Protein AF-A0A562VKX1-F1 (afdb_monomer)

Organism: NCBI:txid345631

Solvent-accessible surface area (backbone atoms only — not comparable to full-atom values): 33981 Å² total; per-residue (Å²): 133,89,80,87,87,88,87,87,79,90,78,91,88,80,86,84,90,79,92,88,84,89,83,85,86,86,83,90,80,84,85,73,83,75,80,76,76,78,79,82,72,74,90,48,69,63,74,66,18,37,68,36,42,37,59,31,98,51,62,37,88,87,65,32,18,31,68,39,55,35,69,82,71,37,48,74,50,51,68,44,44,32,39,46,24,56,67,46,62,67,73,54,78,76,64,77,71,56,49,45,57,35,28,83,35,24,68,67,20,81,33,92,86,29,2,37,60,43,94,63,58,45,54,46,75,64,60,82,79,68,88,68,47,28,43,30,29,25,53,60,55,62,41,37,74,52,72,48,58,51,54,87,77,84,47,88,77,76,44,52,60,80,83,37,44,82,67,64,55,33,71,50,93,85,29,68,57,63,57,56,62,48,57,55,58,49,40,77,78,46,66,60,70,83,41,51,49,37,35,32,81,76,46,84,85,43,98,56,54,66,57,69,47,73,50,86,58,54,77,64,60,55,33,33,44,99,90,61,50,84,34,45,47,53,72,46,66,49,63,35,89,37,54,81,32,42,95,64,56,55,72,25,37,37,34,56,21,68,90,56,21,34,67,82,58,82,55,81,86,41,60,52,76,61,46,49,57,68,65,88,82,54,65,66,64,44,34,56,57,51,71,44,52,74,63,39,59,55,64,46,21,61,43,32,6,85,91,42,55,46,48,53,56,15,52,43,22,22,72,27,12,69,80,44,75,55,78,68,25,65,82,54,66,75,65,74,71,87,67,56,39,58,25,77,91,49,39,47,99,74,41,49,61,79,91,54,36,46,30,21,29,26,82,48,29,66,49,59,50,61,76,23,87,39,73,47,47,71,86,61,87,82,55,72,64,71,38,37,60,65,82,68,36,73,66,72,46,38,63,73,56,44,59,78,74,53,45,66,22,55,47,20,46,62,27,33,36,79,85,72,83,51,69,66,24,44,80,56,46,83,64,56,49,56,55,36,15,41,46,68,98,77,43,67,70,76,40,22,52,71,76,40,31,59,91,42,76,43,67,40,54,55,89,60,80,70,52,37,38,36,41,36,46,98,40,19,39,58,46,68,56,82,95,64,46,50,60,45,74,46,52,55,53,59,80,88,68,39,45,28,71,46,28,14,67,88,36,94,45,19,49,70,78,60,81,57,44,96,97,51,76,55,65,50,89,81,71,50,92,48,27,56,44,46,25,53,40,19,50,61,48,14,86,59,22,48,32,65,70,83,61,85,58,87,78,22,71,51,44,76,70,68,57,56,92,67,75,40,68,57,81,85,131

Structure (mmCIF, N/CA/C/O backbone):
data_AF-A0A562VKX1-F1
#
_entry.id   AF-A0A562VKX1-F1
#
loop_
_atom_site.group_PDB
_atom_site.id
_atom_site.type_symbol
_atom_site.label_atom_id
_atom_site.label_alt_id
_atom_site.label_comp_id
_atom_site.label_asym_id
_atom_site.label_entity_id
_atom_site.label_seq_id
_atom_site.pdbx_PDB_ins_code
_atom_site.Cartn_x
_atom_site.Cartn_y
_atom_site.Cartn_z
_atom_site.occupancy
_atom_site.B_iso_or_equiv
_atom_site.auth_seq_id
_atom_site.auth_comp_id
_atom_site.auth_asym_id
_atom_site.auth_atom_id
_atom_site.pdbx_PDB_model_num
ATOM 1 N N . MET A 1 1 ? 9.452 -48.677 72.226 1.00 37.31 1 MET A N 1
ATOM 2 C CA . MET A 1 1 ? 10.399 -47.536 72.302 1.00 37.31 1 MET A CA 1
ATOM 3 C C . MET A 1 1 ? 9.671 -46.421 73.055 1.00 37.31 1 MET A C 1
ATOM 5 O O . MET A 1 1 ? 8.529 -46.169 72.720 1.00 37.31 1 MET A O 1
ATOM 9 N N . ASN A 1 2 ? 10.106 -46.058 74.270 1.00 34.31 2 ASN A N 1
ATOM 10 C CA . ASN A 1 2 ? 10.894 -44.843 74.579 1.00 34.31 2 ASN A CA 1
ATOM 11 C C . ASN A 1 2 ? 10.193 -43.525 74.163 1.00 34.31 2 ASN A C 1
ATOM 13 O O . ASN A 1 2 ? 9.951 -43.360 72.978 1.00 34.31 2 ASN A O 1
ATOM 17 N N . ARG A 1 3 ? 9.911 -42.544 75.045 1.00 35.44 3 ARG A N 1
ATOM 18 C CA . ARG A 1 3 ? 10.202 -42.362 76.496 1.00 35.44 3 ARG A CA 1
ATOM 19 C C . ARG A 1 3 ? 9.217 -41.344 77.136 1.00 35.44 3 ARG A C 1
ATOM 21 O O . ARG A 1 3 ? 8.835 -40.421 76.442 1.00 35.44 3 ARG A O 1
ATOM 28 N N . ARG A 1 4 ? 8.948 -41.498 78.454 1.00 37.38 4 ARG A N 1
ATOM 29 C CA . ARG A 1 4 ? 8.853 -40.489 79.566 1.00 37.38 4 ARG A CA 1
ATOM 30 C C . ARG A 1 4 ? 8.203 -39.107 79.287 1.00 37.38 4 ARG A C 1
ATOM 32 O O . ARG A 1 4 ? 8.579 -38.459 78.329 1.00 37.38 4 ARG A O 1
ATOM 39 N N . ALA A 1 5 ? 7.382 -38.498 80.153 1.00 37.16 5 ALA A N 1
ATOM 40 C CA . ALA A 1 5 ? 6.848 -38.793 81.506 1.00 37.16 5 ALA A CA 1
ATOM 41 C C . ALA A 1 5 ? 5.524 -37.966 81.685 1.00 37.16 5 ALA A C 1
ATOM 43 O O . ALA A 1 5 ? 4.990 -37.534 80.671 1.00 37.16 5 ALA A O 1
ATOM 44 N N . SER A 1 6 ? 4.897 -37.682 82.841 1.00 33.69 6 SER A N 1
ATOM 45 C CA . SER A 1 6 ? 5.221 -37.831 84.278 1.00 33.69 6 SER A CA 1
ATOM 46 C C . SER A 1 6 ? 3.928 -37.900 85.134 1.00 33.69 6 SER A C 1
ATOM 48 O O . SER A 1 6 ? 2.867 -38.206 84.599 1.00 33.69 6 SER A O 1
ATOM 50 N N . LEU A 1 7 ? 4.002 -37.632 86.448 1.00 32.97 7 LEU A N 1
ATOM 51 C CA . LEU A 1 7 ? 2.865 -37.584 87.389 1.00 32.97 7 LEU A CA 1
ATOM 52 C C . LEU A 1 7 ? 2.855 -36.307 88.266 1.00 32.97 7 LEU A C 1
ATOM 54 O O . LEU A 1 7 ? 3.814 -35.537 88.271 1.00 32.97 7 LEU A O 1
ATOM 58 N N . SER A 1 8 ? 1.804 -36.209 89.096 1.00 32.84 8 SER A N 1
ATOM 59 C CA . SER A 1 8 ? 1.532 -35.274 90.210 1.00 32.84 8 SER A CA 1
ATOM 60 C C . SER A 1 8 ? 0.780 -33.979 89.830 1.00 32.84 8 SER A C 1
ATOM 62 O O . SER A 1 8 ? 0.925 -33.495 88.716 1.00 32.84 8 SER A O 1
ATOM 64 N N . ALA A 1 9 ? -0.088 -33.414 90.684 1.00 32.66 9 ALA A N 1
ATOM 65 C CA . ALA A 1 9 ? -0.398 -33.756 92.082 1.00 32.66 9 ALA A CA 1
ATOM 66 C C . ALA A 1 9 ? -1.896 -33.582 92.451 1.00 32.66 9 ALA A C 1
ATOM 68 O O . ALA A 1 9 ? -2.651 -32.969 91.712 1.00 32.66 9 ALA A O 1
ATOM 69 N N . LEU A 1 10 ? -2.251 -34.163 93.608 1.00 33.12 10 LEU A N 1
ATOM 70 C CA . LEU A 1 10 ? -3.326 -33.898 94.594 1.00 33.12 10 LEU A CA 1
ATOM 71 C C . LEU A 1 10 ? -4.443 -32.844 94.322 1.00 33.12 10 LEU A C 1
ATOM 73 O O . LEU A 1 10 ? -4.199 -31.821 93.708 1.00 33.12 10 LEU A O 1
ATOM 77 N N . SER A 1 11 ? -5.633 -32.873 94.955 1.00 29.69 11 SER A N 1
ATOM 78 C CA . SER A 1 11 ? -6.439 -33.895 95.676 1.00 29.69 11 SER A CA 1
ATOM 79 C C . SER A 1 11 ? -7.528 -33.180 96.513 1.00 29.69 11 SER A C 1
ATOM 81 O O . SER A 1 11 ? -7.171 -32.588 97.531 1.00 29.69 11 SER A O 1
ATOM 83 N N . ARG A 1 12 ? -8.829 -33.391 96.221 1.00 37.44 12 ARG A N 1
ATOM 84 C CA . ARG A 1 12 ? -9.992 -33.016 97.087 1.00 37.44 12 ARG A CA 1
ATOM 85 C C . ARG A 1 12 ? -10.126 -31.476 97.303 1.00 37.44 12 ARG A C 1
ATOM 87 O O . ARG A 1 12 ? -9.270 -30.743 96.835 1.00 37.44 12 ARG A O 1
ATOM 94 N N . THR A 1 13 ? -11.151 -30.850 97.903 1.00 35.31 13 THR A N 1
ATOM 95 C CA . THR A 1 13 ? -12.408 -31.195 98.641 1.00 35.31 13 THR A CA 1
ATOM 96 C C . THR A 1 13 ? -13.353 -29.946 98.522 1.00 35.31 13 THR A C 1
ATOM 98 O O . THR A 1 13 ? -12.858 -28.928 98.055 1.00 35.31 13 THR A O 1
ATOM 101 N N . LEU A 1 14 ? -14.646 -29.820 98.894 1.00 34.00 14 LEU A N 1
ATOM 102 C CA . LEU A 1 14 ? -15.721 -30.623 99.531 1.00 34.00 14 LEU A CA 1
ATOM 103 C C . LEU A 1 14 ? -17.112 -29.955 99.210 1.00 34.00 14 LEU A C 1
ATOM 105 O O . LEU A 1 14 ? -17.112 -28.811 98.783 1.00 34.00 14 LEU A O 1
ATOM 109 N N . ILE A 1 15 ? -18.244 -30.662 99.416 1.00 33.66 15 ILE A N 1
ATOM 110 C CA . ILE A 1 15 ? -19.663 -30.256 99.750 1.00 33.66 15 ILE A CA 1
ATOM 111 C C . ILE A 1 15 ? -20.216 -28.855 99.333 1.00 33.66 15 ILE A C 1
ATOM 113 O O . ILE A 1 15 ? -19.588 -27.846 99.606 1.00 33.66 15 ILE A O 1
ATOM 117 N N . LEU A 1 16 ? -21.367 -28.700 98.639 1.00 33.16 16 LEU A N 1
ATOM 118 C CA . LEU A 1 16 ? -22.810 -28.970 98.955 1.00 33.16 16 LEU A CA 1
ATOM 119 C C . LEU A 1 16 ? -23.510 -27.941 99.895 1.00 33.16 16 LEU A C 1
ATOM 121 O O . LEU A 1 16 ? -22.840 -27.183 100.582 1.00 33.16 16 LEU A O 1
ATOM 125 N N . SER A 1 17 ? -24.858 -28.011 99.978 1.00 33.56 17 SER A N 1
ATOM 126 C CA . SER A 1 17 ? -25.797 -27.279 100.885 1.00 33.56 17 SER A CA 1
ATOM 127 C C . SER A 1 17 ? -26.058 -25.782 100.577 1.00 33.56 17 SER A C 1
ATOM 129 O O . SER A 1 17 ? -25.170 -25.114 100.067 1.00 33.56 17 SER A O 1
ATOM 131 N N . THR A 1 18 ? -27.237 -25.165 100.806 1.00 39.09 18 THR A N 1
ATOM 132 C CA . THR A 1 18 ? -28.638 -25.615 101.089 1.00 39.09 18 THR A CA 1
ATOM 133 C C . THR A 1 18 ? -29.606 -24.469 100.696 1.00 39.09 18 THR A C 1
ATOM 135 O O . THR A 1 18 ? -29.237 -23.308 100.813 1.00 39.09 18 THR A O 1
ATOM 138 N N . ILE A 1 19 ? -30.765 -24.711 100.065 1.00 43.09 19 ILE A N 1
ATOM 139 C CA . ILE A 1 19 ? -32.117 -24.833 100.679 1.00 43.09 19 ILE A CA 1
ATOM 140 C C . ILE A 1 19 ? -32.456 -23.760 101.740 1.00 43.09 19 ILE A C 1
ATOM 142 O O . ILE A 1 19 ? -31.860 -23.790 102.808 1.00 43.09 19 ILE A O 1
ATOM 146 N N . PHE A 1 20 ? -33.496 -22.936 101.502 1.00 32.81 20 PHE A N 1
ATOM 147 C CA . PHE A 1 20 ? -34.679 -22.793 102.387 1.00 32.81 20 PHE A CA 1
ATOM 148 C C . PHE A 1 20 ? -35.883 -22.138 101.657 1.00 32.81 20 PHE A C 1
ATOM 150 O O . PHE A 1 20 ? -35.837 -21.986 100.437 1.00 32.81 20 PHE A O 1
ATOM 157 N N . LEU A 1 21 ? -37.006 -21.902 102.356 1.00 38.62 21 LEU A N 1
ATOM 158 C CA . LEU A 1 21 ? -38.380 -22.022 101.825 1.00 38.62 21 LEU A CA 1
ATOM 159 C C . LEU A 1 21 ? -39.374 -20.971 102.396 1.00 38.62 21 LEU A C 1
ATOM 161 O O . LEU A 1 21 ? -39.150 -20.461 103.489 1.00 38.62 21 LEU A O 1
ATOM 165 N N . ALA A 1 22 ? -40.524 -20.803 101.714 1.00 37.94 22 ALA A N 1
ATOM 166 C CA . ALA A 1 22 ? -41.771 -20.106 102.117 1.00 37.94 22 ALA A CA 1
ATOM 167 C C . ALA A 1 22 ? -41.774 -18.553 102.047 1.00 37.94 22 ALA A C 1
ATOM 169 O O . ALA A 1 22 ? -40.731 -17.924 102.160 1.00 37.94 22 ALA A O 1
ATOM 170 N N . GLY A 1 23 ? -42.917 -17.873 101.833 1.00 34.34 23 GLY A N 1
ATOM 171 C CA . GLY A 1 23 ? -44.298 -18.361 101.624 1.00 34.34 23 GLY A CA 1
ATOM 172 C C . GLY A 1 23 ? -45.327 -17.229 101.369 1.00 34.34 23 GLY A C 1
ATOM 173 O O . GLY A 1 23 ? -44.950 -16.158 100.917 1.00 34.34 23 GLY A O 1
ATOM 174 N N . PHE A 1 24 ? -46.604 -17.475 101.715 1.00 33.66 24 PHE A N 1
ATOM 175 C CA . PHE A 1 24 ? -47.769 -16.549 101.737 1.00 33.66 24 PHE A CA 1
ATOM 176 C C . PHE A 1 24 ? -48.484 -16.116 100.425 1.00 33.66 24 PHE A C 1
ATOM 178 O O . PHE A 1 24 ? -48.174 -15.118 99.793 1.00 33.66 24 PHE A O 1
ATOM 185 N N . PHE A 1 25 ? -49.555 -16.857 100.107 1.00 36.31 25 PHE A N 1
ATOM 186 C CA . PHE A 1 25 ? -50.968 -16.410 100.078 1.00 36.31 25 PHE A CA 1
ATOM 187 C C . PHE A 1 25 ? -51.405 -15.024 99.503 1.00 36.31 25 PHE A C 1
ATOM 189 O O . PHE A 1 25 ? -51.256 -13.994 100.149 1.00 36.31 25 PHE A O 1
ATOM 196 N N . VAL A 1 26 ? -52.260 -15.119 98.464 1.00 36.97 26 VAL A N 1
ATOM 197 C CA . VAL A 1 26 ? -53.639 -14.549 98.360 1.00 36.97 26 VAL A CA 1
ATOM 198 C C . VAL A 1 26 ? -53.958 -13.291 97.500 1.00 36.97 26 VAL A C 1
ATOM 200 O O . VAL A 1 26 ? -53.313 -12.258 97.575 1.00 36.97 26 VAL A O 1
ATOM 203 N N . LEU A 1 27 ? -55.071 -13.429 96.750 1.00 36.88 27 LEU A N 1
ATOM 204 C CA . LEU A 1 27 ? -55.969 -12.448 96.089 1.00 36.88 27 LEU A CA 1
ATOM 205 C C . LEU A 1 27 ? -55.457 -11.442 95.023 1.00 36.88 27 LEU A C 1
ATOM 207 O O . LEU A 1 27 ? -54.922 -10.386 95.324 1.00 36.88 27 LEU A O 1
ATOM 211 N N . GLY A 1 28 ? -55.923 -11.664 93.783 1.00 41.28 28 GLY A N 1
ATOM 212 C CA . GLY A 1 28 ? -56.908 -10.758 93.158 1.00 41.28 28 GLY A CA 1
ATOM 213 C C . GLY A 1 28 ? -56.416 -9.505 92.419 1.00 41.28 28 GLY A C 1
ATOM 214 O O . GLY A 1 28 ? -56.444 -8.410 92.970 1.00 41.28 28 GLY A O 1
ATOM 215 N N . VAL A 1 29 ? -56.149 -9.630 91.111 1.00 38.06 29 VAL A N 1
ATOM 216 C CA . VAL A 1 29 ? -56.015 -8.493 90.173 1.00 38.06 29 VAL A CA 1
ATOM 217 C C . VAL A 1 29 ? -56.849 -8.779 88.909 1.00 38.06 29 VAL A C 1
ATOM 219 O O . VAL A 1 29 ? -56.746 -9.885 88.373 1.00 38.06 29 VAL A O 1
ATOM 222 N N . PRO A 1 30 ? -57.684 -7.844 88.411 1.00 42.94 30 PRO A N 1
ATOM 223 C CA . PRO A 1 30 ? -58.492 -8.073 87.214 1.00 42.94 30 PRO A CA 1
ATOM 224 C C . PRO A 1 30 ? -57.634 -8.040 85.941 1.00 42.94 30 PRO A C 1
ATOM 226 O O . PRO A 1 30 ? -56.934 -7.063 85.674 1.00 42.94 30 PRO A O 1
ATOM 229 N N . VAL A 1 31 ? -57.727 -9.086 85.111 1.00 42.09 31 VAL A N 1
ATOM 230 C CA . VAL A 1 31 ? -56.989 -9.175 83.839 1.00 42.09 31 VAL A CA 1
ATOM 231 C C . VAL A 1 31 ? -57.682 -8.340 82.758 1.00 42.09 31 VAL A C 1
ATOM 233 O O . VAL A 1 31 ? -58.371 -8.855 81.873 1.00 42.09 31 VAL A O 1
ATOM 236 N N . GLY A 1 32 ? -57.487 -7.023 82.824 1.00 39.88 32 GLY A N 1
ATOM 237 C CA . GLY A 1 32 ? -57.772 -6.130 81.706 1.00 39.88 32 GLY A CA 1
ATOM 238 C C . GLY A 1 32 ? -56.905 -6.525 80.512 1.00 39.88 32 GLY A C 1
ATOM 239 O O . GLY A 1 32 ? -55.693 -6.323 80.536 1.00 39.88 32 GLY A O 1
ATOM 240 N N . HIS A 1 33 ? -57.515 -7.110 79.479 1.00 38.34 33 HIS A N 1
ATOM 241 C CA . HIS A 1 33 ? -56.817 -7.585 78.282 1.00 38.34 33 HIS A CA 1
ATOM 242 C C . HIS A 1 33 ? -56.390 -6.406 77.396 1.00 38.34 33 HIS A C 1
ATOM 244 O O . HIS A 1 33 ? -56.978 -6.130 76.349 1.00 38.34 33 HIS A O 1
ATOM 250 N N . ALA A 1 34 ? -55.345 -5.698 77.822 1.00 38.72 34 ALA A N 1
ATOM 251 C CA . ALA A 1 34 ? -54.640 -4.747 76.983 1.00 38.72 34 ALA A CA 1
ATOM 252 C C . ALA A 1 34 ? -54.012 -5.507 75.807 1.00 38.72 34 ALA A C 1
ATOM 254 O O . ALA A 1 34 ? -53.057 -6.265 75.982 1.00 38.72 34 ALA A O 1
ATOM 255 N N . ILE A 1 35 ? -54.549 -5.305 74.601 1.00 42.50 35 ILE A N 1
ATOM 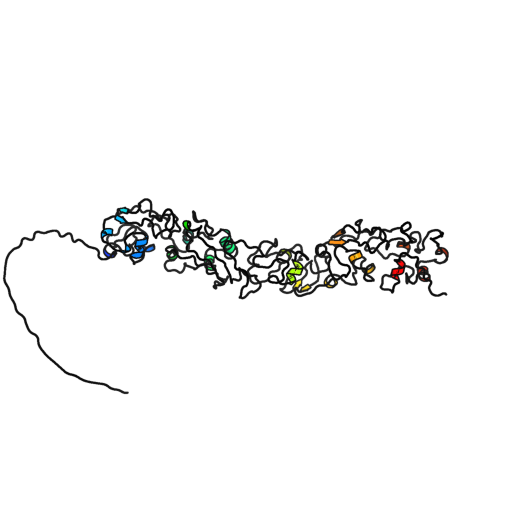256 C CA . ILE A 1 35 ? -53.968 -5.850 73.372 1.00 42.50 35 ILE A CA 1
ATOM 257 C C . ILE A 1 35 ? -52.628 -5.147 73.147 1.00 42.50 35 ILE A C 1
ATOM 259 O O . ILE A 1 35 ? -52.568 -4.071 72.546 1.00 42.50 35 ILE A O 1
ATOM 263 N N . GLN A 1 36 ? -51.538 -5.755 73.622 1.00 37.16 36 GLN A N 1
ATOM 264 C CA . GLN A 1 36 ? -50.205 -5.360 73.196 1.00 37.16 36 GLN A CA 1
ATOM 265 C C . GLN A 1 36 ? -50.096 -5.612 71.693 1.00 37.16 36 GLN A C 1
ATOM 267 O O . GLN A 1 36 ? -49.931 -6.743 71.234 1.00 37.16 36 GLN A O 1
ATOM 272 N N . LYS A 1 37 ? -50.146 -4.529 70.912 1.00 37.50 37 LYS A N 1
ATOM 273 C CA . LYS A 1 37 ? -49.534 -4.521 69.588 1.00 37.50 37 LYS A CA 1
ATOM 274 C C . LYS A 1 37 ? -48.047 -4.783 69.799 1.00 37.50 37 LYS A C 1
ATOM 276 O O . LYS A 1 37 ? -47.314 -3.863 70.152 1.00 37.50 37 LYS A O 1
ATOM 281 N N . TYR A 1 38 ? -47.616 -6.024 69.588 1.00 43.66 38 TYR A N 1
ATOM 282 C CA . TYR A 1 38 ? -46.201 -6.345 69.458 1.00 43.66 38 TYR A CA 1
ATOM 283 C C . TYR A 1 38 ? -45.626 -5.468 68.344 1.00 43.66 38 TYR A C 1
ATOM 285 O O . TYR A 1 38 ? -45.886 -5.697 67.161 1.00 43.66 38 TYR A O 1
ATOM 293 N N . GLN A 1 39 ? -44.868 -4.436 68.721 1.00 47.53 39 GLN A N 1
ATOM 294 C CA . GLN A 1 39 ? -44.059 -3.679 67.778 1.00 47.53 39 GLN A CA 1
ATOM 295 C C . GLN A 1 39 ? -42.894 -4.571 67.367 1.00 47.53 39 GLN A C 1
ATOM 297 O O . GLN A 1 39 ? -41.827 -4.550 67.978 1.00 47.53 39 GLN A O 1
ATOM 302 N N . TYR A 1 40 ? -43.134 -5.395 66.348 1.00 54.69 40 TYR A N 1
ATOM 303 C CA . TYR A 1 40 ? -42.088 -6.145 65.678 1.00 54.69 40 TYR A CA 1
ATOM 304 C C . TYR A 1 40 ? -41.101 -5.142 65.078 1.00 54.69 40 TYR A C 1
ATOM 306 O O . TYR A 1 40 ? -41.399 -4.478 64.087 1.00 54.69 40 TYR A O 1
ATOM 314 N N . SER A 1 41 ? -39.963 -4.981 65.749 1.00 56.44 41 SER A N 1
ATOM 315 C CA . SER A 1 41 ? -38.857 -4.141 65.310 1.00 56.44 41 SER A CA 1
ATOM 316 C C . SER A 1 41 ? -37.875 -5.052 64.570 1.00 56.44 41 SER A C 1
ATOM 318 O O . SER A 1 41 ? -37.114 -5.752 65.246 1.00 56.44 41 SER A O 1
ATOM 320 N N . PRO A 1 42 ? -37.928 -5.140 63.225 1.00 61.72 42 PRO A N 1
ATOM 321 C CA . PRO A 1 42 ? -37.048 -6.028 62.470 1.00 61.72 42 PRO A CA 1
ATOM 322 C C . PRO A 1 42 ? -35.589 -5.673 62.763 1.00 61.72 42 PRO A C 1
ATOM 324 O O . PRO A 1 42 ? -35.200 -4.505 62.708 1.00 61.72 42 PRO A O 1
ATOM 327 N N . GLN A 1 43 ? -34.797 -6.677 63.127 1.00 65.31 43 GLN A N 1
ATOM 328 C CA . GLN A 1 43 ? -33.382 -6.512 63.474 1.00 65.31 43 GLN A CA 1
ATOM 329 C C . GLN A 1 43 ? -32.486 -6.691 62.247 1.00 65.31 43 GLN A C 1
ATOM 331 O O . GLN A 1 43 ? -31.371 -6.171 62.210 1.00 65.31 43 GLN A O 1
ATOM 336 N N . LEU A 1 44 ? -32.980 -7.405 61.236 1.00 72.25 44 LEU A N 1
ATOM 337 C CA . LEU A 1 44 ? -32.310 -7.654 59.968 1.00 72.25 44 LEU A CA 1
ATOM 338 C C . LEU A 1 44 ? -33.282 -7.394 58.813 1.00 72.25 44 LEU A C 1
ATOM 340 O O . LEU A 1 44 ? -34.489 -7.581 58.937 1.00 72.25 44 LEU A O 1
ATOM 344 N N . CYS A 1 45 ? -32.766 -7.029 57.639 1.00 73.06 45 CYS A N 1
ATOM 345 C CA . CYS A 1 45 ? -33.607 -6.844 56.452 1.00 73.06 45 CYS A CA 1
ATOM 346 C C . CYS A 1 45 ? -34.388 -8.129 56.085 1.00 73.06 45 CYS A C 1
ATOM 348 O O . CYS A 1 45 ? -35.538 -8.051 55.649 1.00 73.06 45 CYS A O 1
ATOM 350 N N . SER A 1 46 ? -33.765 -9.298 56.326 1.00 76.62 46 SER A N 1
ATOM 351 C CA . SER A 1 46 ? -34.320 -10.654 56.147 1.00 76.62 46 SER A CA 1
ATOM 352 C C . SER A 1 46 ? -35.672 -10.872 56.819 1.00 76.62 46 SER A C 1
ATOM 354 O O . SER A 1 46 ? -36.452 -11.705 56.367 1.00 76.62 46 SER A O 1
ATOM 356 N N . ASP A 1 47 ? -35.947 -10.114 57.877 1.00 76.88 47 ASP A N 1
ATOM 357 C CA . ASP A 1 47 ? -37.143 -10.219 58.710 1.00 76.88 47 ASP A CA 1
ATOM 358 C C . ASP A 1 47 ? -38.399 -9.696 57.983 1.00 76.88 47 ASP A C 1
ATOM 360 O O . ASP A 1 47 ? -39.526 -9.941 58.409 1.00 76.88 47 ASP A O 1
ATOM 364 N N . CYS A 1 48 ? -38.212 -8.949 56.888 1.00 75.94 48 CYS A N 1
ATOM 365 C CA . CYS A 1 48 ? -39.275 -8.342 56.080 1.00 75.94 48 CYS A CA 1
ATOM 366 C C . CYS A 1 48 ? -39.204 -8.723 54.591 1.00 75.94 48 CYS A C 1
ATOM 368 O O . CYS A 1 48 ? -40.242 -8.793 53.927 1.00 75.94 48 CYS A O 1
ATOM 370 N N . HIS A 1 49 ? -38.001 -8.948 54.054 1.00 79.56 49 HIS A N 1
ATOM 371 C CA . HIS A 1 49 ? -37.753 -9.404 52.684 1.00 79.56 49 HIS A CA 1
ATOM 372 C C . HIS A 1 49 ? -36.385 -10.093 52.592 1.00 79.56 49 HIS A C 1
ATOM 374 O O . HIS A 1 49 ? -35.484 -9.777 53.360 1.00 79.56 49 HIS A O 1
ATOM 380 N N . GLY A 1 50 ? -36.171 -10.983 51.618 1.00 80.06 50 GLY A N 1
ATOM 381 C CA . GLY A 1 50 ? -34.835 -11.559 51.392 1.00 80.06 50 GLY A CA 1
ATOM 382 C C . GLY A 1 50 ? -33.737 -10.506 51.154 1.00 80.06 50 GLY A C 1
ATOM 383 O O . GLY A 1 50 ? -34.023 -9.333 50.898 1.00 80.06 50 GLY A O 1
ATOM 384 N N . MET A 1 51 ? -32.470 -10.923 51.236 1.00 80.50 51 MET A N 1
ATOM 385 C CA . MET A 1 51 ? -31.310 -10.059 50.978 1.00 80.50 51 MET A CA 1
ATOM 386 C C . MET A 1 51 ? -30.411 -10.620 49.865 1.00 80.50 51 MET A C 1
ATOM 388 O O . MET A 1 51 ? -29.718 -11.608 50.110 1.00 80.50 51 MET A O 1
ATOM 392 N N . PRO A 1 52 ? -30.370 -9.991 48.672 1.00 84.75 52 PRO A N 1
ATOM 393 C CA . PRO A 1 52 ? -31.266 -8.916 48.221 1.00 84.75 52 PRO A CA 1
ATOM 394 C C . PRO A 1 52 ? -32.730 -9.404 48.095 1.00 84.75 52 PRO A C 1
ATOM 396 O O . PRO A 1 52 ? -32.967 -10.615 48.154 1.00 84.75 52 PRO A O 1
ATOM 399 N N . PRO A 1 53 ? -33.721 -8.499 47.953 1.00 86.69 53 PRO A N 1
ATOM 400 C CA . PRO A 1 53 ? -35.131 -8.876 47.856 1.00 86.69 53 PRO A CA 1
ATOM 401 C C . PRO A 1 53 ? -35.397 -9.963 46.811 1.00 86.69 53 PRO A C 1
ATOM 403 O O . PRO A 1 53 ? -34.879 -9.907 45.698 1.00 86.69 53 PRO A O 1
ATOM 406 N N . ILE A 1 54 ? -36.215 -10.955 47.171 1.00 88.19 54 ILE A N 1
ATOM 407 C CA . ILE A 1 54 ? -36.534 -12.078 46.282 1.00 88.19 54 ILE A CA 1
ATOM 408 C C . ILE A 1 54 ? -37.518 -11.592 45.219 1.00 88.19 54 ILE A C 1
ATOM 410 O O . ILE A 1 54 ? -38.646 -11.215 45.542 1.00 88.19 54 ILE A O 1
ATOM 414 N N . ASP A 1 55 ? -37.107 -11.625 43.955 1.00 89.38 55 ASP A N 1
ATOM 415 C CA . ASP A 1 55 ? -37.968 -11.211 42.852 1.00 89.38 55 ASP A CA 1
ATOM 416 C C . ASP A 1 55 ? -39.045 -12.270 42.565 1.00 89.38 55 ASP A C 1
ATOM 418 O O . ASP A 1 55 ? -38.749 -13.421 42.242 1.00 89.38 55 ASP A O 1
ATOM 422 N N . THR A 1 56 ? -40.316 -11.879 42.670 1.00 87.88 56 THR A N 1
ATOM 423 C CA . THR A 1 56 ? -41.484 -12.736 42.403 1.00 87.88 56 THR A CA 1
ATOM 424 C C . THR A 1 56 ? -42.557 -11.975 41.626 1.00 87.88 56 THR A C 1
ATOM 426 O O . THR A 1 56 ? -42.718 -10.771 41.792 1.00 87.88 56 THR A O 1
ATOM 429 N N . ALA A 1 57 ? -43.348 -12.656 40.789 1.00 85.62 57 ALA A N 1
ATOM 430 C CA . ALA A 1 57 ? -44.339 -12.001 39.914 1.00 85.62 57 ALA A CA 1
ATOM 431 C C . ALA A 1 57 ? -45.420 -11.176 40.658 1.00 85.62 57 ALA A C 1
ATOM 433 O O . ALA A 1 57 ? -46.021 -10.270 40.079 1.00 85.62 57 ALA A O 1
ATOM 434 N N . TYR A 1 58 ? -45.646 -11.481 41.937 1.00 83.44 58 TYR A N 1
ATOM 435 C CA . TYR A 1 58 ? -46.568 -10.833 42.873 1.00 83.44 58 TYR A CA 1
ATOM 436 C C . TYR A 1 58 ? -45.893 -10.699 44.250 1.00 83.44 58 TYR A C 1
ATOM 438 O O . TYR A 1 58 ? -44.840 -11.299 44.476 1.00 83.44 58 TYR A O 1
ATOM 446 N N . ARG A 1 59 ? -46.480 -9.942 45.190 1.00 84.12 59 ARG A N 1
ATOM 447 C CA . ARG A 1 59 ? -45.955 -9.855 46.565 1.00 84.12 59 ARG A CA 1
ATOM 448 C C . ARG A 1 59 ? -46.274 -11.126 47.362 1.00 84.12 59 ARG A C 1
ATOM 450 O O . ARG A 1 59 ? -47.433 -11.379 47.682 1.00 84.12 59 ARG A O 1
ATOM 457 N N . ASN A 1 60 ? -45.249 -11.902 47.698 1.00 85.81 60 ASN A N 1
ATOM 458 C CA . ASN A 1 60 ? -45.349 -13.131 48.478 1.00 85.81 60 ASN A CA 1
ATOM 459 C C . ASN A 1 60 ? -45.091 -12.831 49.965 1.00 85.81 60 ASN A C 1
ATOM 461 O O . ASN A 1 60 ? -43.982 -12.473 50.356 1.00 85.81 60 ASN A O 1
ATOM 465 N N . VAL A 1 61 ? -46.122 -12.983 50.800 1.00 80.00 61 VAL A N 1
ATOM 466 C CA . VAL A 1 61 ? -46.053 -12.691 52.246 1.00 80.00 61 VAL A CA 1
ATOM 467 C C . VAL A 1 61 ? -45.270 -13.728 53.059 1.00 80.00 61 VAL A C 1
ATOM 469 O O . VAL A 1 61 ? -44.886 -13.434 54.184 1.00 80.00 61 VAL A O 1
ATOM 472 N N . THR A 1 62 ? -45.016 -14.918 52.509 1.00 83.19 62 THR A N 1
ATOM 473 C CA . THR A 1 62 ? -44.301 -16.013 53.187 1.00 83.19 62 THR A CA 1
ATOM 474 C C . THR A 1 62 ? -42.793 -15.960 52.937 1.00 83.19 62 THR A C 1
ATOM 476 O O . THR A 1 62 ? -42.020 -16.332 53.812 1.00 83.19 62 THR A O 1
ATOM 479 N N . THR A 1 63 ? -42.361 -15.486 51.764 1.00 83.62 63 THR A N 1
ATOM 480 C CA . THR A 1 63 ? -40.931 -15.319 51.424 1.00 83.62 63 THR A CA 1
ATOM 481 C C . THR A 1 63 ? -40.446 -13.870 51.514 1.00 83.62 63 THR A C 1
ATOM 483 O O . THR A 1 63 ? -39.267 -13.598 51.297 1.00 83.62 63 THR A O 1
ATOM 486 N N . GLY A 1 64 ? -41.356 -12.919 51.753 1.00 81.56 64 GLY A N 1
ATOM 487 C CA . GLY A 1 64 ? -41.083 -11.483 51.649 1.00 81.56 64 GLY A CA 1
ATOM 488 C C . GLY A 1 64 ? -40.738 -11.018 50.225 1.00 81.56 64 GLY A C 1
ATOM 489 O O . GLY A 1 64 ? -40.245 -9.905 50.049 1.00 81.56 64 GLY A O 1
ATOM 490 N N . GLY A 1 65 ? -40.964 -11.860 49.208 1.00 86.31 65 GLY A N 1
ATOM 491 C CA . GLY A 1 65 ? -40.670 -11.552 47.809 1.00 86.31 65 GLY A CA 1
ATOM 492 C C . GLY A 1 65 ? -41.664 -10.574 47.181 1.00 86.31 65 GLY A C 1
ATOM 493 O O . GLY A 1 65 ? -42.820 -10.474 47.606 1.00 86.31 65 GLY A O 1
ATOM 494 N N . PHE A 1 66 ? -41.228 -9.836 46.162 1.00 87.00 66 PHE A N 1
ATOM 495 C CA . PHE A 1 66 ? -42.077 -8.915 45.399 1.00 87.00 66 PHE A CA 1
ATOM 496 C C . PHE A 1 66 ? -41.537 -8.660 43.988 1.00 87.00 66 PHE A C 1
ATOM 498 O O . PHE A 1 66 ? -40.457 -9.106 43.619 1.00 87.00 66 PHE A O 1
ATOM 505 N N . LYS A 1 67 ? -42.316 -7.952 43.165 1.00 88.31 67 LYS A N 1
ATOM 506 C CA . LYS A 1 67 ? -42.013 -7.755 41.745 1.00 88.31 67 LYS A CA 1
ATOM 507 C C . LYS A 1 67 ? -40.843 -6.787 41.544 1.00 88.31 67 LYS A C 1
ATOM 509 O O . LYS A 1 67 ? -40.945 -5.617 41.912 1.00 88.31 67 LYS A O 1
ATOM 514 N N . GLY A 1 68 ? -39.759 -7.264 40.930 1.00 89.25 68 GLY A N 1
ATOM 515 C CA . GLY A 1 68 ? -38.560 -6.469 40.671 1.00 89.25 68 GLY A CA 1
ATOM 516 C C . GLY A 1 68 ? -37.466 -7.198 39.886 1.00 89.25 68 GLY A C 1
ATOM 517 O O . GLY A 1 68 ? -37.748 -8.128 39.131 1.00 89.25 68 GLY A O 1
ATOM 518 N N . SER A 1 69 ? -36.228 -6.724 40.041 1.00 90.31 69 SER A N 1
ATOM 519 C CA . SER A 1 69 ? -35.000 -7.311 39.476 1.00 90.31 69 SER A CA 1
ATOM 520 C C . SER A 1 69 ? -33.808 -7.170 40.442 1.00 90.31 69 SER A C 1
ATOM 522 O O . SER A 1 69 ? -32.671 -6.944 40.027 1.00 90.31 69 SER A O 1
ATOM 524 N N . HIS A 1 70 ? -34.058 -7.228 41.749 1.00 89.19 70 HIS A N 1
ATOM 525 C CA . HIS A 1 70 ? -33.050 -6.994 42.786 1.00 89.19 70 HIS A CA 1
ATOM 526 C C . HIS A 1 70 ? -31.991 -8.107 42.841 1.00 89.19 70 HIS A C 1
ATOM 528 O O . HIS A 1 70 ? -30.819 -7.801 43.069 1.00 89.19 70 HIS A O 1
ATOM 534 N N . LE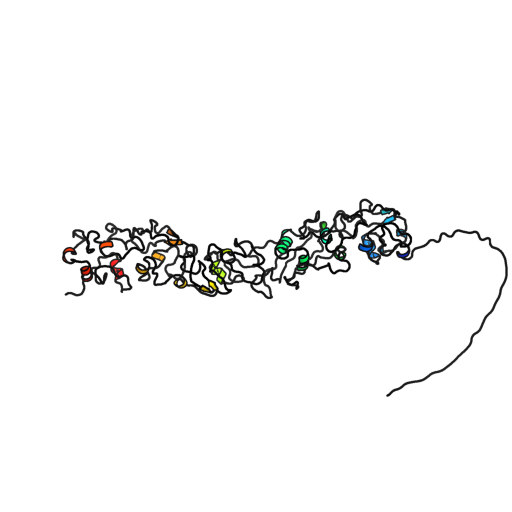U A 1 71 ? -32.368 -9.362 42.562 1.00 86.38 71 LEU A N 1
ATOM 535 C CA . LEU A 1 71 ? -31.467 -10.526 42.538 1.00 86.38 71 LEU A CA 1
ATOM 536 C C . LEU A 1 71 ? -30.337 -10.391 41.499 1.00 86.38 71 LEU A C 1
ATOM 538 O O . LEU A 1 71 ? -29.299 -11.033 41.642 1.00 86.38 71 LEU A O 1
ATOM 542 N N . THR A 1 72 ? -30.515 -9.557 40.467 1.00 83.38 72 THR A N 1
ATOM 543 C CA . THR A 1 72 ? -29.504 -9.300 39.424 1.00 83.38 72 THR A CA 1
ATOM 544 C C . THR A 1 72 ? -28.746 -7.979 39.590 1.00 83.38 72 THR A C 1
ATOM 546 O O . THR A 1 72 ? -27.744 -7.776 38.906 1.00 83.38 72 THR A O 1
ATOM 549 N N . HIS A 1 73 ? -29.175 -7.093 40.499 1.00 86.88 73 HIS A N 1
ATOM 550 C CA . HIS A 1 73 ? -28.624 -5.734 40.650 1.00 86.88 73 HIS A CA 1
ATOM 551 C C . HIS A 1 73 ? -27.997 -5.442 42.023 1.00 86.88 73 HIS A C 1
ATOM 553 O O . HIS A 1 73 ? -27.158 -4.543 42.131 1.00 86.88 73 HIS A O 1
ATOM 559 N N . ALA A 1 74 ? -28.379 -6.182 43.065 1.00 85.88 74 ALA A N 1
ATOM 560 C CA . ALA A 1 74 ? -27.875 -6.034 44.427 1.00 85.88 74 ALA A CA 1
ATOM 561 C C . ALA A 1 74 ? -27.180 -7.320 44.910 1.00 85.88 74 ALA A C 1
ATOM 563 O O . ALA A 1 74 ? -27.288 -8.381 44.300 1.00 85.88 74 ALA A O 1
ATOM 564 N N . THR A 1 75 ? -26.441 -7.222 46.014 1.00 84.25 75 THR A N 1
ATOM 565 C CA . THR A 1 75 ? -25.823 -8.366 46.700 1.00 84.25 75 THR A CA 1
ATOM 566 C C . THR A 1 75 ? -26.358 -8.460 48.130 1.00 84.25 75 THR A C 1
ATOM 568 O O . THR A 1 75 ? -27.184 -7.656 48.556 1.00 84.25 75 THR A O 1
ATOM 571 N N . THR A 1 76 ? -25.885 -9.434 48.906 1.00 81.69 76 THR A N 1
ATOM 572 C CA . THR A 1 76 ? -26.234 -9.576 50.331 1.00 81.69 76 THR A CA 1
ATOM 573 C C . THR A 1 76 ? -25.777 -8.393 51.201 1.00 81.69 76 THR A C 1
ATOM 575 O O . THR A 1 76 ? -26.258 -8.241 52.322 1.00 81.69 76 THR A O 1
ATOM 578 N N . GLY A 1 77 ? -24.860 -7.545 50.716 1.00 81.44 77 GLY A N 1
ATOM 579 C CA . GLY A 1 77 ? -24.330 -6.396 51.455 1.00 81.44 77 GLY A CA 1
ATOM 580 C C . GLY A 1 77 ? -25.192 -5.136 51.323 1.00 81.44 77 GLY A C 1
ATOM 581 O O . GLY A 1 77 ? -25.503 -4.708 50.211 1.00 81.44 77 GLY A O 1
ATOM 582 N N . GLN A 1 78 ? -25.498 -4.488 52.452 1.00 77.62 78 GLN A N 1
ATOM 583 C CA . GLN A 1 78 ? -26.318 -3.263 52.542 1.00 77.62 78 GLN A CA 1
ATOM 584 C C . GLN A 1 78 ? -25.817 -2.115 51.642 1.00 77.62 78 GLN A C 1
ATOM 586 O O . GLN A 1 78 ? -26.613 -1.397 51.043 1.00 77.62 78 GLN A O 1
ATOM 591 N N . SER A 1 79 ? -24.499 -1.975 51.468 1.00 81.81 79 SER A N 1
ATOM 592 C CA . SER A 1 79 ? -23.890 -0.967 50.586 1.00 81.81 79 SER A CA 1
ATOM 593 C C . SER A 1 79 ? -24.162 -1.185 49.090 1.00 81.81 79 SER A C 1
ATOM 595 O O . SER A 1 79 ? -23.964 -0.265 48.298 1.00 81.81 79 SER A O 1
ATOM 597 N N . SER A 1 80 ? -24.643 -2.365 48.678 1.00 85.88 80 SER A N 1
ATOM 598 C CA . SER A 1 80 ? -25.114 -2.583 47.304 1.00 85.88 80 SER A CA 1
ATOM 599 C C . SER A 1 80 ? -26.463 -1.903 47.044 1.00 85.88 80 SER A C 1
ATOM 601 O O . SER A 1 80 ? -26.670 -1.370 45.954 1.00 85.88 80 SER A O 1
ATOM 603 N N . CYS A 1 81 ? -27.331 -1.838 48.061 1.00 85.75 81 CYS A N 1
ATOM 604 C CA . CYS A 1 81 ? -28.631 -1.174 47.999 1.00 85.75 81 CYS A CA 1
ATOM 605 C C . CYS A 1 81 ? -28.485 0.346 47.855 1.00 85.75 81 CYS A C 1
ATOM 607 O O . CYS A 1 81 ? -29.224 0.947 47.079 1.00 85.75 81 CYS A O 1
ATOM 609 N N . GLU A 1 82 ? -27.499 0.951 48.530 1.00 87.50 82 GLU A N 1
ATOM 610 C CA . GLU A 1 82 ? -27.242 2.405 48.566 1.00 87.50 82 GLU A CA 1
ATOM 611 C C . GLU A 1 82 ? -27.098 3.036 47.170 1.00 87.50 82 GLU A C 1
ATOM 613 O O . GLU A 1 82 ? -27.494 4.180 46.955 1.00 87.50 82 GLU A O 1
ATOM 618 N N . LYS A 1 83 ? -26.618 2.264 46.183 1.00 88.69 83 LYS A N 1
ATOM 619 C CA . LYS A 1 83 ? -26.540 2.682 44.772 1.00 88.69 83 LYS A CA 1
ATOM 620 C C . LYS A 1 83 ? -27.881 3.186 44.226 1.00 88.69 83 LYS A C 1
ATOM 622 O O . LYS A 1 83 ? -27.891 4.100 43.402 1.00 88.69 83 LYS A O 1
ATOM 627 N N . CYS A 1 84 ? -28.986 2.587 44.670 1.00 89.56 84 CYS A N 1
ATOM 628 C CA . CYS A 1 84 ? -30.345 2.918 44.248 1.00 89.56 84 CYS A CA 1
ATOM 629 C C . CYS A 1 84 ? -31.167 3.527 45.393 1.00 89.56 84 CYS A C 1
ATOM 631 O O . CYS A 1 84 ? -31.891 4.488 45.163 1.00 89.56 84 CYS A O 1
ATOM 633 N N . HIS A 1 85 ? -31.045 3.009 46.618 1.00 87.88 85 HIS A N 1
ATOM 634 C CA . HIS A 1 85 ? -31.816 3.396 47.801 1.00 87.88 85 HIS A CA 1
ATOM 635 C C . HIS A 1 85 ? -30.981 4.241 48.772 1.00 87.88 85 HIS A C 1
ATOM 637 O O . HIS A 1 85 ? -30.278 3.702 49.630 1.00 87.88 85 HIS A O 1
ATOM 643 N N . ASN A 1 86 ? -31.088 5.564 48.658 1.00 82.81 86 ASN A N 1
ATOM 644 C CA . ASN A 1 86 ? -30.364 6.518 49.500 1.00 82.81 86 ASN A CA 1
ATOM 645 C C . ASN A 1 86 ? -30.625 6.289 51.007 1.00 82.81 86 ASN A C 1
ATOM 647 O O . ASN A 1 86 ? -31.777 6.305 51.442 1.00 82.81 86 ASN A O 1
ATOM 651 N N . GLY A 1 87 ? -29.562 6.127 51.796 1.00 77.06 87 GLY A N 1
ATOM 652 C CA . GLY A 1 87 ? -29.574 5.913 53.250 1.00 77.06 87 GLY A CA 1
ATOM 653 C C . GLY A 1 87 ? -29.605 4.445 53.703 1.00 77.06 87 GLY A C 1
ATOM 654 O O . GLY A 1 87 ? -29.351 4.167 54.882 1.00 77.06 87 GLY A O 1
ATOM 655 N N . SER A 1 88 ? -29.870 3.498 52.794 1.00 78.19 88 SER A N 1
ATOM 656 C CA . SER A 1 88 ? -30.009 2.064 53.111 1.00 78.19 88 SER A CA 1
ATOM 657 C C . SER A 1 88 ? -28.738 1.411 53.673 1.00 78.19 88 SER A C 1
ATOM 659 O O . SER A 1 88 ? -28.836 0.445 54.431 1.00 78.19 88 SER A O 1
ATOM 661 N N . SER A 1 89 ? -27.561 1.985 53.408 1.00 76.06 89 SER A N 1
ATOM 662 C CA . SER A 1 89 ? -26.279 1.613 54.028 1.00 76.06 89 SER A CA 1
ATOM 663 C C . SER A 1 89 ? -26.247 1.740 55.556 1.00 76.06 89 SER A C 1
ATOM 665 O O . SER A 1 89 ? -25.360 1.167 56.184 1.00 76.06 89 SER A O 1
ATOM 667 N N . THR A 1 90 ? -27.197 2.464 56.162 1.00 74.00 90 THR A N 1
ATOM 668 C CA . THR A 1 90 ? -27.260 2.687 57.619 1.00 74.00 90 THR A CA 1
ATOM 669 C C . THR A 1 90 ? -28.359 1.901 58.342 1.00 74.00 90 THR A C 1
ATOM 671 O O . THR A 1 90 ? -28.476 2.047 59.555 1.00 74.00 90 THR A O 1
ATOM 674 N N . PHE A 1 91 ? -29.149 1.087 57.621 1.00 66.19 91 PHE A N 1
ATOM 675 C CA . PHE A 1 91 ? -30.261 0.258 58.133 1.00 66.19 91 PHE A CA 1
ATOM 676 C C . PHE A 1 91 ? -31.071 0.905 59.274 1.00 66.19 91 PHE A C 1
ATOM 678 O O . PHE A 1 91 ? -31.238 0.362 60.365 1.00 66.19 91 PHE A O 1
ATOM 685 N N . LYS A 1 92 ? -31.575 2.112 59.021 1.00 65.38 92 LYS A N 1
ATOM 686 C CA . LYS A 1 92 ? -32.473 2.798 59.947 1.00 65.38 92 LYS A CA 1
ATOM 687 C C . LYS A 1 92 ? -33.901 2.284 59.775 1.00 65.38 92 LYS A C 1
ATOM 689 O O . LYS A 1 92 ? -34.347 1.968 58.673 1.00 65.38 92 LYS A O 1
ATOM 694 N N . THR A 1 93 ? -34.656 2.289 60.870 1.00 63.16 93 THR A N 1
ATOM 695 C CA . THR A 1 93 ? -36.097 1.981 60.879 1.00 63.16 93 THR A CA 1
ATOM 696 C C . THR A 1 93 ? -36.949 3.049 60.180 1.00 63.16 93 THR A C 1
ATOM 698 O O . THR A 1 93 ? -38.145 2.852 59.981 1.00 63.16 93 THR A O 1
ATOM 701 N N . ASP A 1 94 ? -36.348 4.152 59.722 1.00 61.25 94 ASP A N 1
ATOM 702 C CA . ASP A 1 94 ? -36.994 5.097 58.808 1.00 61.25 94 ASP A CA 1
ATOM 703 C C . ASP A 1 94 ? -37.333 4.474 57.437 1.00 61.25 94 ASP A C 1
ATOM 705 O O . ASP A 1 94 ? -38.231 4.977 56.763 1.00 61.25 94 ASP A O 1
ATOM 709 N N . HIS A 1 95 ? -36.736 3.339 57.047 1.00 69.44 95 HIS A N 1
ATOM 710 C CA . HIS A 1 95 ? -37.093 2.644 55.803 1.00 69.44 95 HIS A CA 1
ATOM 711 C C . HIS A 1 95 ? -38.460 1.925 55.865 1.00 69.44 95 HIS A C 1
ATOM 713 O O . HIS A 1 95 ? -39.069 1.665 54.822 1.00 69.44 95 HIS A O 1
ATOM 719 N N . SER A 1 96 ? -38.980 1.616 57.061 1.00 74.12 96 SER A N 1
ATOM 720 C CA . SER A 1 96 ? -40.271 0.932 57.249 1.00 74.12 96 SER A CA 1
ATOM 721 C C . SER A 1 96 ? -41.455 1.906 57.378 1.00 74.12 96 SER A C 1
ATOM 723 O O . SER A 1 96 ? -42.423 1.633 58.085 1.00 74.12 96 SER A O 1
ATOM 725 N N . ASN A 1 97 ? -41.389 3.053 56.695 1.00 76.94 97 ASN A N 1
ATOM 726 C CA . ASN A 1 97 ? -42.408 4.114 56.712 1.00 76.94 97 ASN A CA 1
ATOM 727 C C . ASN A 1 97 ? -43.464 4.009 55.590 1.00 76.94 97 ASN A C 1
ATOM 729 O O . ASN A 1 97 ? -44.282 4.912 55.433 1.00 76.94 97 ASN A O 1
ATOM 733 N N . GLY A 1 98 ? -43.451 2.929 54.802 1.00 80.62 98 GLY A N 1
ATOM 734 C CA . GLY A 1 98 ? -44.373 2.727 53.678 1.00 80.62 98 GLY A CA 1
ATOM 735 C C . GLY A 1 98 ? -43.978 3.449 52.384 1.00 80.62 98 GLY A C 1
ATOM 736 O O . GLY A 1 98 ? -44.711 3.361 51.398 1.00 80.62 98 GLY A O 1
ATOM 737 N N . PHE A 1 99 ? -42.816 4.106 52.339 1.00 82.94 99 PHE A N 1
ATOM 738 C CA . PHE A 1 99 ? -42.270 4.729 51.132 1.00 82.94 99 PHE A CA 1
ATOM 739 C C . PHE A 1 99 ? -41.040 3.973 50.616 1.00 82.94 99 PHE A C 1
ATOM 741 O O . PHE A 1 99 ? -40.362 3.252 51.347 1.00 82.94 99 PHE A O 1
ATOM 748 N N . ILE A 1 100 ? -40.760 4.115 49.325 1.00 84.62 100 ILE A N 1
ATOM 749 C CA . ILE A 1 100 ? -39.528 3.670 48.678 1.00 84.62 100 ILE A CA 1
ATOM 750 C C . ILE A 1 100 ? -38.702 4.920 48.420 1.00 84.62 100 ILE A C 1
ATOM 752 O O . ILE A 1 100 ? -39.118 5.791 47.660 1.00 84.62 100 ILE A O 1
ATOM 756 N N . HIS A 1 101 ? -37.538 4.990 49.060 1.00 86.44 101 HIS A N 1
ATOM 757 C CA . HIS A 1 101 ? -36.567 6.062 48.870 1.00 86.44 101 HIS A CA 1
ATOM 758 C C . HIS A 1 101 ? -35.616 5.668 47.739 1.00 86.44 101 HIS A C 1
ATOM 760 O O . HIS A 1 101 ? -35.083 4.554 47.733 1.00 86.44 101 HIS A O 1
ATOM 766 N N . MET A 1 102 ? -35.436 6.570 46.777 1.00 89.38 102 MET A N 1
ATOM 767 C CA . MET A 1 102 ? -34.530 6.453 45.634 1.00 89.38 102 MET A CA 1
ATOM 768 C C . MET A 1 102 ? -33.470 7.554 45.691 1.00 89.38 102 MET A C 1
ATOM 770 O O . MET A 1 102 ? -33.744 8.684 46.091 1.00 89.38 102 MET A O 1
ATOM 774 N N . SER A 1 103 ? -32.259 7.237 45.244 1.00 90.25 103 SER A N 1
ATOM 775 C CA . SER A 1 103 ? -31.204 8.224 45.031 1.00 90.25 103 SER A CA 1
ATOM 776 C C . SER A 1 103 ? -31.611 9.232 43.954 1.00 90.25 103 SER A C 1
ATOM 778 O O . SER A 1 103 ? -32.118 8.862 42.895 1.00 90.25 103 SER A O 1
ATOM 780 N N . SER A 1 104 ? -31.324 10.512 44.201 1.00 90.44 104 SER A N 1
ATOM 781 C CA . SER A 1 104 ? -31.445 11.595 43.215 1.00 90.44 104 SER A CA 1
ATOM 782 C C . SER A 1 104 ? -30.421 11.495 42.077 1.00 90.44 104 SER A C 1
ATOM 784 O O . SER A 1 104 ? -30.548 12.193 41.072 1.00 90.44 104 SER A O 1
ATOM 786 N N . ASN A 1 105 ? -29.407 10.635 42.222 1.00 92.12 105 ASN A N 1
ATOM 787 C CA . ASN A 1 105 ? -28.480 10.269 41.160 1.0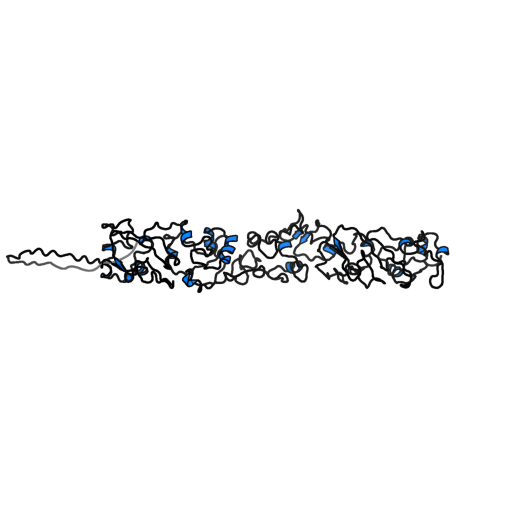0 92.12 105 ASN A CA 1
ATOM 788 C C . ASN A 1 105 ? -27.988 8.827 41.369 1.00 92.12 105 ASN A C 1
ATOM 790 O O . ASN A 1 105 ? -26.973 8.589 42.033 1.00 92.12 105 ASN A O 1
ATOM 794 N N . ILE A 1 106 ? -28.723 7.861 40.815 1.00 90.94 106 ILE A N 1
ATOM 795 C CA . ILE A 1 106 ? -28.457 6.421 40.939 1.00 90.94 106 ILE A CA 1
ATOM 796 C C . ILE A 1 106 ? -27.006 6.109 40.548 1.00 90.94 106 ILE A C 1
ATOM 798 O O . ILE A 1 106 ? -26.516 6.529 39.495 1.00 90.94 106 ILE A O 1
ATOM 802 N N . ASN A 1 107 ? -26.321 5.385 41.440 1.00 88.69 107 ASN A N 1
ATOM 803 C CA . ASN A 1 107 ? -24.909 5.000 41.361 1.00 88.69 107 ASN A CA 1
ATOM 804 C C . ASN A 1 107 ? -23.959 6.173 41.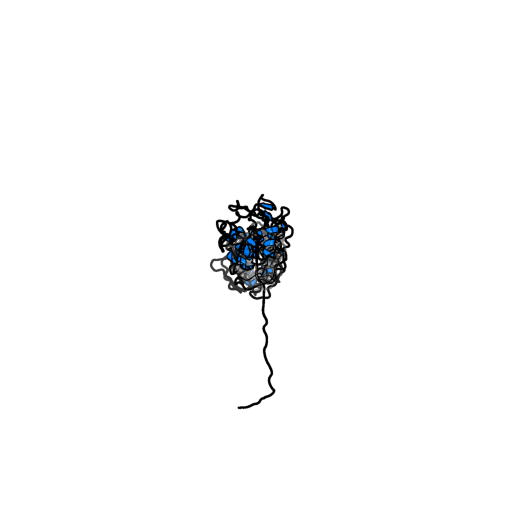014 1.00 88.69 107 ASN A C 1
ATOM 806 O O . ASN A 1 107 ? -22.949 5.984 40.335 1.00 88.69 107 ASN A O 1
ATOM 810 N N . ALA A 1 108 ? -24.303 7.391 41.457 1.00 90.06 108 ALA A N 1
ATOM 811 C CA . ALA A 1 108 ? -23.570 8.632 41.200 1.00 90.06 108 ALA A CA 1
ATOM 812 C C . ALA A 1 108 ? -23.257 8.873 39.706 1.00 90.06 108 ALA A C 1
ATOM 814 O O . ALA A 1 108 ? -22.139 9.248 39.345 1.00 90.06 108 ALA A O 1
ATOM 815 N N . SER A 1 109 ? -24.243 8.653 38.825 1.00 88.69 109 SER A N 1
ATOM 816 C CA . SER A 1 109 ? -24.072 8.804 37.373 1.00 88.69 109 SER A CA 1
ATOM 817 C C . SER A 1 109 ? -23.449 10.158 36.972 1.00 88.69 109 SER A C 1
ATOM 819 O O . SER A 1 109 ? -23.877 11.206 37.476 1.00 88.69 109 SER A O 1
ATOM 821 N N . PRO A 1 110 ? -22.445 10.176 36.069 1.00 87.19 110 PRO A N 1
ATOM 822 C CA . PRO A 1 110 ? -21.797 11.409 35.639 1.00 87.19 110 PRO A CA 1
ATOM 823 C C . PRO A 1 110 ? -22.640 12.227 34.656 1.00 87.19 110 PRO A C 1
ATOM 825 O O . PRO A 1 110 ? -22.355 13.415 34.497 1.00 87.19 110 PRO A O 1
ATOM 828 N N . SER A 1 111 ? -23.679 11.636 34.047 1.00 87.88 111 SER A N 1
ATOM 829 C CA . SER A 1 111 ? -24.616 12.337 33.167 1.00 87.88 111 SER A CA 1
ATOM 830 C C . SER A 1 111 ? -25.076 13.678 33.772 1.00 87.88 111 SER A C 1
ATOM 832 O O . SER A 1 111 ? -25.467 13.733 34.951 1.00 87.88 111 SER A O 1
ATOM 834 N N . PRO A 1 112 ? -25.073 14.780 32.993 1.00 89.38 112 PRO A N 1
ATOM 835 C CA . PRO A 1 112 ? -25.633 16.057 33.428 1.00 89.38 112 PRO A CA 1
ATOM 836 C C . PRO A 1 112 ? -27.077 15.922 33.925 1.00 89.38 112 PRO A C 1
ATOM 838 O O . PRO A 1 112 ? -27.422 16.524 34.938 1.00 89.38 112 PRO A O 1
ATOM 841 N N . ALA A 1 113 ? -27.869 15.060 33.277 1.00 91.12 113 ALA A N 1
ATOM 842 C CA . ALA A 1 113 ? -29.284 14.836 33.567 1.00 91.12 113 ALA A CA 1
ATOM 843 C C . ALA A 1 113 ? -29.566 13.915 34.777 1.00 91.12 113 ALA A C 1
ATOM 845 O O . ALA A 1 113 ? -30.720 13.819 35.184 1.00 91.12 113 ALA A O 1
ATOM 846 N N . LYS A 1 114 ? -28.524 13.301 35.367 1.00 91.50 114 LYS A N 1
ATOM 847 C CA . LYS A 1 114 ? -28.555 12.365 36.517 1.00 91.50 114 LYS A CA 1
ATOM 848 C C . LYS A 1 114 ? -29.292 11.047 36.265 1.00 91.50 114 LYS A C 1
ATOM 850 O O . LYS A 1 114 ? -30.293 10.992 35.561 1.00 91.50 114 LYS A O 1
ATOM 855 N N . GLY A 1 115 ? -28.770 9.969 36.851 1.00 91.94 115 GLY A N 1
ATOM 856 C CA . GLY A 1 115 ? -29.367 8.636 36.770 1.00 91.94 115 GLY A CA 1
ATOM 857 C C . GLY A 1 115 ? -30.616 8.547 37.640 1.00 91.94 115 GLY A C 1
ATOM 858 O O . GLY A 1 115 ? -30.525 8.772 38.845 1.00 91.94 115 GLY A O 1
ATOM 859 N N . VAL A 1 116 ? -31.766 8.217 37.053 1.00 92.56 116 VAL A N 1
ATOM 860 C CA . VAL A 1 116 ? -33.071 8.244 37.739 1.00 92.56 116 VAL A CA 1
ATOM 861 C C . VAL A 1 116 ? -33.927 7.021 37.410 1.00 92.56 116 VAL A C 1
ATOM 863 O O . VAL A 1 116 ? -33.824 6.453 36.322 1.00 92.56 116 VAL A O 1
ATOM 866 N N . TYR A 1 117 ? -34.798 6.637 38.349 1.00 92.88 117 TYR A N 1
ATOM 867 C CA . TYR A 1 117 ? -35.796 5.579 38.173 1.00 92.88 117 TYR A CA 1
ATOM 868 C C . TYR A 1 117 ? -37.167 6.185 37.842 1.00 92.88 117 TYR A C 1
ATOM 870 O O . TYR A 1 117 ? -37.984 6.467 38.723 1.00 92.88 117 TYR A O 1
ATOM 878 N N . SER A 1 118 ? -37.440 6.330 36.544 1.00 85.69 118 SER A N 1
ATOM 879 C CA . SER A 1 118 ? -38.686 6.842 35.959 1.00 85.69 118 SER A CA 1
ATOM 880 C C . SER A 1 118 ? -39.098 8.249 36.432 1.00 85.69 118 SER A C 1
ATOM 882 O O . SER A 1 118 ? -38.385 8.929 37.167 1.00 85.69 118 SER A O 1
ATOM 884 N N . THR A 1 119 ? -40.288 8.697 36.030 1.00 73.19 119 THR A N 1
ATOM 885 C CA . THR A 1 119 ? -40.898 9.956 36.494 1.00 73.19 119 THR A CA 1
ATOM 886 C C . THR A 1 119 ? -41.455 9.889 37.924 1.00 73.19 119 THR A C 1
ATOM 888 O O . THR A 1 119 ? -41.999 10.877 38.406 1.00 73.19 119 THR A O 1
ATOM 891 N N . LYS A 1 120 ? -41.305 8.757 38.632 1.00 80.75 120 LYS A N 1
ATOM 892 C CA . LYS A 1 120 ? -41.712 8.598 40.043 1.00 80.75 120 LYS A CA 1
ATOM 893 C C . LYS A 1 120 ? -40.908 9.465 41.020 1.00 80.75 120 LYS A C 1
ATOM 895 O O . LYS A 1 120 ? -41.388 9.725 42.116 1.00 80.75 120 LYS A O 1
ATOM 900 N N . GLY A 1 121 ? -39.708 9.904 40.638 1.00 80.00 121 GLY A N 1
ATOM 901 C CA . GLY A 1 121 ? -38.844 10.726 41.486 1.00 80.00 121 GLY A CA 1
ATOM 902 C C . GLY A 1 121 ? -38.194 9.958 42.644 1.00 80.00 121 GLY A C 1
ATOM 903 O O . GLY A 1 121 ? -38.089 8.732 42.629 1.00 80.00 121 GLY A O 1
ATOM 904 N N . VAL A 1 122 ? -37.718 10.707 43.643 1.00 86.19 122 VAL A N 1
ATOM 905 C CA . VAL A 1 122 ? -36.893 10.191 44.756 1.00 86.19 122 VAL A CA 1
ATOM 906 C C . VAL A 1 122 ? -37.684 9.526 45.888 1.00 86.19 122 VAL A C 1
ATOM 908 O O . VAL A 1 122 ? -37.086 8.876 46.741 1.00 86.19 122 VAL A O 1
ATOM 911 N N . PHE A 1 123 ? -39.012 9.659 45.908 1.00 86.25 123 PHE A N 1
ATOM 912 C CA . PHE A 1 123 ? -39.878 8.984 46.875 1.00 86.25 123 PHE A CA 1
ATOM 913 C C . PHE A 1 123 ? -41.185 8.544 46.205 1.00 86.25 123 PHE A C 1
ATOM 915 O O . PHE A 1 123 ? -41.737 9.275 45.385 1.00 86.25 123 PHE A O 1
ATOM 922 N N . PHE A 1 124 ? -41.688 7.355 46.541 1.00 87.19 124 PHE A N 1
ATOM 923 C CA . PHE A 1 124 ? -43.016 6.891 46.122 1.00 87.19 124 PHE A CA 1
ATOM 924 C C . PHE A 1 124 ? -43.555 5.802 47.055 1.00 87.19 124 PHE A C 1
ATOM 926 O O . PHE A 1 124 ? -42.798 5.134 47.754 1.00 87.19 124 PHE A O 1
ATOM 933 N N . ASN A 1 125 ? -44.874 5.608 47.076 1.00 85.25 125 ASN A N 1
ATOM 934 C CA . ASN A 1 125 ? -45.531 4.680 48.000 1.00 85.25 125 ASN A CA 1
ATOM 935 C C . ASN A 1 125 ? -45.192 3.211 47.687 1.00 85.25 125 ASN A C 1
ATOM 937 O O . ASN A 1 125 ? -45.259 2.772 46.533 1.00 85.25 125 ASN A O 1
ATOM 941 N N . GLN A 1 126 ? -44.934 2.422 48.732 1.00 80.62 126 GLN A N 1
ATOM 942 C CA . GLN A 1 126 ? -44.965 0.961 48.663 1.00 80.62 126 GLN A CA 1
ATOM 943 C C . GLN A 1 126 ? -46.410 0.509 48.398 1.00 80.62 126 GLN A C 1
ATOM 945 O O . GLN A 1 126 ? -47.346 0.958 49.057 1.00 80.62 126 GLN A O 1
ATOM 950 N N . THR A 1 127 ? -46.611 -0.378 47.422 1.00 79.62 127 THR A N 1
ATOM 951 C CA . THR A 1 127 ? -47.938 -0.891 47.040 1.00 79.62 127 THR A CA 1
ATOM 952 C C . THR A 1 127 ? -47.859 -2.380 46.707 1.00 79.62 127 THR A C 1
ATOM 954 O O . THR A 1 127 ? -46.845 -2.856 46.203 1.00 79.62 127 THR A O 1
ATOM 957 N N . SER A 1 128 ? -48.929 -3.134 46.981 1.00 76.81 128 SER A N 1
ATOM 958 C CA . SER A 1 128 ? -48.960 -4.593 46.759 1.00 76.81 128 SER A CA 1
ATOM 959 C C . SER A 1 128 ? -49.000 -5.003 45.280 1.00 76.81 128 SER A C 1
ATOM 961 O O . SER A 1 128 ? -48.690 -6.149 44.963 1.00 76.81 128 SER A O 1
ATOM 963 N N . ASN A 1 129 ? -49.362 -4.080 44.383 1.00 78.75 129 ASN A N 1
ATOM 964 C CA . ASN A 1 129 ? -49.324 -4.252 42.930 1.00 78.75 129 ASN A CA 1
ATOM 965 C C . ASN A 1 129 ? -48.662 -3.015 42.285 1.00 78.75 129 ASN A C 1
ATOM 967 O O . ASN A 1 129 ? -49.365 -2.107 41.834 1.00 78.75 129 ASN A O 1
ATOM 971 N N . PRO A 1 130 ? -47.321 -2.914 42.312 1.00 81.81 130 PRO A N 1
ATOM 972 C CA . PRO A 1 130 ? -46.626 -1.718 41.863 1.00 81.81 130 PRO A CA 1
ATOM 973 C C . PRO A 1 130 ? -46.585 -1.634 40.332 1.00 81.81 130 PRO A C 1
ATOM 975 O O . PRO A 1 130 ? -46.092 -2.537 39.655 1.00 81.81 130 PRO A O 1
ATOM 978 N N . ILE A 1 131 ? -47.012 -0.494 39.781 1.00 85.81 131 ILE A N 1
ATOM 979 C CA . ILE A 1 131 ? -46.637 -0.102 38.415 1.00 85.81 131 ILE A CA 1
ATOM 980 C C . ILE A 1 131 ? -45.141 0.220 38.442 1.00 85.81 131 ILE A C 1
ATOM 982 O O . ILE A 1 131 ? -44.734 1.201 39.070 1.00 85.81 131 ILE A O 1
ATOM 986 N N . LEU A 1 132 ? -44.330 -0.612 37.795 1.00 88.69 132 LEU A N 1
ATOM 987 C CA . LEU A 1 132 ? -42.877 -0.463 37.729 1.00 88.69 132 LEU A CA 1
ATOM 988 C C . LEU A 1 132 ? -42.456 0.462 36.576 1.00 88.69 132 LEU A C 1
ATOM 990 O O . LEU A 1 132 ? -43.241 0.735 35.671 1.00 88.69 132 LEU A O 1
ATOM 994 N N . GLY A 1 133 ? -41.239 1.000 36.659 1.00 90.75 133 GLY A N 1
ATOM 995 C CA . GLY A 1 133 ? -40.702 1.995 35.728 1.00 90.75 133 GLY A CA 1
ATOM 996 C C . GLY A 1 133 ? -39.382 1.570 35.086 1.00 90.75 133 GLY A C 1
ATOM 997 O O . GLY A 1 133 ? -38.887 0.470 35.324 1.00 90.75 133 GLY A O 1
ATOM 998 N N . THR A 1 134 ? -38.816 2.456 34.272 1.00 93.31 134 THR A N 1
ATOM 999 C CA . THR A 1 134 ? -37.499 2.312 33.636 1.00 93.31 134 THR A CA 1
ATOM 1000 C C . THR A 1 134 ? -36.436 3.106 34.397 1.00 93.31 134 THR A C 1
ATOM 1002 O O . THR A 1 134 ? -36.737 4.130 35.012 1.00 93.31 134 THR A O 1
ATOM 1005 N N . CYS A 1 135 ? -35.179 2.682 34.324 1.00 91.19 135 CYS A N 1
ATOM 1006 C CA . CYS A 1 135 ? -34.031 3.532 34.630 1.00 91.19 135 CYS A CA 1
ATOM 1007 C C . CYS A 1 135 ? -33.632 4.325 33.375 1.00 91.19 135 CYS A C 1
ATOM 1009 O O . CYS A 1 135 ? -33.695 3.795 32.268 1.00 91.19 135 CYS A O 1
ATOM 1011 N N . THR A 1 136 ? -33.177 5.567 33.538 1.00 91.81 136 THR A N 1
ATOM 1012 C CA . THR A 1 136 ? -32.634 6.405 32.447 1.00 91.81 136 THR A CA 1
ATOM 1013 C C . THR A 1 136 ? -31.412 7.174 32.953 1.00 91.81 136 THR A C 1
ATOM 1015 O O . THR A 1 136 ? -31.340 7.484 34.145 1.00 91.81 136 THR A O 1
ATOM 1018 N N . ASN A 1 137 ? -30.439 7.477 32.080 1.00 89.69 137 ASN A N 1
ATOM 1019 C CA . ASN A 1 137 ? -29.186 8.181 32.413 1.00 89.69 137 ASN A CA 1
ATOM 1020 C C . ASN A 1 137 ? -28.302 7.474 33.466 1.00 89.69 137 ASN A C 1
ATOM 1022 O O . ASN A 1 137 ? -27.375 8.083 34.002 1.00 89.69 137 ASN A O 1
ATOM 1026 N N . VAL A 1 138 ? -28.565 6.206 33.799 1.00 89.25 138 VAL A N 1
ATOM 1027 C CA . VAL A 1 138 ? -27.796 5.452 34.804 1.00 89.25 138 VAL A CA 1
ATOM 1028 C C . VAL A 1 138 ? -26.513 4.902 34.177 1.00 89.25 138 VAL A C 1
ATOM 1030 O O . VAL A 1 138 ? -26.550 4.249 33.135 1.00 89.25 138 VAL A O 1
ATOM 1033 N N . ASN A 1 139 ? -25.371 5.129 34.830 1.00 85.00 139 ASN A N 1
ATOM 1034 C CA . ASN A 1 139 ? -24.055 4.707 34.336 1.00 85.00 139 ASN A CA 1
ATOM 1035 C C . ASN A 1 139 ? -23.930 3.184 34.118 1.00 85.00 139 ASN A C 1
ATOM 1037 O O . ASN A 1 139 ? -23.364 2.774 33.109 1.00 85.00 139 ASN A O 1
ATOM 1041 N N . CYS A 1 140 ? -24.532 2.353 34.978 1.00 83.94 140 CYS A N 1
ATOM 1042 C CA . CYS A 1 140 ? -24.586 0.889 34.819 1.00 83.94 140 CYS A CA 1
ATOM 1043 C C . CYS A 1 140 ? -25.289 0.412 33.533 1.00 83.94 140 CYS A C 1
ATOM 1045 O O . CYS A 1 140 ? -25.126 -0.738 33.138 1.00 83.94 140 CYS A O 1
ATOM 1047 N N . HIS A 1 141 ? -26.081 1.279 32.894 1.00 83.62 141 HIS A N 1
ATOM 1048 C CA . HIS A 1 141 ? -26.815 1.000 31.657 1.00 83.62 141 HIS A CA 1
ATOM 1049 C C . HIS A 1 141 ? -26.390 1.954 30.527 1.00 83.62 141 HIS A C 1
ATOM 1051 O O . HIS A 1 141 ? -27.198 2.330 29.678 1.00 83.62 141 HIS A O 1
ATOM 1057 N N . PHE A 1 142 ? -25.119 2.378 30.535 1.00 81.44 142 PHE A N 1
ATOM 1058 C CA . PHE A 1 142 ? -24.509 3.225 29.498 1.00 81.44 142 PHE A CA 1
ATOM 1059 C C . PHE A 1 142 ? -25.267 4.543 29.251 1.00 81.44 142 PHE A C 1
ATOM 1061 O O . PHE A 1 142 ? -25.250 5.089 28.153 1.00 81.44 142 PHE A O 1
ATOM 1068 N N . GLU A 1 143 ? -25.935 5.052 30.292 1.00 85.00 143 GLU A N 1
ATOM 1069 C CA . GLU A 1 143 ? -26.782 6.253 30.280 1.00 85.00 143 GLU A CA 1
ATOM 1070 C C . GLU A 1 143 ? -28.046 6.155 29.395 1.00 85.00 143 GLU A C 1
ATOM 1072 O O . GLU A 1 143 ? -28.803 7.119 29.291 1.00 85.00 143 GLU A O 1
ATOM 1077 N N . THR A 1 144 ? -28.344 4.975 28.846 1.00 83.62 144 THR A N 1
ATOM 1078 C CA . THR A 1 144 ? -29.558 4.700 28.058 1.00 83.62 144 THR A CA 1
ATOM 1079 C C . THR A 1 144 ? -30.820 4.596 28.932 1.00 83.62 144 THR A C 1
ATOM 1081 O O . THR A 1 144 ? -30.748 4.562 30.164 1.00 83.62 144 THR A O 1
ATOM 1084 N N . THR A 1 145 ? -31.996 4.547 28.294 1.00 89.44 145 THR A N 1
ATOM 1085 C CA . THR A 1 145 ? -33.251 4.137 28.946 1.00 89.44 145 THR A CA 1
ATOM 1086 C C . THR A 1 145 ? -33.373 2.617 28.907 1.00 89.44 145 THR A C 1
ATOM 1088 O O . THR A 1 145 ? -33.384 2.024 27.830 1.00 89.44 145 THR A O 1
ATOM 1091 N N . THR A 1 146 ? -33.494 1.993 30.075 1.00 89.00 146 THR A N 1
ATOM 1092 C CA . THR A 1 146 ? -33.632 0.540 30.221 1.00 89.00 146 THR A CA 1
ATOM 1093 C C . THR A 1 146 ? -35.037 0.046 29.859 1.00 89.00 146 THR A C 1
ATOM 1095 O O . THR A 1 146 ? -35.993 0.828 29.861 1.00 89.00 146 THR A O 1
ATOM 1098 N N . PRO A 1 147 ? -35.216 -1.277 29.684 1.00 90.75 147 PRO A N 1
ATOM 1099 C CA . PRO A 1 147 ? -36.509 -1.931 29.872 1.00 90.75 147 PRO A CA 1
ATOM 1100 C C . PRO A 1 147 ? -37.149 -1.611 31.237 1.00 90.75 147 PRO A C 1
ATOM 1102 O O . PRO A 1 147 ? -36.499 -1.107 32.160 1.00 90.75 147 PRO A O 1
ATOM 1105 N N . VAL A 1 148 ? -38.442 -1.919 31.370 1.00 92.00 148 VAL A N 1
ATOM 1106 C CA . VAL A 1 148 ? -39.184 -1.770 32.633 1.00 92.00 148 VAL A CA 1
ATOM 1107 C C . VAL A 1 148 ? -38.656 -2.773 33.662 1.00 92.00 148 VAL A C 1
ATOM 1109 O O . VAL A 1 148 ? -38.509 -3.952 33.354 1.00 92.00 148 VAL A O 1
ATOM 1112 N N . TRP A 1 149 ? -38.414 -2.326 34.895 1.00 90.25 149 TRP A N 1
ATOM 1113 C CA . TRP A 1 149 ? -37.997 -3.175 36.020 1.00 90.25 149 TRP A CA 1
ATOM 1114 C C . TRP A 1 149 ? -38.931 -4.390 36.174 1.00 90.25 149 TRP A C 1
ATOM 1116 O O . TRP A 1 149 ? -40.151 -4.253 36.044 1.00 90.25 149 TRP A O 1
ATOM 1126 N N . SER A 1 150 ? -38.376 -5.576 36.453 1.00 90.06 150 SER A N 1
ATOM 1127 C CA . SER A 1 150 ? -39.010 -6.909 36.313 1.00 90.06 150 SER A CA 1
ATOM 1128 C C . SER A 1 150 ? -39.278 -7.422 34.885 1.00 90.06 150 SER A C 1
ATOM 1130 O O . SER A 1 150 ? -40.005 -8.403 34.719 1.00 90.06 150 SER A O 1
ATOM 1132 N N . SER A 1 151 ? -38.686 -6.820 33.849 1.00 89.62 151 SER A N 1
ATOM 1133 C CA . SER A 1 151 ? -38.586 -7.463 32.531 1.00 89.62 151 SER A CA 1
ATOM 1134 C C . SER A 1 151 ? -37.748 -8.745 32.587 1.00 89.62 151 SER A C 1
ATOM 1136 O O . SER A 1 151 ? -36.989 -8.973 33.530 1.00 89.62 151 SER A O 1
ATOM 1138 N N . THR A 1 152 ? -37.822 -9.550 31.525 1.00 89.06 152 THR A N 1
ATOM 1139 C CA . THR A 1 152 ? -36.894 -10.662 31.281 1.00 89.06 152 THR A CA 1
ATOM 1140 C C . THR A 1 152 ? -35.440 -10.205 31.438 1.00 89.06 152 THR A C 1
ATOM 1142 O O . THR A 1 152 ? -35.063 -9.131 30.965 1.00 89.06 152 THR A O 1
ATOM 1145 N N . THR A 1 153 ? -34.626 -11.021 32.105 1.00 86.56 153 THR A N 1
ATOM 1146 C CA . THR A 1 153 ? -33.184 -10.805 32.260 1.00 86.56 153 THR A CA 1
ATOM 1147 C C . THR A 1 153 ? -32.449 -11.069 30.949 1.00 86.56 153 THR A C 1
ATOM 1149 O O . THR A 1 153 ? -32.721 -12.074 30.295 1.00 86.56 153 THR A O 1
ATOM 1152 N N . PHE A 1 154 ? -31.483 -10.216 30.603 1.00 85.69 154 PHE A N 1
ATOM 1153 C CA . PHE A 1 154 ? -30.584 -10.426 29.465 1.00 85.69 154 PHE A CA 1
ATOM 1154 C C . PHE A 1 154 ? -29.804 -11.744 29.584 1.00 85.69 154 PHE A C 1
ATOM 1156 O O . PHE A 1 154 ? -29.330 -12.093 30.669 1.00 85.69 154 PHE A O 1
ATOM 1163 N N . ALA A 1 155 ? -29.650 -12.454 28.466 1.00 86.00 155 ALA A N 1
ATOM 1164 C CA . ALA A 1 155 ? -28.922 -13.715 28.387 1.00 86.00 155 ALA A CA 1
ATOM 1165 C C . ALA A 1 155 ? -27.591 -13.562 27.631 1.00 86.00 155 ALA A C 1
ATOM 1167 O O . ALA A 1 155 ? -27.488 -12.858 26.626 1.00 86.00 155 ALA A O 1
ATOM 1168 N N . SER A 1 156 ? -26.557 -14.261 28.099 1.00 79.81 156 SER A N 1
ATOM 1169 C CA . SER A 1 156 ? -25.306 -14.428 27.353 1.00 79.81 156 SER A CA 1
ATOM 1170 C C . SER A 1 156 ? -25.435 -15.618 26.388 1.00 79.81 156 SER A C 1
ATOM 1172 O O . SER A 1 156 ? -25.966 -16.650 26.803 1.00 79.81 156 SER A O 1
ATOM 1174 N N . PRO A 1 157 ? -24.962 -15.533 25.128 1.00 77.56 157 PRO A N 1
ATOM 1175 C CA . PRO A 1 157 ? -24.309 -14.386 24.487 1.00 77.56 157 PRO A CA 1
ATOM 1176 C C . PRO A 1 157 ? -25.275 -13.452 23.725 1.00 77.56 157 PRO A C 1
ATOM 1178 O O . PRO A 1 157 ? -24.825 -12.480 23.120 1.00 77.56 157 PRO A O 1
ATOM 1181 N N . THR A 1 158 ? -26.579 -13.751 23.694 1.00 79.88 158 THR A N 1
ATOM 1182 C CA . THR A 1 158 ? -27.560 -13.113 22.793 1.00 79.88 158 THR A CA 1
ATOM 1183 C C . THR A 1 158 ? -27.751 -11.618 23.037 1.00 79.88 158 THR A C 1
ATOM 1185 O O . THR A 1 158 ? -27.816 -10.847 22.082 1.00 79.88 158 THR A O 1
ATOM 1188 N N . ASP A 1 159 ? -27.798 -11.194 24.298 1.00 81.38 159 ASP A N 1
ATOM 1189 C CA . ASP A 1 159 ? -28.130 -9.819 24.689 1.00 81.38 159 ASP A CA 1
ATOM 1190 C C . ASP A 1 159 ? -26.905 -8.936 24.958 1.00 81.38 159 ASP A C 1
ATOM 1192 O O . ASP A 1 159 ? -27.038 -7.782 25.365 1.00 81.38 159 ASP A O 1
ATOM 1196 N N . CYS A 1 160 ? -25.694 -9.409 24.647 1.00 76.12 160 CYS A N 1
ATOM 1197 C CA . CYS A 1 160 ? -24.505 -8.550 24.623 1.00 76.12 160 CYS A CA 1
ATOM 1198 C C . CYS A 1 160 ? -24.702 -7.335 23.687 1.00 76.12 160 CYS A C 1
ATOM 1200 O O . CYS A 1 160 ? -24.179 -6.253 23.959 1.00 76.12 160 CYS A O 1
ATOM 1202 N N . GLY A 1 161 ? -25.528 -7.498 22.642 1.00 74.56 161 GLY A N 1
ATOM 1203 C CA . GLY A 1 161 ? -25.951 -6.446 21.712 1.00 74.56 161 GLY A CA 1
ATOM 1204 C C . GLY A 1 161 ? -26.708 -5.267 22.343 1.00 74.56 161 GLY A C 1
ATOM 1205 O O . GLY A 1 161 ? -26.725 -4.183 21.767 1.00 74.56 161 GLY A O 1
ATOM 1206 N N . GLN A 1 162 ? -27.308 -5.448 23.527 1.00 76.88 162 GLN A N 1
ATOM 1207 C CA . GLN A 1 162 ? -28.068 -4.396 24.220 1.00 76.88 162 GLN A CA 1
ATOM 1208 C C . GLN A 1 162 ? -27.147 -3.337 24.862 1.00 76.88 162 GLN A C 1
ATOM 1210 O O . GLN A 1 162 ? -27.567 -2.205 25.092 1.00 76.88 162 GLN A O 1
ATOM 1215 N N . CYS A 1 163 ? -25.886 -3.700 25.138 1.00 74.44 163 CYS A N 1
ATOM 1216 C CA . CYS A 1 163 ? -24.864 -2.819 25.719 1.00 74.44 163 CYS A CA 1
ATOM 1217 C C . CYS A 1 163 ? -23.728 -2.499 24.731 1.00 74.44 163 CYS A C 1
ATOM 1219 O O . CYS A 1 163 ? -23.170 -1.402 24.758 1.00 74.44 163 CYS A O 1
ATOM 1221 N N . HIS A 1 164 ? -23.378 -3.444 23.854 1.00 70.81 164 HIS A N 1
ATOM 1222 C CA . HIS A 1 164 ? -22.310 -3.299 22.868 1.00 70.81 164 HIS A CA 1
ATOM 1223 C C . HIS A 1 164 ? -22.868 -3.388 21.448 1.00 70.81 164 HIS A C 1
ATOM 1225 O O . HIS A 1 164 ? -23.458 -4.396 21.073 1.00 70.81 164 HIS A O 1
ATOM 1231 N N . GLY A 1 165 ? -22.582 -2.393 20.604 1.00 60.25 165 GLY A N 1
ATOM 1232 C CA . GLY A 1 165 ? -22.676 -2.603 19.157 1.00 60.25 165 GLY A CA 1
ATOM 1233 C C . GLY A 1 165 ? -21.746 -3.745 18.719 1.00 60.25 165 GLY A C 1
ATOM 1234 O O . GLY A 1 165 ? -20.676 -3.929 19.306 1.00 60.25 165 GLY A O 1
ATOM 1235 N N . ALA A 1 166 ? -22.127 -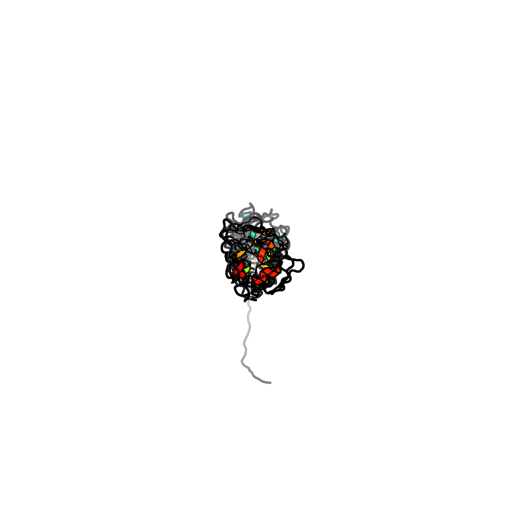4.492 17.681 1.00 51.91 166 ALA A N 1
ATOM 1236 C CA . ALA A 1 166 ? -21.314 -5.558 17.095 1.00 51.91 166 ALA A CA 1
ATOM 1237 C C . ALA A 1 166 ? -21.091 -5.314 15.582 1.00 51.91 166 ALA A C 1
ATOM 1239 O O . ALA A 1 166 ? -22.007 -5.568 14.798 1.00 51.91 166 ALA A O 1
ATOM 1240 N N . PRO A 1 167 ? -19.900 -4.848 15.142 1.00 53.91 167 PRO A N 1
ATOM 1241 C CA . PRO A 1 167 ? -18.774 -4.368 15.959 1.00 53.91 167 PRO A CA 1
ATOM 1242 C C . PRO A 1 167 ? -19.139 -3.132 16.799 1.00 53.91 167 PRO A C 1
ATOM 1244 O O . PRO A 1 167 ? -20.168 -2.517 16.522 1.00 53.91 167 PRO A O 1
ATOM 1247 N N . PRO A 1 168 ? -18.315 -2.712 17.784 1.00 56.78 168 PRO A N 1
ATOM 1248 C CA . PRO A 1 168 ? -18.572 -1.504 18.571 1.00 56.78 168 PRO A CA 1
ATOM 1249 C C . PRO A 1 168 ? -18.377 -0.239 17.715 1.00 56.78 168 PRO A C 1
ATOM 1251 O O . PRO A 1 168 ? -17.335 0.419 17.731 1.00 56.78 168 PRO A O 1
ATOM 1254 N N . SER A 1 169 ? -19.409 0.054 16.929 1.00 45.44 169 SER A N 1
ATOM 1255 C CA . SER A 1 169 ? -19.501 1.013 15.823 1.00 45.44 169 SER A CA 1
ATOM 1256 C C . SER A 1 169 ? -19.837 2.443 16.244 1.00 45.44 169 SER A C 1
ATOM 1258 O O . SER A 1 169 ? -19.917 3.318 15.388 1.00 45.44 169 SER A O 1
ATOM 1260 N N . GLY A 1 170 ? -20.087 2.684 17.535 1.00 41.91 170 GLY A N 1
ATOM 1261 C CA . GLY A 1 170 ? -20.654 3.953 17.996 1.00 41.91 170 GLY A CA 1
ATOM 1262 C C . GLY A 1 170 ? -22.109 4.142 17.542 1.00 41.91 170 GLY A C 1
ATOM 1263 O O . GLY A 1 170 ? -22.470 5.207 17.049 1.00 41.91 170 GLY A O 1
ATOM 1264 N N . THR A 1 171 ? -22.935 3.088 17.639 1.00 37.44 171 THR A N 1
ATOM 1265 C CA . THR A 1 171 ? -24.349 3.112 17.205 1.00 37.44 171 THR A CA 1
ATOM 1266 C C . THR A 1 171 ? -25.343 2.574 18.241 1.00 37.44 171 THR A C 1
ATOM 1268 O O . THR A 1 171 ? -26.475 2.246 17.894 1.00 37.44 171 THR A O 1
ATOM 1271 N N . GLY A 1 172 ? -24.959 2.516 19.521 1.00 41.59 172 GLY A N 1
ATOM 1272 C CA . GLY A 1 172 ? -25.957 2.572 20.596 1.00 41.59 172 GLY A CA 1
ATOM 1273 C C . GLY A 1 172 ? -26.592 3.974 20.597 1.00 41.59 172 GLY A C 1
ATOM 1274 O O . GLY A 1 172 ? -25.854 4.936 20.357 1.00 41.59 172 GLY A O 1
ATOM 1275 N N . PRO A 1 173 ? -27.910 4.146 20.821 1.00 40.81 173 PRO A N 1
ATOM 1276 C CA . PRO A 1 173 ? -28.563 5.452 20.698 1.00 40.81 173 PRO A CA 1
ATOM 1277 C C . PRO A 1 173 ? -27.890 6.543 21.550 1.00 40.81 173 PRO A C 1
ATOM 1279 O O . PRO A 1 173 ? -27.969 6.529 22.774 1.00 40.81 173 PRO A O 1
ATOM 1282 N N . GLY A 1 174 ? -27.216 7.491 20.888 1.00 44.09 174 GLY A N 1
ATOM 1283 C CA . GLY A 1 174 ? -26.498 8.607 21.520 1.00 44.09 174 GLY A CA 1
ATOM 1284 C C . GLY A 1 174 ? -25.001 8.394 21.803 1.00 44.09 174 GLY A C 1
ATOM 1285 O O . GLY A 1 174 ? -24.332 9.358 22.168 1.00 44.09 174 GLY A O 1
ATOM 1286 N N . TYR A 1 175 ? -24.439 7.197 21.605 1.00 43.09 175 TYR A N 1
ATOM 1287 C CA . TYR A 1 175 ? -23.012 6.927 21.840 1.00 43.09 175 TYR A CA 1
ATOM 1288 C C . TYR A 1 175 ? -22.203 6.952 20.536 1.00 43.09 175 TYR A C 1
ATOM 1290 O O . TYR A 1 175 ? -22.147 5.946 19.840 1.00 43.09 175 TYR A O 1
ATOM 1298 N N . THR A 1 176 ? -21.512 8.059 20.231 1.00 44.44 176 THR A N 1
ATOM 1299 C CA . THR A 1 176 ? -20.573 8.148 19.084 1.00 44.44 176 THR A CA 1
ATOM 1300 C C . THR A 1 176 ? -19.106 7.919 19.492 1.00 44.44 176 THR A C 1
ATOM 1302 O O . THR A 1 176 ? -18.179 8.284 18.767 1.00 44.44 176 THR A O 1
ATOM 1305 N N . GLY A 1 177 ? -18.876 7.347 20.680 1.00 38.12 177 GLY A N 1
ATOM 1306 C CA . GLY A 1 177 ? -17.551 7.203 21.282 1.00 38.12 177 GLY A CA 1
ATOM 1307 C C . GLY A 1 177 ? -16.706 6.088 20.663 1.00 38.12 177 GLY A C 1
ATOM 1308 O O . GLY A 1 177 ? -17.200 5.014 20.324 1.00 38.12 177 GLY A O 1
ATOM 1309 N N . GLY A 1 178 ? -15.398 6.338 20.559 1.00 46.72 178 GLY A N 1
ATOM 1310 C CA . GLY A 1 178 ? -14.482 5.508 19.775 1.00 46.72 178 GLY A CA 1
ATOM 1311 C C . GLY A 1 178 ? -14.628 5.777 18.275 1.00 46.72 178 GLY A C 1
ATOM 1312 O O . GLY A 1 178 ? -15.453 5.160 17.611 1.00 46.72 178 GLY A O 1
ATOM 1313 N N . ASN A 1 179 ? -13.799 6.686 17.743 1.00 47.38 179 ASN A N 1
ATOM 1314 C CA . ASN A 1 179 ? -13.832 7.123 16.341 1.00 47.38 179 ASN A CA 1
ATOM 1315 C C . ASN A 1 179 ? -13.969 5.927 15.373 1.00 47.38 179 ASN A C 1
ATOM 1317 O O . ASN A 1 179 ? -13.103 5.044 15.352 1.00 47.38 179 ASN A O 1
ATOM 1321 N N . ALA A 1 180 ? -15.050 5.911 14.581 1.00 50.53 180 ALA A N 1
ATOM 1322 C CA . ALA A 1 180 ? -15.607 4.709 13.949 1.00 50.53 180 ALA A CA 1
ATOM 1323 C C . ALA A 1 180 ? -14.642 3.948 13.015 1.00 50.53 180 ALA A C 1
ATOM 1325 O O . ALA A 1 180 ? -14.860 2.775 12.715 1.00 50.53 180 ALA A O 1
ATOM 1326 N N . GLY A 1 181 ? -13.538 4.570 12.590 1.00 60.59 181 GLY A N 1
ATOM 1327 C CA . GLY A 1 181 ? -12.483 3.905 11.828 1.00 60.59 181 GLY A CA 1
ATOM 1328 C C . GLY A 1 181 ? -11.701 2.829 12.599 1.00 60.59 181 GLY A C 1
ATOM 1329 O O . GLY A 1 181 ? -11.295 1.844 11.988 1.00 60.59 181 GLY A O 1
ATOM 1330 N N . SER A 1 182 ? -11.465 2.964 13.912 1.00 75.06 182 SER A N 1
ATOM 1331 C CA . SER A 1 182 ? -10.487 2.095 14.602 1.00 75.06 182 SER A CA 1
ATOM 1332 C C . SER A 1 182 ? -10.973 0.669 14.875 1.00 75.06 182 SER A C 1
ATOM 1334 O O . SER A 1 182 ? -10.213 -0.262 14.611 1.00 75.06 182 SER A O 1
ATOM 1336 N N . HIS A 1 183 ? -12.209 0.457 15.341 1.00 77.38 183 HIS A N 1
ATOM 1337 C CA . HIS A 1 183 ? -12.760 -0.907 15.415 1.00 77.38 183 HIS A CA 1
ATOM 1338 C C . HIS A 1 183 ? -12.986 -1.475 14.015 1.00 77.38 183 HIS A C 1
ATOM 1340 O O . HIS A 1 183 ? -12.518 -2.571 13.729 1.00 77.38 183 HIS A O 1
ATOM 1346 N N . THR A 1 184 ? -13.582 -0.691 13.109 1.00 74.94 184 THR A N 1
ATOM 1347 C CA . THR A 1 184 ? -13.834 -1.096 11.717 1.00 74.94 184 THR A CA 1
ATOM 1348 C C . THR A 1 184 ? -12.577 -1.627 11.026 1.00 74.94 184 THR A C 1
ATOM 1350 O O . THR A 1 184 ? -12.636 -2.695 10.429 1.00 74.94 184 THR A O 1
ATOM 1353 N N . ARG A 1 185 ? -11.420 -0.960 11.169 1.00 77.62 185 ARG A N 1
ATOM 1354 C CA . ARG A 1 185 ? -10.132 -1.435 10.622 1.00 77.62 185 ARG A CA 1
ATOM 1355 C C . ARG A 1 185 ? -9.679 -2.768 11.224 1.00 77.62 185 ARG A C 1
ATOM 1357 O O . ARG A 1 185 ? -9.260 -3.642 10.475 1.00 77.62 185 ARG A O 1
ATOM 1364 N N . HIS A 1 186 ? -9.780 -2.952 12.543 1.00 80.94 186 HIS A N 1
ATOM 1365 C CA . HIS A 1 186 ? -9.444 -4.237 13.170 1.00 80.94 186 HIS A CA 1
ATOM 1366 C C . HIS A 1 186 ? -10.406 -5.349 12.731 1.00 80.94 186 HIS A C 1
ATOM 1368 O O . HIS A 1 186 ? -9.963 -6.464 12.468 1.00 80.94 186 HIS A O 1
ATOM 1374 N N . ASN A 1 187 ? -11.693 -5.041 12.555 1.00 78.56 187 ASN A N 1
ATOM 1375 C CA . ASN A 1 187 ? -12.711 -5.974 12.072 1.00 78.56 187 ASN A CA 1
ATOM 1376 C C . ASN A 1 187 ? -12.477 -6.501 10.644 1.00 78.56 187 ASN A C 1
ATOM 1378 O O . ASN A 1 187 ? -13.040 -7.541 10.311 1.00 78.56 187 ASN A O 1
ATOM 1382 N N . LEU A 1 188 ? -11.631 -5.855 9.829 1.00 78.25 188 LEU A N 1
ATOM 1383 C CA . LEU A 1 188 ? -11.214 -6.366 8.510 1.00 78.25 188 LEU A CA 1
ATOM 1384 C C . LEU A 1 188 ? -10.280 -7.589 8.603 1.00 78.25 188 LEU A C 1
ATOM 1386 O O . LEU A 1 188 ? -10.131 -8.319 7.627 1.00 78.25 188 LEU A O 1
ATOM 1390 N N . TYR A 1 189 ? -9.655 -7.812 9.763 1.00 80.00 189 TYR A N 1
ATOM 1391 C CA . TYR A 1 189 ? -8.770 -8.953 10.041 1.00 80.00 189 TYR A CA 1
ATOM 1392 C C . TYR A 1 189 ? -9.321 -9.852 11.164 1.00 80.00 189 TYR A C 1
ATOM 1394 O O . TYR A 1 189 ? -9.188 -11.072 11.140 1.00 80.00 189 TYR A O 1
ATOM 1402 N N . TYR A 1 190 ? -9.995 -9.246 12.141 1.00 81.19 190 TYR A N 1
ATOM 1403 C CA . TYR A 1 190 ? -10.633 -9.879 13.289 1.00 81.19 190 TYR A CA 1
ATOM 1404 C C . TYR A 1 190 ? -12.162 -9.721 13.202 1.00 81.19 190 TYR A C 1
ATOM 1406 O O . TYR A 1 190 ? -12.781 -9.002 13.984 1.00 81.19 190 TYR A O 1
ATOM 1414 N N . ALA A 1 191 ? -12.775 -10.382 12.219 1.00 79.44 191 ALA A N 1
ATOM 1415 C CA . ALA A 1 191 ? -14.221 -10.350 12.005 1.00 79.44 191 ALA A CA 1
ATOM 1416 C C . ALA A 1 191 ? -14.989 -11.195 13.044 1.00 79.44 191 ALA A C 1
ATOM 1418 O O . ALA A 1 191 ? -14.625 -12.339 13.304 1.00 79.44 191 ALA A O 1
ATOM 1419 N N . GLY A 1 192 ? -16.086 -10.649 13.584 1.00 74.81 192 GLY A N 1
ATOM 1420 C CA . GLY A 1 192 ? -16.961 -11.311 14.565 1.00 74.81 192 GLY A CA 1
ATOM 1421 C C . GLY A 1 192 ? -16.821 -10.774 15.996 1.00 74.81 192 GLY A C 1
ATOM 1422 O O . GLY A 1 192 ? -15.749 -10.345 16.416 1.00 74.81 192 GLY A O 1
ATOM 1423 N N . ALA A 1 193 ? -17.917 -10.782 16.765 1.00 72.00 193 ALA A N 1
ATOM 1424 C CA . ALA A 1 193 ? -17.945 -10.254 18.138 1.00 72.00 193 ALA A CA 1
ATOM 1425 C C . ALA A 1 193 ? -17.098 -11.082 19.127 1.00 72.00 193 ALA A C 1
ATOM 1427 O O . ALA A 1 193 ? -16.535 -10.542 20.076 1.00 72.00 193 ALA A O 1
ATOM 1428 N N . ASN A 1 194 ? -16.932 -12.379 18.855 1.00 76.88 194 ASN A N 1
ATOM 1429 C CA . ASN A 1 194 ? -16.002 -13.266 19.556 1.00 76.88 194 ASN A CA 1
ATOM 1430 C C . ASN A 1 194 ? -14.538 -12.796 19.459 1.00 76.88 194 ASN A C 1
ATOM 1432 O O . ASN A 1 194 ? -13.733 -13.137 20.319 1.00 76.88 194 ASN A O 1
ATOM 1436 N N . GLN A 1 195 ? -14.180 -11.985 18.457 1.00 83.25 195 GLN A N 1
ATOM 1437 C CA . GLN A 1 195 ? -12.818 -11.480 18.300 1.00 83.25 195 GLN A CA 1
ATOM 1438 C C . GLN A 1 195 ? -12.510 -10.250 19.171 1.00 83.25 195 GLN A C 1
ATOM 1440 O O . GLN A 1 195 ? -11.345 -9.866 19.268 1.00 83.25 195 GLN A O 1
ATOM 1445 N N . CYS A 1 196 ? -13.489 -9.659 19.870 1.00 79.56 196 CYS A N 1
ATOM 1446 C CA . CYS A 1 196 ? -13.246 -8.560 20.819 1.00 79.56 196 CYS A CA 1
ATOM 1447 C C . CYS A 1 196 ? -12.228 -8.939 21.915 1.00 79.56 196 CYS A C 1
ATOM 1449 O O . CYS A 1 196 ? -11.461 -8.089 22.377 1.00 79.56 196 CYS A O 1
ATOM 1451 N N . VAL A 1 197 ? -12.133 -10.231 22.254 1.00 84.56 197 VAL A N 1
ATOM 1452 C CA . VAL A 1 197 ? -11.145 -10.790 23.196 1.00 84.56 197 VAL A CA 1
ATOM 1453 C C . VAL A 1 197 ? -9.688 -10.580 22.757 1.00 84.56 197 VAL A C 1
ATOM 1455 O O . VAL A 1 197 ? -8.780 -10.713 23.573 1.00 84.56 197 VAL A O 1
ATOM 1458 N N . LYS A 1 198 ? -9.437 -10.230 21.483 1.00 88.25 198 LYS A N 1
ATOM 1459 C CA . LYS A 1 198 ? -8.105 -9.867 20.962 1.00 88.25 198 LYS A CA 1
ATOM 1460 C C . LYS A 1 198 ? -7.569 -8.545 21.515 1.00 88.25 198 LYS A C 1
ATOM 1462 O O . LYS A 1 198 ? -6.360 -8.329 21.461 1.00 88.25 198 LYS A O 1
ATOM 1467 N N . CYS A 1 199 ? -8.442 -7.696 22.055 1.00 85.88 199 CYS A N 1
ATOM 1468 C CA . CYS A 1 199 ? -8.070 -6.431 22.690 1.00 85.88 199 CYS A CA 1
ATOM 1469 C C . CYS A 1 199 ? -8.625 -6.284 24.112 1.00 85.88 199 CYS A C 1
ATOM 1471 O O . CYS A 1 199 ? -8.060 -5.516 24.884 1.00 85.88 199 CYS A O 1
ATOM 1473 N N . HIS A 1 200 ? -9.695 -6.993 24.478 1.00 83.06 200 HIS A N 1
ATOM 1474 C CA . HIS A 1 200 ? -10.366 -6.859 25.774 1.00 83.06 200 HIS A CA 1
ATOM 1475 C C . HIS A 1 200 ? -10.371 -8.164 26.580 1.00 83.06 200 HIS A C 1
ATOM 1477 O O . HIS A 1 200 ? -10.008 -9.233 26.088 1.00 83.06 200 HIS A O 1
ATOM 1483 N N . THR A 1 201 ? -10.777 -8.069 27.846 1.00 82.38 201 THR A N 1
ATOM 1484 C CA . THR A 1 201 ? -11.081 -9.234 28.684 1.00 82.38 201 THR A CA 1
ATOM 1485 C C . THR A 1 201 ? -12.325 -9.948 28.156 1.00 82.38 201 THR A C 1
ATOM 1487 O O . THR A 1 201 ? -13.293 -9.302 27.760 1.00 82.38 201 THR A O 1
ATOM 1490 N N . ASP A 1 202 ? -12.305 -11.280 28.165 1.00 81.69 202 ASP A N 1
ATOM 1491 C CA . ASP A 1 202 ? -13.504 -12.086 27.946 1.00 81.69 202 ASP A CA 1
ATOM 1492 C C . ASP A 1 202 ? -14.271 -12.224 29.269 1.00 81.69 202 ASP A C 1
ATOM 1494 O O . ASP A 1 202 ? -13.729 -12.735 30.249 1.00 81.69 202 ASP A O 1
ATOM 1498 N N . HIS A 1 203 ? -15.518 -11.754 29.295 1.00 81.12 203 HIS A N 1
ATOM 1499 C CA . HIS A 1 203 ? -16.405 -11.839 30.458 1.00 81.12 203 HIS A CA 1
ATOM 1500 C C . HIS A 1 203 ? -17.423 -12.991 30.351 1.00 81.12 203 HIS A C 1
ATOM 1502 O O . HIS A 1 203 ? -18.174 -13.233 31.295 1.00 81.12 203 HIS A O 1
ATOM 1508 N N . THR A 1 204 ? -17.463 -13.737 29.237 1.00 80.38 204 THR A N 1
ATOM 1509 C CA . THR A 1 204 ? -18.464 -14.803 29.009 1.00 80.38 204 THR A CA 1
ATOM 1510 C C . THR A 1 204 ? -18.358 -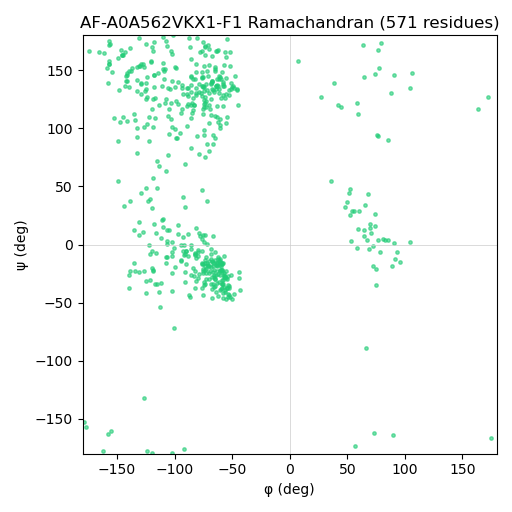15.964 30.001 1.00 80.38 204 THR A C 1
ATOM 1512 O O . THR A 1 204 ? -19.366 -16.599 30.298 1.00 80.38 204 THR A O 1
ATOM 1515 N N . ALA A 1 205 ? -17.168 -16.192 30.565 1.00 82.81 205 ALA A N 1
ATOM 1516 C CA . ALA A 1 205 ? -16.906 -17.197 31.595 1.00 82.81 205 ALA A CA 1
ATOM 1517 C C . ALA A 1 205 ? -17.177 -16.717 33.042 1.00 82.81 205 ALA A C 1
ATOM 1519 O O . ALA A 1 205 ? -16.974 -17.483 33.986 1.00 82.81 205 ALA A O 1
ATOM 1520 N N . GLU A 1 206 ? -17.606 -15.466 33.259 1.00 83.62 206 GLU A N 1
ATOM 1521 C CA . GLU A 1 206 ? -17.936 -14.969 34.601 1.00 83.62 206 GLU A CA 1
ATOM 1522 C C . GLU A 1 206 ? -19.285 -15.517 35.092 1.00 83.62 206 GLU A C 1
ATOM 1524 O O . GLU A 1 206 ? -20.286 -15.472 34.378 1.00 83.62 206 GLU A O 1
ATOM 1529 N N . ALA A 1 207 ? -19.343 -15.943 36.362 1.00 82.50 207 ALA A N 1
ATOM 1530 C CA . ALA A 1 207 ? -20.556 -16.473 37.005 1.00 82.50 207 ALA A CA 1
ATOM 1531 C C . ALA A 1 207 ? -21.741 -15.479 37.050 1.00 82.50 207 ALA A C 1
ATOM 1533 O O . ALA A 1 207 ? -22.882 -15.879 37.262 1.00 82.50 207 ALA A O 1
ATOM 1534 N N . ASN A 1 208 ? -21.476 -14.190 36.829 1.00 79.94 208 ASN A N 1
ATOM 1535 C CA . ASN A 1 208 ? -22.465 -13.209 36.397 1.00 79.94 208 ASN A CA 1
ATOM 1536 C C . ASN A 1 208 ? -21.847 -12.413 35.240 1.00 79.94 208 ASN A C 1
ATOM 1538 O O . ASN A 1 208 ? -21.165 -11.417 35.469 1.00 79.94 208 ASN A O 1
ATOM 1542 N N . THR A 1 209 ? -22.090 -12.858 34.006 1.00 82.31 209 THR A N 1
ATOM 1543 C CA . THR A 1 209 ? -21.507 -12.303 32.770 1.00 82.31 209 THR A CA 1
ATOM 1544 C C . THR A 1 209 ? -21.699 -10.791 32.610 1.00 82.31 209 THR A C 1
ATOM 1546 O O . THR A 1 209 ? -20.877 -10.134 31.978 1.00 82.31 209 THR A O 1
ATOM 1549 N N . PHE A 1 210 ? -22.756 -10.214 33.191 1.00 80.25 210 PHE A N 1
ATOM 1550 C CA . PHE A 1 210 ? -23.066 -8.782 33.099 1.00 80.25 210 PHE A CA 1
ATOM 1551 C C . PHE A 1 210 ? -22.510 -7.956 34.276 1.00 80.25 210 PHE A C 1
ATOM 1553 O O . PHE A 1 210 ? -22.657 -6.732 34.295 1.00 80.25 210 PHE A O 1
ATOM 1560 N N . ALA A 1 211 ? -21.827 -8.576 35.248 1.00 77.56 211 ALA A N 1
ATOM 1561 C CA . ALA A 1 211 ? -21.301 -7.889 36.431 1.00 77.56 211 ALA A CA 1
ATOM 1562 C C . ALA A 1 211 ? -20.314 -6.758 36.089 1.00 77.56 211 ALA A C 1
ATOM 1564 O O . ALA A 1 211 ? -20.267 -5.750 36.803 1.00 77.56 211 ALA A O 1
ATOM 1565 N N . HIS A 1 212 ? -19.568 -6.877 34.985 1.00 76.88 212 HIS A N 1
ATOM 1566 C CA . HIS A 1 212 ? -18.654 -5.838 34.507 1.00 76.88 212 HIS A CA 1
ATOM 1567 C C . HIS A 1 212 ? -19.366 -4.496 34.224 1.00 76.88 212 HIS A C 1
ATOM 1569 O O . HIS A 1 212 ? -18.811 -3.441 34.544 1.00 76.88 212 HIS A O 1
ATOM 1575 N N . ALA A 1 213 ? -20.620 -4.510 33.752 1.00 70.31 213 ALA A N 1
ATOM 1576 C CA . ALA A 1 213 ? -21.407 -3.299 33.489 1.00 70.31 213 ALA A CA 1
ATOM 1577 C C . ALA A 1 213 ? -21.768 -2.514 34.768 1.00 70.31 213 ALA A C 1
ATOM 1579 O O . ALA A 1 213 ? -21.946 -1.300 34.727 1.00 70.31 213 ALA A O 1
ATOM 1580 N N . THR A 1 214 ? -21.800 -3.163 35.938 1.00 64.25 214 THR A N 1
ATOM 1581 C CA . THR A 1 214 ? -22.172 -2.532 37.226 1.00 64.25 214 THR A CA 1
ATOM 1582 C C . THR A 1 214 ? -21.108 -1.588 37.811 1.00 64.25 214 THR A C 1
ATOM 1584 O O . THR A 1 214 ? -21.204 -1.179 38.976 1.00 64.25 214 THR A O 1
ATOM 1587 N N . SER A 1 215 ? -20.047 -1.291 37.051 1.00 56.28 215 SER A N 1
ATOM 1588 C CA . SER A 1 215 ? -18.796 -0.761 37.588 1.00 56.28 215 SER A CA 1
ATOM 1589 C C . SER A 1 215 ? -18.121 0.279 36.691 1.00 56.28 215 SER A C 1
ATOM 1591 O O . SER A 1 215 ? -17.967 0.089 35.490 1.00 56.28 215 SER A O 1
ATOM 1593 N N . LEU A 1 216 ? -17.638 1.361 37.311 1.00 55.19 216 LEU A N 1
ATOM 1594 C CA . LEU A 1 216 ? -16.849 2.429 36.679 1.00 55.19 216 LEU A CA 1
ATOM 1595 C C . LEU A 1 216 ? -15.390 1.986 36.428 1.00 55.19 216 LEU A C 1
ATOM 1597 O O . LEU A 1 216 ? -14.442 2.684 36.790 1.00 55.19 216 LEU A O 1
ATOM 1601 N N . ARG A 1 217 ? -15.190 0.783 35.875 1.00 60.12 217 ARG A N 1
ATOM 1602 C CA . ARG A 1 217 ? -13.856 0.266 35.540 1.00 60.12 217 ARG A CA 1
ATOM 1603 C C . ARG A 1 217 ? -13.347 0.937 34.266 1.00 60.12 217 ARG A C 1
ATOM 1605 O O . ARG A 1 217 ? -14.103 1.161 33.327 1.00 60.12 217 ARG A O 1
ATOM 1612 N N . ASN A 1 218 ? -12.044 1.196 34.208 1.00 63.06 218 ASN A N 1
ATOM 1613 C CA . ASN A 1 218 ? -11.384 1.507 32.942 1.00 63.06 218 ASN A CA 1
ATOM 1614 C C . ASN A 1 218 ? -11.590 0.337 31.969 1.00 63.06 218 ASN A C 1
ATOM 1616 O O . ASN A 1 218 ? -11.424 -0.817 32.372 1.00 63.06 218 ASN A O 1
ATOM 1620 N N . ILE A 1 219 ? -11.880 0.620 30.695 1.00 70.06 219 ILE A N 1
ATOM 1621 C CA . ILE A 1 219 ? -11.776 -0.411 29.656 1.00 70.06 219 ILE A CA 1
ATOM 1622 C C . ILE A 1 219 ? -10.300 -0.788 29.552 1.00 70.06 219 ILE A C 1
ATOM 1624 O O . ILE A 1 219 ? -9.471 0.011 29.114 1.00 70.06 219 ILE A O 1
ATOM 1628 N N . VAL A 1 220 ? -9.968 -2.007 29.974 1.00 75.19 220 VAL A N 1
ATOM 1629 C CA . VAL A 1 220 ? -8.625 -2.553 29.798 1.00 75.19 220 VAL A CA 1
ATOM 1630 C C . VAL A 1 220 ? -8.466 -2.939 28.331 1.00 75.19 220 VAL A C 1
ATOM 1632 O O . VAL A 1 220 ? -9.264 -3.706 27.783 1.00 75.19 220 VAL A O 1
ATOM 1635 N N . VAL A 1 221 ? -7.427 -2.395 27.700 1.00 83.06 221 VAL A N 1
ATOM 1636 C CA . VAL A 1 221 ? -6.963 -2.823 26.381 1.00 83.06 221 VAL A CA 1
ATOM 1637 C C . VAL A 1 221 ? -5.678 -3.616 26.587 1.00 83.06 221 VAL A C 1
ATOM 1639 O O . VAL A 1 221 ? -4.650 -3.061 26.969 1.00 83.06 221 VAL A O 1
ATOM 1642 N N . ALA A 1 222 ? -5.751 -4.919 26.348 1.00 87.31 222 ALA A N 1
ATOM 1643 C CA . ALA A 1 222 ? -4.649 -5.864 26.444 1.00 87.31 222 ALA A CA 1
ATOM 1644 C C . ALA A 1 222 ? -4.487 -6.549 25.074 1.00 87.31 222 ALA A C 1
ATOM 1646 O O . ALA A 1 222 ? -5.142 -7.564 24.826 1.00 87.31 222 ALA A O 1
ATOM 1647 N N . PRO A 1 223 ? -3.683 -5.977 24.153 1.00 88.94 223 PRO A N 1
ATOM 1648 C CA . PRO A 1 223 ? -3.559 -6.485 22.790 1.00 88.94 223 PRO A CA 1
ATOM 1649 C C . PRO A 1 223 ? -3.024 -7.919 22.737 1.00 88.94 223 PRO A C 1
ATOM 1651 O O . PRO A 1 223 ? -2.134 -8.299 23.507 1.00 88.94 223 PRO A O 1
ATOM 1654 N N . ARG A 1 224 ? -3.555 -8.713 21.803 1.00 88.50 224 ARG A N 1
ATOM 1655 C CA . ARG A 1 224 ? -3.180 -10.114 21.586 1.00 88.50 224 ARG A CA 1
ATOM 1656 C C . ARG A 1 224 ? -2.855 -10.420 20.131 1.00 88.50 224 ARG A C 1
ATOM 1658 O O . ARG A 1 224 ? -3.346 -9.778 19.200 1.00 88.50 224 ARG A O 1
ATOM 1665 N N . ASP A 1 225 ? -2.055 -11.461 19.947 1.00 84.44 225 ASP A N 1
ATOM 1666 C CA . ASP A 1 225 ? -1.734 -12.022 18.639 1.00 84.44 225 ASP A CA 1
ATOM 1667 C C . ASP A 1 225 ? -2.903 -12.862 18.050 1.00 84.44 225 ASP A C 1
ATOM 1669 O O . ASP A 1 225 ? -3.923 -13.111 18.718 1.00 84.44 225 ASP A O 1
ATOM 1673 N N . PRO A 1 226 ? -2.784 -13.344 16.796 1.00 84.12 226 PRO A N 1
ATOM 1674 C CA . PRO A 1 226 ? -3.790 -14.216 16.190 1.00 84.12 226 PRO A CA 1
ATOM 1675 C C . PRO A 1 226 ? -4.042 -15.531 16.949 1.00 84.12 226 PRO A C 1
ATOM 1677 O O . PRO A 1 226 ? -5.156 -16.047 16.864 1.00 84.12 226 PRO A O 1
ATOM 1680 N N . ALA A 1 227 ? -3.108 -16.015 17.777 1.00 85.19 227 ALA A N 1
ATOM 1681 C CA . ALA A 1 227 ? -3.301 -17.185 18.643 1.00 85.19 227 ALA A CA 1
ATOM 1682 C C . ALA A 1 227 ? -4.036 -16.859 19.965 1.00 85.19 227 ALA A C 1
ATOM 1684 O O . ALA A 1 227 ? -4.682 -17.731 20.537 1.00 85.19 227 ALA A O 1
ATOM 1685 N N . GLY A 1 228 ? -4.021 -15.601 20.421 1.00 85.94 228 GLY A N 1
ATOM 1686 C CA . GLY A 1 228 ? -4.618 -15.154 21.691 1.00 85.94 228 GLY A CA 1
ATOM 1687 C C . GLY A 1 228 ? -3.601 -14.877 22.808 1.00 85.94 228 GLY A C 1
ATOM 1688 O O . GLY A 1 228 ? -3.994 -14.486 23.913 1.00 85.94 228 GLY A O 1
ATOM 1689 N N . THR A 1 229 ? -2.306 -15.018 22.528 1.00 88.50 229 THR A N 1
ATOM 1690 C CA . THR A 1 229 ? -1.218 -14.645 23.441 1.00 88.50 229 THR A CA 1
ATOM 1691 C C . THR A 1 229 ? -1.185 -13.129 23.613 1.00 88.50 229 THR A C 1
ATOM 1693 O O . THR A 1 229 ? -1.362 -12.405 22.636 1.00 88.50 229 THR A O 1
ATOM 1696 N N . LEU A 1 230 ? -0.929 -12.630 24.827 1.00 88.94 230 LEU A N 1
ATOM 1697 C CA . LEU A 1 230 ? -0.681 -11.199 25.052 1.00 88.94 230 LEU A CA 1
ATOM 1698 C C . LEU A 1 230 ? 0.545 -10.751 24.241 1.00 88.94 230 LEU A C 1
ATOM 1700 O O . LEU A 1 230 ? 1.610 -11.361 24.344 1.00 88.94 230 LEU A O 1
ATOM 1704 N N . ALA A 1 231 ? 0.388 -9.709 23.426 1.00 88.19 231 ALA A N 1
ATOM 1705 C CA . ALA A 1 231 ? 1.391 -9.284 22.455 1.00 88.19 231 ALA A CA 1
ATOM 1706 C C . ALA A 1 231 ? 1.368 -7.761 22.263 1.00 88.19 231 ALA A C 1
ATOM 1708 O O . ALA A 1 231 ? 0.493 -7.217 21.589 1.00 88.19 231 ALA A O 1
ATOM 1709 N N . GLY A 1 232 ? 2.370 -7.085 22.828 1.00 89.12 232 GLY A N 1
ATOM 1710 C CA . GLY A 1 232 ? 2.473 -5.627 22.832 1.00 89.12 232 GLY A CA 1
ATOM 1711 C C . GLY A 1 232 ? 1.789 -4.974 24.034 1.00 89.12 232 GLY A C 1
ATOM 1712 O O . GLY A 1 232 ? 1.509 -5.620 25.043 1.00 89.12 232 GLY A O 1
ATOM 1713 N N . SER A 1 233 ? 1.553 -3.668 23.940 1.00 89.56 233 SER A N 1
ATOM 1714 C CA . SER A 1 233 ? 0.951 -2.855 25.001 1.00 89.56 233 SER A CA 1
ATOM 1715 C C . SER A 1 233 ? 0.063 -1.743 24.440 1.00 89.56 233 SER A C 1
ATOM 1717 O O . SER A 1 233 ? 0.163 -1.382 23.264 1.00 89.56 233 SER A O 1
ATOM 1719 N N . TYR A 1 234 ? -0.794 -1.190 25.300 1.00 89.31 234 TYR A N 1
ATOM 1720 C CA . TYR A 1 234 ? -1.562 0.029 25.058 1.00 89.31 234 TYR A CA 1
ATOM 1721 C C . TYR A 1 234 ? -1.372 0.984 26.239 1.00 89.31 234 TYR A C 1
ATOM 1723 O O . TYR A 1 234 ? -1.527 0.582 27.390 1.00 89.31 234 TYR A O 1
ATOM 1731 N N . THR A 1 235 ? -1.024 2.241 25.965 1.00 88.31 235 THR A N 1
ATOM 1732 C CA . THR A 1 235 ? -0.697 3.243 27.003 1.00 88.31 235 THR A CA 1
ATOM 1733 C C . THR A 1 235 ? -1.898 4.060 27.493 1.00 88.31 235 THR A C 1
ATOM 1735 O O . THR A 1 235 ? -1.757 4.875 28.402 1.00 88.31 235 THR A O 1
ATOM 1738 N N . GLY A 1 236 ? -3.075 3.887 26.886 1.00 78.12 236 GLY A N 1
ATOM 1739 C CA . GLY A 1 236 ? -4.228 4.754 27.125 1.00 78.12 236 GLY A CA 1
ATOM 1740 C C . GLY A 1 236 ? -4.962 4.433 28.420 1.00 78.12 236 GLY A C 1
ATOM 1741 O O . GLY A 1 236 ? -5.219 3.272 28.735 1.00 78.12 236 GLY A O 1
ATOM 1742 N N . SER A 1 237 ? -5.356 5.480 29.140 1.00 67.88 237 SER A N 1
ATOM 1743 C CA . SER A 1 237 ? -6.114 5.395 30.384 1.00 67.88 237 SER A CA 1
ATOM 1744 C C . SER A 1 237 ? -7.347 6.303 30.332 1.00 67.88 237 SER A C 1
ATOM 1746 O O . SER A 1 237 ? -7.302 7.427 29.834 1.00 67.88 237 SER A O 1
ATOM 1748 N N . GLY A 1 238 ? -8.479 5.799 30.831 1.00 58.94 238 GLY A N 1
ATOM 1749 C CA . GLY A 1 238 ? -9.738 6.539 30.860 1.00 58.94 238 GLY A CA 1
ATOM 1750 C C . GLY A 1 238 ? -10.924 5.678 31.297 1.00 58.94 238 GLY A C 1
ATOM 1751 O O . GLY A 1 238 ? -11.215 4.649 30.690 1.00 58.94 238 GLY A O 1
ATOM 1752 N N . ALA A 1 239 ? -11.660 6.140 32.308 1.00 51.69 239 ALA A N 1
ATOM 1753 C CA . ALA A 1 239 ? -12.848 5.473 32.861 1.00 51.69 239 ALA A CA 1
ATOM 1754 C C . ALA A 1 239 ? -14.134 5.724 32.038 1.00 51.69 239 ALA A C 1
ATOM 1756 O O . ALA A 1 239 ? -15.250 5.532 32.512 1.00 51.69 239 ALA A O 1
ATOM 1757 N N . ASN A 1 240 ? -13.984 6.238 30.816 1.00 62.34 240 ASN A N 1
ATOM 1758 C CA . ASN A 1 240 ? -14.945 7.148 30.193 1.00 62.34 240 ASN A CA 1
ATOM 1759 C C . ASN A 1 240 ? -15.621 6.548 28.951 1.00 62.34 240 ASN A C 1
ATOM 1761 O O . ASN A 1 240 ? -15.710 7.184 27.904 1.00 62.34 240 ASN A O 1
ATOM 1765 N N . PHE A 1 241 ? -16.119 5.318 29.076 1.00 68.12 241 PHE A N 1
ATOM 1766 C CA . PHE A 1 241 ? -16.930 4.648 28.049 1.00 68.12 241 PHE A CA 1
ATOM 1767 C C . PHE A 1 241 ? -18.383 5.162 27.973 1.00 68.12 241 PHE A C 1
ATOM 1769 O O . PHE A 1 241 ? -19.140 4.755 27.100 1.00 68.12 241 PHE A O 1
ATOM 1776 N N . LEU A 1 242 ? -18.781 6.043 28.895 1.00 76.38 242 LEU A N 1
ATOM 1777 C CA . LEU A 1 242 ? -20.123 6.620 28.978 1.00 76.38 242 LEU A CA 1
ATOM 1778 C C . LEU A 1 242 ? -20.284 7.807 28.005 1.00 76.38 242 LEU A C 1
ATOM 1780 O O . LEU A 1 242 ? -19.346 8.606 27.897 1.00 76.38 242 LEU A O 1
ATOM 1784 N N . PRO A 1 243 ? -21.456 7.989 27.358 1.00 77.75 243 PRO A N 1
ATOM 1785 C CA . PRO A 1 243 ? -21.716 9.111 26.449 1.00 77.75 243 PRO A CA 1
ATOM 1786 C C . PRO A 1 243 ? -21.370 10.486 27.043 1.00 77.75 243 PRO A C 1
ATOM 1788 O O . PRO A 1 243 ? -20.635 11.259 26.424 1.00 77.75 243 PRO A O 1
ATOM 1791 N N . SER A 1 244 ? -21.788 10.769 28.283 1.00 80.75 244 SER A N 1
ATOM 1792 C CA . SER A 1 244 ? -21.513 12.037 28.983 1.00 80.75 244 SER A CA 1
ATOM 1793 C C . SER A 1 244 ? -20.028 12.336 29.220 1.00 80.75 244 SER A C 1
ATOM 1795 O O . SER A 1 244 ? -19.664 13.464 29.561 1.00 80.75 244 SER A O 1
ATOM 1797 N N . ARG A 1 245 ? -19.158 11.335 29.052 1.00 78.00 245 ARG A N 1
ATOM 1798 C CA . ARG A 1 245 ? -17.709 11.427 29.249 1.00 78.00 245 ARG A CA 1
ATOM 1799 C C . ARG A 1 245 ? -16.907 11.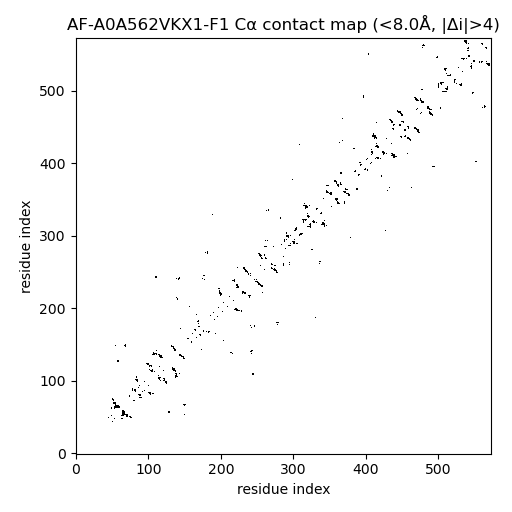302 27.952 1.00 78.00 245 ARG A C 1
ATOM 1801 O O . ARG A 1 245 ? -15.679 11.319 28.016 1.00 78.00 245 ARG A O 1
ATOM 1808 N N . GLN A 1 246 ? -17.557 11.234 26.787 1.00 73.81 246 GLN A N 1
ATOM 1809 C CA . GLN A 1 246 ? -16.892 11.049 25.491 1.00 73.81 246 GLN A CA 1
ATOM 1810 C C . GLN A 1 246 ? -15.829 12.126 25.197 1.00 73.81 246 GLN A C 1
ATOM 1812 O O . GLN A 1 246 ? -14.729 11.800 24.759 1.00 73.81 246 GLN A O 1
ATOM 1817 N N . ALA A 1 247 ? -16.098 13.396 25.523 1.00 73.00 247 ALA A N 1
ATOM 1818 C CA . ALA A 1 247 ? -15.133 14.497 25.375 1.00 73.00 247 ALA A CA 1
ATOM 1819 C C . ALA A 1 247 ? -13.923 14.416 26.337 1.00 73.00 247 ALA A C 1
ATOM 1821 O O . ALA A 1 247 ? -12.981 15.194 26.220 1.00 73.00 247 ALA A O 1
ATOM 1822 N N . SER A 1 248 ? -13.940 13.482 27.293 1.00 72.62 248 SER A N 1
ATOM 1823 C CA . SER A 1 248 ? -12.854 13.185 28.237 1.00 72.62 248 SER A CA 1
ATOM 1824 C C . SER A 1 248 ? -12.200 11.819 27.963 1.00 72.62 248 SER A C 1
ATOM 1826 O O . SER A 1 248 ? -11.594 11.233 28.865 1.00 72.62 248 SER A O 1
ATOM 1828 N N . GLN A 1 249 ? -12.345 11.281 26.747 1.00 71.94 249 GLN A N 1
ATOM 1829 C CA . GLN A 1 249 ? -11.623 10.095 26.278 1.00 71.94 249 GLN A CA 1
ATOM 1830 C C . GLN A 1 249 ? -10.240 10.501 25.746 1.00 71.94 249 GLN A C 1
ATOM 1832 O O . GLN A 1 249 ? -10.141 11.200 24.740 1.00 71.94 249 GLN A O 1
ATOM 1837 N N . SER A 1 250 ? -9.171 10.033 26.395 1.00 74.31 250 SER A N 1
ATOM 1838 C CA . SER A 1 250 ? -7.808 10.115 25.857 1.00 74.31 250 SER A CA 1
ATOM 1839 C C . SER A 1 250 ? -7.432 8.778 25.218 1.00 74.31 250 SER A C 1
ATOM 1841 O O . SER A 1 250 ? -7.497 7.733 25.870 1.00 74.31 250 SER A O 1
ATOM 1843 N N . PHE A 1 251 ? -7.063 8.795 23.937 1.00 78.75 251 PHE A N 1
ATOM 1844 C CA . PHE A 1 251 ? -6.651 7.594 23.212 1.00 78.75 251 PHE A CA 1
ATOM 1845 C C . PHE A 1 251 ? -5.150 7.349 23.366 1.00 78.75 251 PHE A C 1
ATOM 1847 O O . PHE A 1 251 ? -4.331 8.226 23.100 1.00 78.75 251 PHE A O 1
ATOM 1854 N N . GLY A 1 252 ? -4.797 6.135 23.781 1.00 84.19 252 GLY A N 1
ATOM 1855 C CA . GLY A 1 252 ? -3.413 5.715 23.961 1.00 84.19 252 GLY A CA 1
ATOM 1856 C C . GLY A 1 252 ? -2.712 5.318 22.670 1.00 84.19 252 GLY A C 1
ATOM 1857 O O . GLY A 1 252 ? -3.306 5.249 21.593 1.00 84.19 252 GLY A O 1
ATOM 1858 N N . THR A 1 253 ? -1.437 4.985 22.814 1.00 89.06 253 THR A N 1
ATOM 1859 C CA . THR A 1 253 ? -0.598 4.397 21.770 1.00 89.06 253 THR A CA 1
ATOM 1860 C C . THR A 1 253 ? -0.468 2.886 21.945 1.00 89.06 253 THR A C 1
ATOM 1862 O O . THR A 1 253 ? -0.252 2.390 23.052 1.00 89.06 253 THR A O 1
ATOM 1865 N N . CYS A 1 254 ? -0.593 2.153 20.841 1.00 88.88 254 CYS A N 1
ATOM 1866 C CA . CYS A 1 254 ? -0.276 0.734 20.728 1.00 88.88 254 CYS A CA 1
ATOM 1867 C C . CYS A 1 254 ? 1.202 0.562 20.348 1.00 88.88 254 CYS A C 1
ATOM 1869 O O . CYS A 1 254 ? 1.687 1.237 19.437 1.00 88.88 254 CYS A O 1
ATOM 1871 N N . SER A 1 255 ? 1.921 -0.352 21.002 1.00 90.75 255 SER A N 1
ATOM 1872 C CA . SER A 1 255 ? 3.317 -0.671 20.651 1.00 90.75 255 SER A CA 1
ATOM 1873 C C . SER A 1 255 ? 3.660 -2.146 20.884 1.00 90.75 255 SER A C 1
ATOM 1875 O O . SER A 1 255 ? 2.893 -2.875 21.509 1.00 90.75 255 SER A O 1
ATOM 1877 N N . GLY A 1 256 ? 4.804 -2.607 20.363 1.00 87.69 256 GLY A N 1
ATOM 1878 C CA . GLY A 1 256 ? 5.352 -3.939 20.655 1.00 87.69 256 GLY A CA 1
ATOM 1879 C C . GLY A 1 256 ? 4.581 -5.134 20.076 1.00 87.69 256 GLY A C 1
ATOM 1880 O O . GLY A 1 256 ? 4.777 -6.254 20.541 1.00 87.69 256 GLY A O 1
ATOM 1881 N N . THR A 1 257 ? 3.717 -4.926 19.078 1.00 86.88 257 THR A N 1
ATOM 1882 C CA . THR A 1 257 ? 2.957 -5.990 18.398 1.00 86.88 257 THR A CA 1
ATOM 1883 C C . THR A 1 257 ? 3.308 -6.070 16.914 1.00 86.88 257 THR A C 1
ATOM 1885 O O . THR A 1 257 ? 3.562 -5.049 16.277 1.00 86.88 257 THR A O 1
ATOM 1888 N N . TYR A 1 258 ? 3.301 -7.280 16.349 1.00 87.62 258 TYR A N 1
ATOM 1889 C CA . TYR A 1 258 ? 3.644 -7.528 14.944 1.00 87.62 258 TYR A CA 1
ATOM 1890 C C . TYR A 1 258 ? 2.781 -6.703 13.968 1.00 87.62 258 TYR A C 1
ATOM 1892 O O . TYR A 1 258 ? 3.306 -6.144 13.008 1.00 87.62 258 TYR A O 1
ATOM 1900 N N . CYS A 1 259 ? 1.482 -6.552 14.252 1.00 84.69 259 CYS A N 1
ATOM 1901 C CA . CYS A 1 259 ? 0.533 -5.830 13.394 1.00 84.69 259 CYS A CA 1
ATOM 1902 C C . CYS A 1 259 ? 0.746 -4.300 13.367 1.00 84.69 259 CYS A C 1
ATOM 1904 O O . CYS A 1 259 ? 0.203 -3.619 12.501 1.00 84.69 259 CYS A O 1
ATOM 1906 N N . HIS A 1 260 ? 1.539 -3.762 14.299 1.00 87.69 260 HIS A N 1
ATOM 1907 C CA . HIS A 1 260 ? 1.970 -2.360 14.350 1.00 87.69 260 HIS A CA 1
ATOM 1908 C C . HIS A 1 260 ? 3.503 -2.293 14.408 1.00 87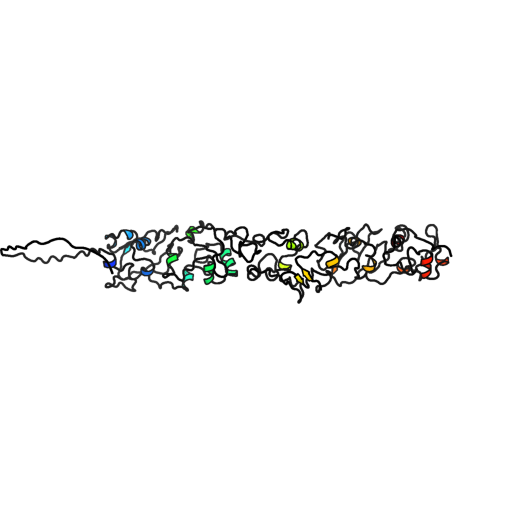.69 260 HIS A C 1
ATOM 1910 O O . HIS A 1 260 ? 4.091 -1.637 15.267 1.00 87.69 260 HIS A O 1
ATOM 1916 N N . SER A 1 261 ? 4.144 -3.039 13.508 1.00 87.19 261 SER A N 1
ATOM 1917 C CA . SER A 1 261 ? 5.594 -3.107 13.344 1.00 87.19 261 SER A CA 1
ATOM 1918 C C . SER A 1 261 ? 5.994 -2.777 11.908 1.00 87.19 261 SER A C 1
ATOM 1920 O O . SER A 1 261 ? 5.148 -2.711 11.017 1.00 87.19 261 SER A O 1
ATOM 1922 N N . ASN A 1 262 ? 7.295 -2.648 11.661 1.00 85.25 262 ASN A N 1
ATOM 1923 C CA . ASN A 1 262 ? 7.829 -2.477 10.312 1.00 85.25 262 ASN A CA 1
ATOM 1924 C C . ASN A 1 262 ? 7.764 -3.740 9.422 1.00 85.25 262 ASN A C 1
ATOM 1926 O O . ASN A 1 262 ? 8.225 -3.712 8.280 1.00 85.25 262 ASN A O 1
ATOM 1930 N N . GLY A 1 263 ? 7.235 -4.856 9.941 1.00 85.00 263 GLY A N 1
ATOM 1931 C CA . GLY A 1 263 ? 7.072 -6.126 9.229 1.00 85.00 263 GLY A CA 1
ATOM 1932 C C . GLY A 1 263 ? 8.364 -6.915 8.974 1.00 85.00 263 GLY A C 1
ATOM 1933 O O . GLY A 1 263 ? 8.292 -8.009 8.419 1.00 85.00 263 GLY A O 1
ATOM 1934 N N . GLN A 1 264 ? 9.541 -6.417 9.375 1.00 81.25 264 GLN A N 1
ATOM 1935 C CA . GLN A 1 264 ? 10.825 -7.038 9.014 1.00 81.25 264 GLN A CA 1
ATOM 1936 C C . GLN A 1 264 ? 11.101 -8.382 9.701 1.00 81.25 264 GLN A C 1
ATOM 1938 O O . GLN A 1 264 ? 11.882 -9.174 9.170 1.00 81.25 264 GLN A O 1
ATOM 1943 N N . SER A 1 265 ? 10.490 -8.640 10.861 1.00 81.75 265 SER A N 1
ATOM 1944 C CA . SER A 1 265 ? 10.730 -9.844 11.660 1.00 81.75 265 SER A CA 1
ATOM 1945 C C . SER A 1 265 ? 9.440 -10.600 11.974 1.00 81.75 265 SER A C 1
ATOM 1947 O O . SER A 1 265 ? 8.457 -10.027 12.446 1.00 81.75 265 SER A O 1
ATOM 1949 N N . ALA A 1 266 ? 9.470 -11.917 11.760 1.00 82.38 266 ALA A N 1
ATOM 1950 C CA . ALA A 1 266 ? 8.401 -12.840 12.143 1.00 82.38 266 ALA A CA 1
ATOM 1951 C C . ALA A 1 266 ? 8.370 -13.121 13.662 1.00 82.38 266 ALA A C 1
ATOM 1953 O O . ALA A 1 266 ? 7.361 -13.606 14.184 1.00 82.38 266 ALA A O 1
ATOM 1954 N N . THR A 1 267 ? 9.455 -12.810 14.374 1.00 83.50 267 THR A N 1
ATOM 1955 C CA . THR A 1 267 ? 9.630 -12.960 15.827 1.00 83.50 267 THR A CA 1
ATOM 1956 C C . THR A 1 267 ? 9.929 -11.608 16.482 1.00 83.50 267 THR A C 1
ATOM 1958 O O . THR A 1 267 ? 10.381 -10.673 15.823 1.00 83.50 267 THR A O 1
ATOM 1961 N N . GLY A 1 268 ? 9.676 -11.487 17.788 1.00 80.81 268 GLY A N 1
ATOM 1962 C CA . GLY A 1 268 ? 10.048 -10.284 18.538 1.00 80.81 268 GLY A CA 1
ATOM 1963 C C . GLY A 1 268 ? 11.576 -10.113 18.674 1.00 80.81 268 GLY A C 1
ATOM 1964 O O . GLY A 1 268 ? 12.304 -11.096 18.523 1.00 80.81 268 GLY A O 1
ATOM 1965 N N . PRO A 1 269 ? 12.068 -8.903 19.004 1.00 82.50 269 PRO A N 1
ATOM 1966 C CA . PRO A 1 269 ? 11.297 -7.692 19.295 1.00 82.50 269 PRO A CA 1
ATOM 1967 C C . PRO A 1 269 ? 10.738 -7.026 18.027 1.00 82.50 269 PRO A C 1
ATOM 1969 O O . PRO A 1 269 ? 11.431 -6.867 17.026 1.00 82.50 269 PRO A O 1
ATOM 1972 N N . TYR A 1 270 ? 9.473 -6.606 18.081 1.00 87.31 270 TYR A N 1
ATOM 1973 C CA . TYR A 1 270 ? 8.822 -5.894 16.982 1.00 87.31 270 TYR A CA 1
ATOM 1974 C C . TYR A 1 270 ? 9.116 -4.393 17.086 1.00 87.31 270 TYR A C 1
ATOM 1976 O O . TYR A 1 270 ? 8.763 -3.768 18.086 1.00 87.31 270 TYR A O 1
ATOM 1984 N N . SER A 1 271 ? 9.752 -3.818 16.061 1.00 76.62 271 SER A N 1
ATOM 1985 C CA . SER A 1 271 ? 10.160 -2.409 16.045 1.00 76.62 271 SER A CA 1
ATOM 1986 C C . SER A 1 271 ? 9.306 -1.579 15.087 1.00 76.62 271 SER A C 1
ATOM 1988 O O . SER A 1 271 ? 9.244 -1.876 13.892 1.00 76.62 271 SER A O 1
ATOM 1990 N N . HIS A 1 272 ? 8.658 -0.543 15.622 1.00 81.44 272 HIS A N 1
ATOM 1991 C CA . HIS A 1 272 ? 8.195 0.649 14.908 1.00 81.44 272 HIS A CA 1
ATOM 1992 C C . HIS A 1 272 ? 7.828 1.756 15.919 1.00 81.44 272 HIS A C 1
ATOM 1994 O O . HIS A 1 272 ? 7.655 1.485 17.110 1.00 81.44 272 HIS A O 1
ATOM 2000 N N . THR A 1 273 ? 7.665 2.997 15.451 1.00 82.50 273 THR A N 1
ATOM 2001 C CA . THR A 1 273 ? 6.980 4.073 16.186 1.00 82.50 273 THR A CA 1
ATOM 2002 C C . THR A 1 273 ? 5.589 3.618 16.642 1.00 82.50 273 THR A C 1
ATOM 2004 O O . THR A 1 273 ? 4.823 3.063 15.852 1.00 82.50 273 THR A O 1
ATOM 2007 N N . ALA A 1 274 ? 5.254 3.870 17.910 1.00 88.75 274 ALA A N 1
ATOM 2008 C CA . ALA A 1 274 ? 3.973 3.487 18.498 1.00 88.75 274 ALA A CA 1
ATOM 2009 C C . ALA A 1 274 ? 2.789 4.216 17.831 1.00 88.75 274 ALA A C 1
ATOM 2011 O O . ALA A 1 274 ? 2.843 5.423 17.595 1.00 88.75 274 ALA A O 1
ATOM 2012 N N . ILE A 1 275 ? 1.705 3.488 17.556 1.00 88.31 275 ILE A N 1
ATOM 2013 C CA . ILE A 1 275 ? 0.557 3.983 16.783 1.00 88.31 275 ILE A CA 1
ATOM 2014 C C . ILE A 1 275 ? -0.545 4.453 17.732 1.00 88.31 275 ILE A C 1
ATOM 2016 O O . ILE A 1 275 ? -1.046 3.666 18.531 1.00 88.31 275 ILE A O 1
ATOM 2020 N N . GLN A 1 276 ? -0.956 5.722 17.653 1.00 87.06 276 GLN A N 1
ATOM 2021 C CA . GLN A 1 276 ? -2.065 6.230 18.467 1.00 87.06 276 GLN A CA 1
ATOM 2022 C C . GLN A 1 276 ? -3.408 5.665 17.983 1.00 87.06 276 GLN A C 1
ATOM 2024 O O . GLN A 1 276 ? -3.714 5.692 16.788 1.00 87.06 276 GLN A O 1
ATOM 2029 N N . TRP A 1 277 ? -4.242 5.189 18.904 1.00 84.19 277 TRP A N 1
ATOM 2030 C CA . TRP A 1 277 ? -5.595 4.739 18.586 1.00 84.19 277 TRP A CA 1
ATOM 2031 C C . TRP A 1 277 ? -6.449 5.906 18.058 1.00 84.19 277 TRP A C 1
ATOM 2033 O O . TRP A 1 277 ? -6.309 7.049 18.491 1.00 84.19 277 TRP A O 1
ATOM 2043 N N . GLY A 1 278 ? -7.308 5.634 17.073 1.00 77.56 278 GLY A N 1
ATOM 2044 C CA . GLY A 1 278 ? -8.084 6.651 16.354 1.00 77.56 278 GLY A CA 1
ATOM 2045 C C . GLY A 1 278 ? -7.321 7.436 15.274 1.00 77.56 278 GLY A C 1
ATOM 2046 O O . GLY A 1 278 ? -7.962 8.192 14.546 1.00 77.56 278 GLY A O 1
ATOM 2047 N N . SER A 1 279 ? -5.999 7.259 15.134 1.00 80.06 279 SER A N 1
ATOM 2048 C CA . SER A 1 279 ? -5.191 7.913 14.086 1.00 80.06 279 SER A CA 1
ATOM 2049 C C . SER A 1 279 ? -5.455 7.355 12.676 1.00 80.06 279 SER A C 1
ATOM 2051 O O . SER A 1 279 ? -6.151 6.354 12.499 1.00 80.06 279 SER A O 1
ATOM 2053 N N . THR A 1 280 ? -4.892 8.000 11.651 1.00 80.44 280 THR A N 1
ATOM 2054 C CA . THR A 1 280 ? -4.852 7.490 10.271 1.00 80.44 280 THR A CA 1
ATOM 2055 C C . THR A 1 280 ? -3.419 7.122 9.911 1.00 80.44 280 THR A C 1
ATOM 2057 O O . THR A 1 280 ? -2.495 7.874 10.206 1.00 80.44 280 THR A O 1
ATOM 2060 N N . THR A 1 281 ? -3.249 5.968 9.268 1.00 80.31 281 THR A N 1
ATOM 2061 C CA . THR A 1 281 ? -1.957 5.404 8.873 1.00 80.31 281 THR A CA 1
ATOM 2062 C C . THR A 1 281 ? -1.821 5.354 7.350 1.00 80.31 281 THR A C 1
ATOM 2064 O O . THR A 1 281 ? -2.794 5.148 6.625 1.00 80.31 281 THR A O 1
ATOM 2067 N N . THR A 1 282 ? -0.594 5.516 6.870 1.00 85.44 282 THR A N 1
ATOM 2068 C CA . THR A 1 282 ? -0.155 5.298 5.482 1.00 85.44 282 THR A CA 1
ATOM 2069 C C . THR A 1 282 ? 0.895 4.180 5.450 1.00 85.44 282 THR A C 1
ATOM 2071 O O . THR A 1 282 ? 1.379 3.758 6.501 1.00 85.44 282 THR A O 1
ATOM 2074 N N . CYS A 1 283 ? 1.343 3.745 4.266 1.00 85.44 283 CYS A N 1
ATOM 2075 C CA . CYS A 1 283 ? 2.503 2.846 4.158 1.00 85.44 283 CYS A CA 1
ATOM 2076 C C . CYS A 1 283 ? 3.745 3.412 4.876 1.00 85.44 283 CYS A C 1
ATOM 2078 O O . CYS A 1 283 ? 4.442 2.671 5.565 1.00 85.44 283 CYS A O 1
ATOM 2080 N N . THR A 1 284 ? 3.963 4.733 4.807 1.00 85.50 284 THR A N 1
ATOM 2081 C CA . THR A 1 284 ? 5.060 5.436 5.501 1.00 85.50 284 THR A CA 1
ATOM 2082 C C . THR A 1 284 ? 4.837 5.619 7.011 1.00 85.50 284 THR A C 1
ATOM 2084 O O . THR A 1 284 ? 5.570 6.361 7.657 1.00 85.50 284 THR A O 1
ATOM 2087 N N . THR A 1 285 ? 3.792 5.001 7.573 1.00 85.94 285 THR A N 1
ATOM 2088 C CA . THR A 1 285 ? 3.512 4.947 9.021 1.00 85.94 285 THR A CA 1
ATOM 2089 C C . THR A 1 285 ? 3.898 3.590 9.633 1.00 85.94 285 THR A C 1
ATOM 2091 O O . THR A 1 285 ? 3.691 3.395 10.825 1.00 85.94 285 THR A O 1
ATOM 2094 N N . CYS A 1 286 ? 4.457 2.667 8.838 1.00 85.38 286 CYS A N 1
ATOM 2095 C CA . CYS A 1 286 ? 5.040 1.392 9.293 1.00 85.38 286 CYS A CA 1
ATOM 2096 C C . CYS A 1 286 ? 6.344 1.051 8.544 1.00 85.38 286 CYS A C 1
ATOM 2098 O O . CYS A 1 286 ? 7.278 0.507 9.132 1.00 85.38 286 CYS A O 1
ATOM 2100 N N . HIS A 1 287 ? 6.408 1.356 7.246 1.00 86.12 287 HIS A N 1
ATOM 2101 C CA . HIS A 1 287 ? 7.596 1.213 6.405 1.00 86.12 287 HIS A CA 1
ATOM 2102 C C . HIS A 1 287 ? 8.211 2.589 6.101 1.00 86.12 287 HIS A C 1
ATOM 2104 O O . HIS A 1 287 ? 7.604 3.625 6.364 1.00 86.12 287 HIS A O 1
ATOM 2110 N N . ASP A 1 288 ? 9.403 2.616 5.511 1.00 82.00 288 ASP A N 1
ATOM 2111 C CA . ASP A 1 288 ? 10.052 3.863 5.108 1.00 82.00 288 ASP A CA 1
ATOM 2112 C C . ASP A 1 288 ? 9.450 4.427 3.807 1.00 82.00 288 ASP A C 1
ATOM 2114 O O . ASP A 1 288 ? 8.789 3.733 3.031 1.00 82.00 288 ASP A O 1
ATOM 2118 N N . GLY A 1 289 ? 9.758 5.693 3.511 1.00 78.12 289 GLY A N 1
ATOM 2119 C CA . GLY A 1 289 ? 9.576 6.252 2.171 1.00 78.12 289 GLY A CA 1
ATOM 2120 C C . GLY A 1 289 ? 10.482 5.581 1.127 1.00 78.12 289 GLY A C 1
ATOM 2121 O O . GLY A 1 289 ? 11.582 5.123 1.429 1.00 78.12 289 GLY A O 1
ATOM 2122 N N . ALA A 1 290 ? 10.044 5.583 -0.133 1.00 70.75 290 ALA A N 1
ATOM 2123 C CA . ALA A 1 290 ? 10.609 4.783 -1.226 1.00 70.75 290 ALA A CA 1
ATOM 2124 C C . ALA A 1 290 ? 12.100 5.037 -1.582 1.00 70.75 290 ALA A C 1
ATOM 2126 O O . ALA A 1 290 ? 12.711 4.259 -2.309 1.00 70.75 290 ALA A O 1
ATOM 2127 N N . ALA A 1 291 ? 12.718 6.106 -1.072 1.00 68.50 291 ALA A N 1
ATOM 2128 C CA . ALA A 1 291 ? 14.148 6.382 -1.251 1.00 68.50 291 ALA A CA 1
ATOM 2129 C C . ALA A 1 291 ? 15.057 5.739 -0.177 1.00 68.50 291 ALA A C 1
ATOM 2131 O O . ALA A 1 291 ? 16.283 5.776 -0.311 1.00 68.50 291 ALA A O 1
ATOM 2132 N N . ALA A 1 292 ? 14.489 5.181 0.895 1.00 71.88 292 ALA A N 1
ATOM 2133 C CA . ALA A 1 292 ? 15.232 4.672 2.047 1.00 71.88 292 ALA A CA 1
ATOM 2134 C C . ALA A 1 292 ? 15.708 3.214 1.888 1.00 71.88 292 ALA A C 1
ATOM 2136 O O . ALA A 1 292 ? 15.335 2.503 0.953 1.00 71.88 292 ALA A O 1
ATOM 2137 N N . ILE A 1 293 ? 16.561 2.785 2.823 1.00 67.31 293 ILE A N 1
ATOM 2138 C CA . ILE A 1 293 ? 17.255 1.484 2.808 1.00 67.31 293 ILE A CA 1
ATOM 2139 C C . ILE A 1 293 ? 17.145 0.710 4.135 1.00 67.31 293 ILE A C 1
ATOM 2141 O O . ILE A 1 293 ? 17.847 -0.286 4.315 1.00 67.31 293 ILE A O 1
ATOM 2145 N N . THR A 1 294 ? 16.327 1.198 5.073 1.00 69.25 294 THR A N 1
ATOM 2146 C CA . THR A 1 294 ? 16.333 0.798 6.488 1.00 69.25 294 THR A CA 1
ATOM 2147 C C . THR A 1 294 ? 15.232 -0.208 6.829 1.00 69.25 294 THR A C 1
ATOM 2149 O O . THR A 1 294 ? 15.541 -1.384 7.028 1.00 69.25 294 THR A O 1
ATOM 2152 N N . SER A 1 295 ? 13.955 0.194 6.878 1.00 72.50 295 SER A N 1
ATOM 2153 C CA . SER A 1 295 ? 12.845 -0.755 7.073 1.00 72.50 295 SER A CA 1
ATOM 2154 C C . SER A 1 295 ? 12.432 -1.448 5.766 1.00 72.50 295 SER A C 1
ATOM 2156 O O . SER A 1 295 ? 12.104 -2.638 5.763 1.00 72.50 295 SER A O 1
ATOM 2158 N N . LEU A 1 296 ? 12.570 -0.759 4.630 1.00 75.75 296 LEU A N 1
ATOM 2159 C CA . LEU A 1 296 ? 12.591 -1.382 3.307 1.00 75.75 296 LEU A CA 1
ATOM 2160 C C . LEU A 1 296 ? 14.015 -1.863 3.005 1.00 75.75 296 LEU A C 1
ATOM 2162 O O . LEU A 1 296 ? 14.955 -1.075 3.058 1.00 75.75 296 LEU A O 1
ATOM 2166 N N . SER A 1 297 ? 14.196 -3.146 2.661 1.00 75.75 297 SER A N 1
ATOM 2167 C CA . SER A 1 297 ? 15.537 -3.668 2.332 1.00 75.75 297 SER A CA 1
ATOM 2168 C C . SER A 1 297 ? 16.161 -2.871 1.180 1.00 75.75 297 SER A C 1
ATOM 2170 O O . SER A 1 297 ? 15.472 -2.612 0.196 1.00 75.75 297 SER A O 1
ATOM 2172 N N . GLY A 1 298 ? 17.446 -2.504 1.265 1.00 74.56 298 GLY A N 1
ATOM 2173 C CA . GLY A 1 298 ? 18.072 -1.484 0.398 1.00 74.56 298 GLY A CA 1
ATOM 2174 C C . GLY A 1 298 ? 18.019 -1.699 -1.125 1.00 74.56 298 GLY A C 1
ATOM 2175 O O . GLY A 1 298 ? 18.300 -0.780 -1.889 1.00 74.56 298 GLY A O 1
ATOM 2176 N N . LYS A 1 299 ? 17.604 -2.879 -1.594 1.00 84.94 299 LYS A N 1
ATOM 2177 C CA . LYS A 1 299 ? 17.293 -3.159 -3.006 1.00 84.94 299 LYS A CA 1
ATOM 2178 C C . LYS A 1 299 ? 15.965 -2.532 -3.464 1.00 84.94 299 LYS A C 1
ATOM 2180 O O . LYS A 1 299 ? 15.813 -2.256 -4.653 1.00 84.94 299 LYS A O 1
ATOM 2185 N N . HIS A 1 300 ? 15.049 -2.218 -2.542 1.00 88.38 300 HIS A N 1
ATOM 2186 C CA . HIS A 1 300 ? 13.852 -1.415 -2.812 1.00 88.38 300 HIS A CA 1
ATOM 2187 C C . HIS A 1 300 ? 14.224 -0.046 -3.374 1.00 88.38 300 HIS A C 1
ATOM 2189 O O . HIS A 1 300 ? 13.682 0.325 -4.408 1.00 88.38 300 HIS A O 1
ATOM 2195 N N . GLN A 1 301 ? 15.202 0.653 -2.780 1.00 87.12 301 GLN A N 1
ATOM 2196 C CA . GLN A 1 301 ? 15.645 1.974 -3.244 1.00 87.12 301 GLN A CA 1
ATOM 2197 C C . GLN A 1 301 ? 15.898 2.000 -4.759 1.00 87.12 301 GLN A C 1
ATOM 2199 O O . GLN A 1 301 ? 15.466 2.932 -5.429 1.00 87.12 301 GLN A O 1
ATOM 2204 N N . LYS A 1 302 ? 16.544 0.971 -5.329 1.00 85.31 302 LYS A N 1
ATOM 2205 C CA . LYS A 1 302 ? 16.794 0.910 -6.779 1.00 85.31 302 LYS A CA 1
ATOM 2206 C C . LYS A 1 302 ? 15.512 0.906 -7.613 1.00 85.31 302 LYS A C 1
ATOM 2208 O O . LYS A 1 302 ? 15.481 1.555 -8.654 1.00 85.31 302 LYS A O 1
ATOM 2213 N N . HIS A 1 303 ? 14.482 0.208 -7.150 1.00 88.38 303 HIS A N 1
ATOM 2214 C CA . HIS A 1 303 ? 13.225 0.004 -7.864 1.00 88.38 303 HIS A CA 1
ATOM 2215 C C . HIS A 1 303 ? 12.213 1.130 -7.625 1.00 88.38 303 HIS A C 1
ATOM 2217 O O . HIS A 1 303 ? 11.612 1.614 -8.579 1.00 88.38 303 HIS A O 1
ATOM 2223 N N . VAL A 1 304 ? 12.035 1.562 -6.373 1.00 88.81 304 VAL A N 1
ATOM 2224 C CA . VAL A 1 304 ? 10.927 2.446 -5.972 1.00 88.81 304 VAL A CA 1
ATOM 2225 C C . VAL A 1 304 ? 11.345 3.898 -5.681 1.00 88.81 304 VAL A C 1
ATOM 2227 O O . VAL A 1 304 ? 10.476 4.761 -5.583 1.00 88.81 304 VAL A O 1
ATOM 2230 N N . SER A 1 305 ? 12.645 4.224 -5.594 1.00 87.50 305 SER A N 1
ATOM 2231 C CA . SER A 1 305 ? 13.085 5.614 -5.365 1.00 87.50 305 SER A CA 1
ATOM 2232 C C . SER A 1 305 ? 12.655 6.544 -6.500 1.00 87.50 305 SER A C 1
ATOM 2234 O O . SER A 1 305 ? 12.860 6.235 -7.675 1.00 87.50 305 SER A O 1
ATOM 2236 N N . THR A 1 306 ? 12.167 7.733 -6.135 1.00 85.56 306 THR A N 1
ATOM 2237 C CA . THR A 1 306 ? 11.757 8.818 -7.046 1.00 85.56 306 THR A CA 1
ATOM 2238 C C . THR A 1 306 ? 12.903 9.388 -7.892 1.00 85.56 306 THR A C 1
ATOM 2240 O O . THR A 1 306 ? 12.664 10.056 -8.892 1.00 85.56 306 THR A O 1
ATOM 2243 N N . SER A 1 307 ? 14.157 9.110 -7.526 1.00 84.75 307 SER A N 1
ATOM 2244 C CA . SER A 1 307 ? 15.348 9.453 -8.317 1.00 84.75 307 SER A CA 1
ATOM 2245 C C . SER A 1 307 ? 15.787 8.364 -9.308 1.00 84.75 307 SER A C 1
ATOM 2247 O O . SER A 1 307 ? 16.729 8.589 -10.066 1.00 84.75 307 SER A O 1
ATOM 2249 N N . LEU A 1 308 ? 15.146 7.188 -9.288 1.00 87.38 308 LEU A N 1
ATOM 2250 C CA . LEU A 1 308 ? 15.513 5.999 -10.067 1.00 87.38 308 LEU A CA 1
ATOM 2251 C C . LEU A 1 308 ? 14.293 5.497 -10.869 1.00 87.38 308 LEU A C 1
ATOM 2253 O O . LEU A 1 308 ? 13.654 6.305 -11.540 1.00 87.38 308 LEU A O 1
ATOM 2257 N N . TYR A 1 309 ? 13.967 4.198 -10.853 1.00 87.12 309 TYR A N 1
ATOM 2258 C CA . TYR A 1 309 ? 12.877 3.634 -11.671 1.00 87.12 309 TYR A CA 1
ATOM 2259 C C . TYR A 1 309 ? 11.454 4.029 -11.228 1.00 87.12 309 TYR A C 1
ATOM 2261 O O . TYR A 1 309 ? 10.532 3.940 -12.034 1.00 87.12 309 TYR A O 1
ATOM 2269 N N . GLN A 1 310 ? 11.268 4.498 -9.987 1.00 89.62 310 GLN A N 1
ATOM 2270 C CA . GLN A 1 310 ? 9.980 4.965 -9.440 1.00 89.62 310 GLN A CA 1
ATOM 2271 C C . GLN A 1 310 ? 8.811 3.959 -9.549 1.00 89.62 310 GLN A C 1
ATOM 2273 O O . GLN A 1 310 ? 7.650 4.360 -9.653 1.00 89.62 310 GLN A O 1
ATOM 2278 N N . PHE A 1 311 ? 9.089 2.651 -9.539 1.00 89.06 311 PHE A N 1
ATOM 2279 C CA . PHE A 1 311 ? 8.040 1.629 -9.572 1.00 89.06 311 PHE A CA 1
ATOM 2280 C C . PHE A 1 311 ? 7.128 1.738 -8.335 1.00 89.06 311 PHE A C 1
ATOM 2282 O O . PHE A 1 311 ? 7.572 2.077 -7.237 1.00 89.06 311 PHE A O 1
ATOM 2289 N N . ARG A 1 312 ? 5.834 1.451 -8.509 1.00 90.56 312 ARG A N 1
ATOM 2290 C CA . ARG A 1 312 ? 4.837 1.453 -7.425 1.00 90.56 312 ARG A CA 1
ATOM 2291 C C . ARG A 1 312 ? 4.914 0.138 -6.657 1.00 90.56 312 ARG A C 1
ATOM 2293 O O . ARG A 1 312 ? 5.256 -0.895 -7.229 1.00 90.56 312 ARG A O 1
ATOM 2300 N N . CYS A 1 313 ? 4.493 0.136 -5.392 1.00 90.88 313 CYS A N 1
ATOM 2301 C CA . CYS A 1 313 ? 4.409 -1.091 -4.591 1.00 90.88 313 CYS A CA 1
ATOM 2302 C C . CYS A 1 313 ? 3.566 -2.175 -5.294 1.00 90.88 313 CYS A C 1
ATOM 2304 O O . CYS A 1 313 ? 3.946 -3.344 -5.294 1.00 90.88 313 CYS A O 1
ATOM 2306 N N . SER A 1 314 ? 2.489 -1.775 -5.981 1.00 93.88 314 SER A N 1
ATOM 2307 C CA . SER A 1 314 ? 1.620 -2.667 -6.755 1.00 93.88 314 SER A CA 1
ATOM 2308 C C . SER A 1 314 ? 2.290 -3.362 -7.938 1.00 93.88 314 SER A C 1
ATOM 2310 O O . SER A 1 314 ? 1.796 -4.398 -8.370 1.00 93.88 314 SER A O 1
ATOM 2312 N N . ASN A 1 315 ? 3.434 -2.876 -8.438 1.00 92.38 315 ASN A N 1
ATOM 2313 C CA . ASN A 1 315 ? 4.162 -3.580 -9.494 1.00 92.38 315 ASN A CA 1
ATOM 2314 C C . ASN A 1 315 ? 4.721 -4.934 -9.015 1.00 92.38 315 ASN A C 1
ATOM 2316 O O . ASN A 1 315 ? 4.836 -5.849 -9.830 1.00 92.38 315 ASN A O 1
ATOM 2320 N N . CYS A 1 316 ? 5.010 -5.080 -7.714 1.00 92.00 316 CYS A N 1
ATOM 2321 C CA . CYS A 1 316 ? 5.573 -6.300 -7.115 1.00 92.00 316 CYS A CA 1
ATOM 2322 C C . CYS A 1 316 ? 4.697 -6.939 -6.023 1.00 92.00 316 CYS A C 1
ATOM 2324 O O . CYS A 1 316 ? 4.867 -8.118 -5.732 1.00 92.00 316 CYS A O 1
ATOM 2326 N N . HIS A 1 317 ? 3.772 -6.192 -5.422 1.00 93.62 317 HIS A N 1
ATOM 2327 C CA . HIS A 1 317 ? 2.901 -6.644 -4.331 1.00 93.62 317 HIS A CA 1
ATOM 2328 C C . HIS A 1 317 ? 1.416 -6.525 -4.710 1.00 93.62 317 HIS A C 1
ATOM 2330 O O . HIS A 1 317 ? 0.597 -6.126 -3.888 1.00 93.62 317 HIS A O 1
ATOM 2336 N N . TYR A 1 318 ? 1.074 -6.836 -5.963 1.00 95.81 318 TYR A N 1
ATOM 2337 C CA . TYR A 1 318 ? -0.224 -6.552 -6.587 1.00 95.81 318 TYR A CA 1
ATOM 2338 C C . TYR A 1 318 ? -1.431 -7.085 -5.797 1.00 95.81 318 TYR A C 1
ATOM 2340 O O . TYR A 1 318 ? -2.417 -6.373 -5.616 1.00 95.81 318 TYR A O 1
ATOM 2348 N N . ASP A 1 319 ? -1.339 -8.312 -5.277 1.00 95.38 319 ASP A N 1
ATOM 2349 C CA . ASP A 1 319 ? -2.431 -8.947 -4.521 1.00 95.38 319 ASP A CA 1
ATOM 2350 C C . ASP A 1 319 ? -2.565 -8.370 -3.093 1.00 95.38 319 ASP A C 1
ATOM 2352 O O . ASP A 1 319 ? -3.646 -8.388 -2.499 1.00 95.38 319 ASP A O 1
ATOM 2356 N N . THR A 1 320 ? -1.478 -7.818 -2.541 1.00 94.31 320 THR A N 1
ATOM 2357 C CA . THR A 1 320 ? -1.455 -7.116 -1.247 1.00 94.31 320 THR A CA 1
ATOM 2358 C C . THR A 1 320 ? -1.924 -5.665 -1.387 1.00 94.31 320 THR A C 1
ATOM 2360 O O . THR A 1 320 ? -2.604 -5.147 -0.501 1.00 94.31 320 THR A O 1
ATOM 2363 N N . THR A 1 321 ? -1.567 -5.002 -2.489 1.00 93.88 321 THR A N 1
ATOM 2364 C CA . THR A 1 321 ? -1.909 -3.616 -2.832 1.00 93.88 321 THR A CA 1
ATOM 2365 C C . THR A 1 321 ? -1.937 -3.453 -4.355 1.00 93.88 321 THR A C 1
ATOM 2367 O O . THR A 1 321 ? -0.901 -3.476 -5.015 1.00 93.88 321 THR A O 1
ATOM 2370 N N . ASN A 1 322 ? -3.126 -3.287 -4.937 1.00 94.81 322 ASN A N 1
ATOM 2371 C CA . ASN A 1 322 ? -3.293 -3.159 -6.391 1.00 94.81 322 ASN A CA 1
ATOM 2372 C C . ASN A 1 322 ? -3.068 -1.721 -6.908 1.00 94.81 322 ASN A C 1
ATOM 2374 O O . ASN A 1 322 ? -2.729 -1.519 -8.075 1.00 94.81 322 ASN A O 1
ATOM 2378 N N . ASP A 1 323 ? -3.168 -0.719 -6.032 1.00 93.06 323 ASP A N 1
ATOM 2379 C CA . ASP A 1 323 ? -2.909 0.698 -6.307 1.00 93.06 323 ASP A CA 1
ATOM 2380 C C . ASP A 1 323 ? -1.508 1.161 -5.845 1.00 93.06 323 ASP A C 1
ATOM 2382 O O . ASP A 1 323 ? -0.995 2.179 -6.315 1.00 93.06 323 ASP A O 1
ATOM 2386 N N . GLY A 1 324 ? -0.858 0.428 -4.942 1.00 89.88 324 GLY A N 1
ATOM 2387 C CA . GLY A 1 324 ? 0.392 0.830 -4.300 1.00 89.88 324 GLY A CA 1
ATOM 2388 C C . GLY A 1 324 ? 0.229 1.926 -3.238 1.00 89.88 324 GLY A C 1
ATOM 2389 O O . GLY A 1 324 ? 1.226 2.546 -2.869 1.00 89.88 324 GLY A O 1
ATOM 2390 N N . SER A 1 325 ? -0.998 2.180 -2.771 1.00 87.50 325 SER A N 1
ATOM 2391 C CA . SER A 1 325 ? -1.340 3.203 -1.766 1.00 87.50 325 SER A CA 1
ATOM 2392 C C . SER A 1 325 ? -2.296 2.714 -0.670 1.00 87.50 325 SER A C 1
ATOM 2394 O O . SER A 1 325 ? -2.294 3.279 0.426 1.00 87.50 325 SER A O 1
ATOM 2396 N N . THR A 1 326 ? -3.073 1.660 -0.918 1.00 89.12 326 THR A N 1
ATOM 2397 C CA . THR A 1 326 ? -4.000 1.033 0.032 1.00 89.12 326 THR A CA 1
ATOM 2398 C C . THR A 1 326 ? -3.794 -0.483 0.076 1.00 89.12 326 THR A C 1
ATOM 2400 O O . THR A 1 326 ? -3.307 -1.089 -0.877 1.00 89.12 326 THR A O 1
ATOM 2403 N N . ILE A 1 327 ? -4.128 -1.116 1.204 1.00 89.31 327 ILE A N 1
ATOM 2404 C CA . ILE A 1 327 ? -4.015 -2.573 1.356 1.00 89.31 327 ILE A CA 1
ATOM 2405 C C . ILE A 1 327 ? -5.280 -3.231 0.804 1.00 89.31 327 ILE A C 1
ATOM 2407 O O . ILE A 1 327 ? -6.364 -3.076 1.363 1.00 89.31 327 ILE A O 1
ATOM 2411 N N . SER A 1 328 ? -5.125 -3.976 -0.288 1.00 92.06 328 SER A N 1
ATOM 2412 C CA . SER A 1 328 ? -6.185 -4.746 -0.946 1.00 92.06 328 SER A CA 1
ATOM 2413 C C . SER A 1 328 ? -6.459 -6.076 -0.236 1.00 92.06 328 SER A C 1
ATOM 2415 O O . SER A 1 328 ? -7.591 -6.554 -0.254 1.00 92.06 328 SER A O 1
ATOM 2417 N N . SER A 1 329 ? -5.449 -6.661 0.421 1.00 90.81 329 SER A N 1
ATOM 2418 C CA . SER A 1 329 ? -5.587 -7.900 1.195 1.00 90.81 329 SER A CA 1
ATOM 2419 C C . SER A 1 329 ? -4.764 -7.865 2.484 1.00 90.81 329 SER A C 1
ATOM 2421 O O . SER A 1 329 ? -3.544 -8.021 2.478 1.00 90.81 329 SER A O 1
ATOM 2423 N N . TYR A 1 330 ? -5.441 -7.712 3.626 1.00 85.69 330 TYR A N 1
ATOM 2424 C CA . TYR A 1 330 ? -4.803 -7.760 4.950 1.00 85.69 330 TYR A CA 1
ATOM 2425 C C . TYR A 1 330 ? -4.210 -9.144 5.265 1.00 85.69 330 TYR A C 1
ATOM 2427 O O . TYR A 1 330 ? -3.177 -9.239 5.932 1.00 85.69 330 TYR A O 1
ATOM 2435 N N . ALA A 1 331 ? -4.807 -10.208 4.716 1.00 85.56 331 ALA A N 1
ATOM 2436 C CA . ALA A 1 331 ? -4.300 -11.578 4.800 1.00 85.56 331 ALA A CA 1
ATOM 2437 C C . ALA A 1 331 ? -2.972 -11.794 4.039 1.00 85.56 331 ALA A C 1
ATOM 2439 O O . ALA A 1 331 ? -2.282 -12.773 4.308 1.00 85.56 331 ALA A O 1
ATOM 2440 N N . LEU A 1 332 ? -2.598 -10.873 3.138 1.00 90.00 332 LEU A N 1
ATOM 2441 C CA . LEU A 1 332 ? -1.320 -10.854 2.410 1.00 90.00 332 LEU A CA 1
ATOM 2442 C C . LEU A 1 332 ? -0.390 -9.706 2.856 1.00 90.00 332 LEU A C 1
ATOM 2444 O O . LEU A 1 332 ? 0.547 -9.355 2.140 1.00 90.00 332 LEU A O 1
ATOM 2448 N N . HIS A 1 333 ? -0.669 -9.081 4.009 1.00 87.31 333 HIS A N 1
ATOM 2449 C CA . HIS A 1 333 ? 0.127 -7.970 4.551 1.00 87.31 333 HIS A CA 1
ATOM 2450 C C . HIS A 1 333 ? 0.631 -8.226 5.980 1.00 87.31 333 HIS A C 1
ATOM 2452 O O . HIS A 1 333 ? 1.780 -7.927 6.293 1.00 87.31 333 HIS A O 1
ATOM 2458 N N . VAL A 1 334 ? -0.213 -8.794 6.851 1.00 82.88 334 VAL A N 1
ATOM 2459 C CA . VAL A 1 334 ? 0.112 -9.082 8.263 1.00 82.88 334 VAL A CA 1
ATOM 2460 C C . VAL A 1 334 ? 0.019 -10.584 8.554 1.00 82.88 334 VAL A C 1
ATOM 2462 O O . VAL A 1 334 ? -0.712 -11.049 9.429 1.00 82.88 334 VAL A O 1
ATOM 2465 N N . ASN A 1 335 ? 0.794 -11.351 7.789 1.00 85.00 335 ASN A N 1
ATOM 2466 C CA . ASN A 1 335 ? 0.840 -12.819 7.776 1.00 85.00 335 ASN A CA 1
ATOM 2467 C C . ASN A 1 335 ? 2.237 -13.411 8.076 1.00 85.00 335 ASN A C 1
ATOM 2469 O O . ASN A 1 335 ? 2.377 -14.629 8.151 1.00 85.00 335 ASN A O 1
ATOM 2473 N N . LYS A 1 336 ? 3.252 -12.560 8.301 1.00 85.94 336 LYS A N 1
ATOM 2474 C CA . LYS A 1 336 ? 4.678 -12.894 8.515 1.00 85.94 336 LYS A CA 1
ATOM 2475 C C . LYS A 1 336 ? 5.450 -13.399 7.285 1.00 85.94 336 LYS A C 1
ATOM 2477 O O . LYS A 1 336 ? 6.606 -13.799 7.438 1.00 85.94 336 LYS A O 1
ATOM 2482 N N . THR A 1 337 ? 4.885 -13.323 6.082 1.00 86.06 337 THR A N 1
ATOM 2483 C CA . THR A 1 337 ? 5.577 -13.646 4.823 1.00 86.06 337 THR A CA 1
ATOM 2484 C C . THR A 1 337 ? 5.910 -12.395 4.002 1.00 86.06 337 THR A C 1
ATOM 2486 O O . THR A 1 337 ? 5.636 -11.264 4.402 1.00 86.06 337 THR A O 1
ATOM 2489 N N . LYS A 1 338 ? 6.633 -12.590 2.892 1.00 86.06 338 LYS A N 1
ATOM 2490 C CA . LYS A 1 338 ? 7.012 -11.541 1.932 1.00 86.06 338 LYS A CA 1
ATOM 2491 C C . LYS A 1 338 ? 6.330 -11.840 0.604 1.00 86.06 338 LYS A C 1
ATOM 2493 O O . LYS A 1 338 ? 6.966 -12.321 -0.333 1.00 86.06 338 LYS A O 1
ATOM 2498 N N . ASP A 1 339 ? 5.024 -11.630 0.587 1.00 89.94 339 ASP A N 1
ATOM 2499 C CA . ASP A 1 339 ? 4.145 -11.942 -0.534 1.00 89.94 339 ASP A CA 1
ATOM 2500 C C . ASP A 1 339 ? 4.426 -11.003 -1.713 1.00 89.94 339 ASP A C 1
ATOM 2502 O O . ASP A 1 339 ? 4.285 -9.785 -1.609 1.00 89.94 339 ASP A O 1
ATOM 2506 N N . VAL A 1 340 ? 4.881 -11.577 -2.828 1.00 91.56 340 VAL A N 1
ATOM 2507 C CA . VAL A 1 340 ? 5.272 -10.860 -4.049 1.00 91.56 340 VAL A CA 1
ATOM 2508 C C . VAL A 1 340 ? 4.507 -11.473 -5.217 1.00 91.56 340 VAL A C 1
ATOM 2510 O O . VAL A 1 340 ? 4.890 -12.520 -5.740 1.00 91.56 340 VAL A O 1
ATOM 2513 N N . THR A 1 341 ? 3.439 -10.797 -5.636 1.00 92.81 341 THR A N 1
ATOM 2514 C CA . THR A 1 341 ? 2.765 -11.058 -6.910 1.00 92.81 341 THR A CA 1
ATOM 2515 C C . THR A 1 341 ? 2.960 -9.854 -7.814 1.00 92.81 341 THR A C 1
ATOM 2517 O O . THR A 1 341 ? 2.537 -8.743 -7.496 1.00 92.81 341 THR A O 1
ATOM 2520 N N . PHE A 1 342 ? 3.579 -10.078 -8.967 1.00 92.56 342 PHE A N 1
ATOM 2521 C CA . PHE A 1 342 ? 3.813 -9.029 -9.950 1.00 92.56 342 PHE A CA 1
ATOM 2522 C C . PHE A 1 342 ? 2.519 -8.588 -10.652 1.00 92.56 342 PHE A C 1
ATOM 2524 O O . PHE A 1 342 ? 1.637 -9.402 -10.942 1.00 92.56 342 PHE A O 1
ATOM 2531 N N . ASP A 1 343 ? 2.432 -7.299 -10.974 1.00 92.50 343 ASP A N 1
ATOM 2532 C CA . ASP A 1 343 ? 1.316 -6.705 -11.721 1.00 92.50 343 ASP A CA 1
ATOM 2533 C C . ASP A 1 343 ? 1.105 -7.433 -13.072 1.00 92.50 343 ASP A C 1
ATOM 2535 O O . ASP A 1 343 ? 2.075 -7.594 -13.825 1.00 92.50 343 ASP A O 1
ATOM 2539 N N . PRO A 1 344 ? -0.131 -7.874 -13.411 1.00 90.00 344 PRO A N 1
ATOM 2540 C CA . PRO A 1 344 ? -0.480 -8.460 -14.712 1.00 90.00 344 PRO A CA 1
ATOM 2541 C C . PRO A 1 344 ? 0.077 -7.720 -15.937 1.00 90.00 344 PRO A C 1
ATOM 2543 O O . PRO A 1 344 ? 0.355 -8.352 -16.953 1.00 90.00 344 PRO A O 1
ATOM 2546 N N . ALA A 1 345 ? 0.288 -6.404 -15.857 1.00 85.38 345 ALA A N 1
ATOM 2547 C CA . ALA A 1 345 ? 0.868 -5.615 -16.936 1.00 85.38 345 ALA A CA 1
ATOM 2548 C C . ALA A 1 345 ? 2.359 -5.908 -17.207 1.00 85.38 345 ALA A C 1
ATOM 2550 O O . ALA A 1 345 ? 2.817 -5.607 -18.315 1.00 85.38 345 ALA A O 1
ATOM 2551 N N . ILE A 1 346 ? 3.120 -6.447 -16.241 1.00 82.31 346 ILE A N 1
ATOM 2552 C CA . ILE A 1 346 ? 4.576 -6.700 -16.349 1.00 82.31 346 ILE A CA 1
ATOM 2553 C C . ILE A 1 346 ? 4.985 -8.176 -16.196 1.00 82.31 346 ILE A C 1
ATOM 2555 O O . ILE A 1 346 ? 6.165 -8.496 -16.383 1.00 82.31 346 ILE A O 1
ATOM 2559 N N . ARG A 1 347 ? 4.040 -9.070 -15.872 1.00 85.25 347 ARG A N 1
ATOM 2560 C CA . ARG A 1 347 ? 4.275 -10.518 -15.732 1.00 85.25 347 ARG A CA 1
ATOM 2561 C C . ARG A 1 347 ? 3.781 -11.352 -16.914 1.00 85.25 347 ARG A C 1
ATOM 2563 O O . ARG A 1 347 ? 2.994 -10.909 -17.744 1.00 85.25 347 ARG A O 1
ATOM 2570 N N . THR A 1 348 ? 4.227 -12.600 -16.930 1.00 81.94 348 THR A N 1
ATOM 2571 C CA . THR A 1 348 ? 3.723 -13.704 -17.752 1.00 81.94 348 THR A CA 1
ATOM 2572 C C . THR A 1 348 ? 2.999 -14.729 -16.875 1.00 81.94 348 THR A C 1
ATOM 2574 O O . THR A 1 348 ? 2.976 -14.618 -15.647 1.00 81.94 348 THR A O 1
ATOM 2577 N N . SER A 1 349 ? 2.463 -15.779 -17.497 1.00 83.44 349 SER A N 1
ATOM 2578 C CA . SER A 1 349 ? 2.002 -16.991 -16.809 1.00 83.44 349 SER A CA 1
ATOM 2579 C C . SER A 1 349 ? 3.121 -17.785 -16.117 1.00 83.44 349 SER A C 1
ATOM 2581 O O . SER A 1 349 ? 2.814 -18.662 -15.315 1.00 83.44 349 SER A O 1
ATOM 2583 N N . THR A 1 350 ? 4.399 -17.497 -16.398 1.00 85.25 350 THR A N 1
ATOM 2584 C CA . THR A 1 350 ? 5.563 -18.181 -15.810 1.00 85.25 350 THR A CA 1
ATOM 2585 C C . THR A 1 350 ? 6.436 -17.263 -14.949 1.00 85.25 350 THR A C 1
ATOM 2587 O O . THR A 1 350 ? 7.535 -17.668 -14.563 1.00 85.25 350 THR A O 1
ATOM 2590 N N . SER A 1 351 ? 5.993 -16.038 -14.639 1.00 87.62 351 SER A N 1
ATOM 2591 C CA . SER A 1 351 ? 6.707 -15.167 -13.696 1.00 87.62 351 SER A CA 1
ATOM 2592 C C . SER A 1 351 ? 6.492 -15.621 -12.260 1.00 87.62 351 SER A C 1
ATOM 2594 O O . SER A 1 351 ? 5.360 -15.885 -11.854 1.00 87.62 351 SER A O 1
ATOM 2596 N N . SER A 1 352 ? 7.561 -15.651 -11.469 1.00 88.00 352 SER A N 1
ATOM 2597 C CA . SER A 1 352 ? 7.493 -16.061 -10.067 1.00 88.00 352 SER A CA 1
ATOM 2598 C C . SER A 1 352 ? 8.532 -15.359 -9.197 1.00 88.00 352 SER A C 1
ATOM 2600 O O . SER A 1 352 ? 9.532 -14.816 -9.678 1.00 88.00 352 SER A O 1
ATOM 2602 N N . TRP A 1 353 ? 8.260 -15.381 -7.894 1.00 89.50 353 TRP A N 1
ATOM 2603 C CA . TRP A 1 353 ? 9.180 -15.028 -6.824 1.00 89.50 353 TRP A CA 1
ATOM 2604 C C . TRP A 1 353 ? 9.274 -16.218 -5.868 1.00 89.50 353 TRP A C 1
ATOM 2606 O O . TRP A 1 353 ? 8.250 -16.712 -5.400 1.00 89.50 353 TRP A O 1
ATOM 2616 N N . ASN A 1 354 ? 10.488 -16.690 -5.583 1.00 86.62 354 ASN A N 1
ATOM 2617 C CA . ASN A 1 354 ? 10.725 -17.869 -4.732 1.00 86.62 354 ASN A CA 1
ATOM 2618 C C . ASN A 1 354 ? 11.275 -17.523 -3.330 1.00 86.62 354 ASN A C 1
ATOM 2620 O O . ASN A 1 354 ? 11.752 -18.404 -2.619 1.00 86.62 354 ASN A O 1
ATOM 2624 N N . GLY A 1 355 ? 11.246 -16.244 -2.940 1.00 84.56 355 GLY A N 1
ATOM 2625 C CA . GLY A 1 355 ? 11.854 -15.746 -1.700 1.00 84.56 355 GLY A CA 1
ATOM 2626 C C . GLY A 1 355 ? 13.266 -15.169 -1.862 1.00 84.56 355 GLY A C 1
ATOM 2627 O O . GLY A 1 355 ? 13.714 -14.446 -0.969 1.00 84.56 355 GLY A O 1
ATOM 2628 N N . SER A 1 356 ? 13.949 -15.426 -2.984 1.00 87.31 356 SER A N 1
ATOM 2629 C CA . SER A 1 356 ? 15.281 -14.868 -3.277 1.00 87.31 356 SER A CA 1
ATOM 2630 C C . SER A 1 356 ? 15.488 -14.401 -4.723 1.00 87.31 356 SER A C 1
ATOM 2632 O O . SER A 1 356 ? 16.342 -13.544 -4.947 1.00 87.31 356 SER A O 1
ATOM 2634 N N . GLN A 1 357 ? 14.725 -14.912 -5.692 1.00 88.31 357 GLN A N 1
ATOM 2635 C CA . GLN A 1 357 ? 14.888 -14.669 -7.128 1.00 88.31 357 GLN A CA 1
ATOM 2636 C C . GLN A 1 357 ? 13.591 -14.232 -7.805 1.00 88.31 357 GLN A C 1
ATOM 2638 O O . GLN A 1 357 ? 12.524 -14.796 -7.561 1.00 88.31 357 GLN A O 1
ATOM 2643 N N . CYS A 1 358 ? 13.726 -13.263 -8.710 1.00 87.50 358 CYS A N 1
ATOM 2644 C CA . CYS A 1 358 ? 12.713 -12.857 -9.676 1.00 87.50 358 CYS A CA 1
ATOM 2645 C C . CYS A 1 358 ? 12.930 -13.631 -10.984 1.00 87.50 358 CYS A C 1
ATOM 2647 O O . CYS A 1 358 ? 14.042 -13.640 -11.519 1.00 87.50 358 CYS A O 1
ATOM 2649 N N . VAL A 1 359 ? 11.870 -14.246 -11.510 1.00 86.50 359 VAL A N 1
ATOM 2650 C CA . VAL A 1 359 ? 11.919 -15.105 -12.706 1.00 86.50 359 VAL A CA 1
ATOM 2651 C C . VAL A 1 359 ? 10.924 -14.601 -13.757 1.00 86.50 359 VAL A C 1
ATOM 2653 O O . VAL A 1 359 ? 9.804 -14.224 -13.408 1.00 86.50 359 VAL A O 1
ATOM 2656 N N . ASN A 1 360 ? 11.313 -14.611 -15.039 1.00 80.62 360 ASN A N 1
ATOM 2657 C CA . ASN A 1 360 ? 10.467 -14.307 -16.208 1.00 80.62 360 ASN A CA 1
ATOM 2658 C C . ASN A 1 360 ? 9.652 -12.992 -16.109 1.00 80.62 360 ASN A C 1
ATOM 2660 O O . ASN A 1 360 ? 8.497 -12.947 -16.537 1.00 80.62 360 ASN A O 1
ATOM 2664 N N . ILE A 1 361 ? 10.202 -11.927 -15.515 1.00 81.88 361 ILE A N 1
ATOM 2665 C CA . ILE A 1 361 ? 9.547 -10.611 -15.364 1.00 81.88 361 ILE A CA 1
ATOM 2666 C C . ILE A 1 361 ? 10.119 -9.598 -16.360 1.00 81.88 361 ILE A C 1
ATOM 2668 O O . ILE A 1 361 ? 11.335 -9.455 -16.445 1.00 81.88 361 ILE A O 1
ATOM 2672 N N . TYR A 1 362 ? 9.253 -8.838 -17.046 1.00 81.19 362 TYR A N 1
ATOM 2673 C CA . TYR A 1 362 ? 9.618 -7.861 -18.089 1.00 81.19 362 TYR A CA 1
ATOM 2674 C C . TYR A 1 362 ? 10.844 -6.980 -17.757 1.00 81.19 362 TYR A C 1
ATOM 2676 O O . TYR A 1 362 ? 11.669 -6.709 -18.630 1.00 81.19 362 TYR A O 1
ATOM 2684 N N . CYS A 1 363 ? 10.970 -6.541 -16.501 1.00 81.50 363 CYS A N 1
ATOM 2685 C CA . CYS A 1 363 ? 12.030 -5.637 -16.055 1.00 81.50 363 CYS A CA 1
ATOM 2686 C C . CYS A 1 363 ? 13.424 -6.283 -15.960 1.00 81.50 363 CYS A C 1
ATOM 2688 O O . CYS A 1 363 ? 14.427 -5.576 -16.051 1.00 81.50 363 CYS A O 1
ATOM 2690 N N . HIS A 1 364 ? 13.499 -7.605 -15.790 1.00 81.62 364 HIS A N 1
ATOM 2691 C CA . HIS A 1 364 ? 14.748 -8.365 -15.778 1.00 81.62 364 HIS A CA 1
ATOM 2692 C C . HIS A 1 364 ? 14.871 -9.144 -17.085 1.00 81.62 364 HIS A C 1
ATOM 2694 O O . HIS A 1 364 ? 14.607 -10.339 -17.159 1.00 81.62 364 HIS A O 1
ATOM 2700 N N . GLY A 1 365 ? 15.239 -8.413 -18.135 1.00 76.38 365 GLY A N 1
ATOM 2701 C CA . GLY A 1 365 ? 15.576 -8.967 -19.436 1.00 76.38 365 GLY A CA 1
ATOM 2702 C C . GLY A 1 365 ? 15.833 -7.882 -20.473 1.00 76.38 365 GLY A C 1
ATOM 2703 O O . GLY A 1 365 ? 15.967 -6.701 -20.153 1.00 76.38 365 GLY A O 1
ATOM 2704 N N . ASN A 1 366 ? 15.878 -8.267 -21.748 1.00 70.50 366 ASN A N 1
ATOM 2705 C CA . ASN A 1 366 ? 16.332 -7.417 -22.861 1.00 70.50 366 ASN A CA 1
ATOM 2706 C C . ASN A 1 366 ? 15.458 -6.188 -23.220 1.00 70.50 366 ASN A C 1
ATOM 2708 O O . ASN A 1 366 ? 15.700 -5.554 -24.255 1.00 70.50 366 ASN A O 1
ATOM 2712 N N . GLY A 1 367 ? 14.433 -5.880 -22.417 1.00 66.69 367 GLY A N 1
ATOM 2713 C CA . GLY A 1 367 ? 13.497 -4.762 -22.580 1.00 66.69 367 GLY A CA 1
ATOM 2714 C C . GLY A 1 367 ? 12.539 -4.858 -23.776 1.00 66.69 367 GLY A C 1
ATOM 2715 O O . GLY A 1 367 ? 11.679 -3.988 -23.923 1.00 66.69 367 GLY A O 1
ATOM 2716 N N . GLN A 1 368 ? 12.667 -5.889 -24.621 1.00 63.47 368 GLN A N 1
ATOM 2717 C CA . GLN A 1 368 ? 12.002 -5.997 -25.928 1.00 63.47 368 GLN A CA 1
ATOM 2718 C C . GLN A 1 368 ? 10.860 -7.022 -25.981 1.00 63.47 368 GLN A C 1
ATOM 2720 O O . GLN A 1 368 ? 10.056 -6.951 -26.912 1.00 63.47 368 GLN A O 1
ATOM 2725 N N . SER A 1 369 ? 10.752 -7.945 -25.022 1.00 63.41 369 SER A N 1
ATOM 2726 C CA . SER A 1 369 ? 9.634 -8.897 -24.922 1.00 63.41 369 SER A CA 1
ATOM 2727 C C . SER A 1 369 ? 9.060 -8.933 -23.508 1.00 63.41 369 SER A C 1
ATOM 2729 O O . SER A 1 369 ? 9.780 -8.701 -22.541 1.00 63.41 369 SER A O 1
ATOM 2731 N N . LEU A 1 370 ? 7.779 -9.293 -23.389 1.00 59.25 370 LEU A N 1
ATOM 2732 C CA . LEU A 1 370 ? 7.183 -9.705 -22.115 1.00 59.25 370 LEU A CA 1
ATOM 2733 C C . LEU A 1 370 ? 7.653 -11.093 -21.661 1.00 59.25 370 LEU A C 1
ATOM 2735 O O . LEU A 1 370 ? 7.415 -11.441 -20.517 1.00 59.25 370 LEU A O 1
ATOM 2739 N N . THR A 1 371 ? 8.335 -11.860 -22.517 1.00 60.56 371 THR A N 1
ATOM 2740 C CA . THR A 1 371 ? 8.860 -13.207 -22.228 1.00 60.56 371 THR A CA 1
ATOM 2741 C C . THR A 1 371 ? 10.394 -13.218 -22.062 1.00 60.56 371 THR A C 1
ATOM 2743 O O . THR A 1 371 ? 11.085 -13.808 -22.901 1.00 60.56 371 THR A O 1
ATOM 2746 N N . PRO A 1 372 ? 10.978 -12.536 -21.060 1.00 63.25 372 PRO A N 1
ATOM 2747 C CA . PRO A 1 372 ? 12.398 -12.680 -20.777 1.00 63.25 372 PRO A CA 1
ATOM 2748 C C . PRO A 1 372 ? 12.677 -14.049 -20.150 1.00 63.25 372 PRO A C 1
ATOM 2750 O O . PRO A 1 372 ? 11.838 -14.605 -19.446 1.00 63.25 372 PRO A O 1
ATOM 2753 N N . THR A 1 373 ? 13.868 -14.570 -20.419 1.00 64.00 373 THR A N 1
ATOM 2754 C CA . THR A 1 373 ? 14.378 -15.865 -19.941 1.00 64.00 373 THR A CA 1
ATOM 2755 C C . THR A 1 373 ? 15.168 -15.763 -18.641 1.00 64.00 373 THR A C 1
ATOM 2757 O O . THR A 1 373 ? 15.622 -16.769 -18.099 1.00 64.00 373 THR A O 1
ATOM 2760 N N . ASP A 1 374 ? 15.398 -14.539 -18.178 1.00 72.19 374 ASP A N 1
ATOM 2761 C CA . ASP A 1 374 ? 16.504 -14.242 -17.286 1.00 72.19 374 ASP A CA 1
ATOM 2762 C C . ASP A 1 374 ? 16.028 -14.320 -15.829 1.00 72.19 374 ASP A C 1
ATOM 2764 O O . ASP A 1 374 ? 14.948 -13.848 -15.465 1.00 72.19 374 ASP A O 1
ATOM 2768 N N . THR A 1 375 ? 16.829 -14.976 -14.990 1.00 82.38 375 THR A N 1
ATOM 2769 C CA . THR A 1 375 ? 16.584 -15.105 -13.550 1.00 82.38 375 THR A CA 1
ATOM 2770 C C . THR A 1 375 ? 17.579 -14.228 -12.813 1.00 82.38 375 THR A C 1
ATOM 2772 O O . THR A 1 375 ? 18.785 -14.373 -13.007 1.00 82.38 375 THR A O 1
ATOM 2775 N N . VAL A 1 376 ? 17.080 -13.332 -11.963 1.00 85.88 376 VAL A N 1
ATOM 2776 C CA . VAL A 1 376 ? 17.899 -12.381 -11.199 1.00 85.88 376 VAL A CA 1
ATOM 2777 C C . VAL A 1 376 ? 17.584 -12.550 -9.718 1.00 85.88 376 VAL A C 1
ATOM 2779 O O . VAL A 1 376 ? 16.419 -12.473 -9.316 1.00 85.88 376 VAL A O 1
ATOM 2782 N N . ALA A 1 377 ? 18.600 -12.785 -8.890 1.00 88.12 377 ALA A N 1
ATOM 2783 C CA . ALA A 1 377 ? 18.423 -12.788 -7.446 1.00 88.12 377 ALA A CA 1
ATOM 2784 C C . ALA A 1 377 ? 18.296 -11.354 -6.922 1.00 88.12 377 ALA A C 1
ATOM 2786 O O . ALA A 1 377 ? 18.976 -10.433 -7.371 1.00 88.12 377 ALA A O 1
ATOM 2787 N N . TRP A 1 378 ? 17.463 -11.155 -5.902 1.00 86.81 378 TRP A N 1
ATOM 2788 C CA . TRP A 1 378 ? 17.275 -9.859 -5.241 1.00 86.81 378 TRP A CA 1
ATOM 2789 C C . TRP A 1 378 ? 18.591 -9.287 -4.691 1.00 86.81 378 TRP A C 1
ATOM 2791 O O . TRP A 1 378 ? 18.766 -8.076 -4.590 1.00 86.81 378 TRP A O 1
ATOM 2801 N N . THR A 1 379 ? 19.549 -10.156 -4.367 1.00 85.62 379 THR A N 1
ATOM 2802 C CA . THR A 1 379 ? 20.907 -9.812 -3.931 1.00 85.62 379 THR A CA 1
ATOM 2803 C C . THR A 1 379 ? 21.825 -9.301 -5.044 1.00 85.62 379 THR A C 1
ATOM 2805 O O . THR A 1 379 ? 22.806 -8.625 -4.726 1.00 85.62 379 THR A O 1
ATOM 2808 N N . ASP A 1 380 ? 21.515 -9.538 -6.318 1.00 85.00 380 ASP A N 1
ATOM 2809 C CA . ASP A 1 380 ? 22.443 -9.343 -7.440 1.00 85.00 380 ASP A CA 1
ATOM 2810 C C . ASP A 1 380 ? 22.696 -7.874 -7.798 1.00 85.00 380 ASP A C 1
ATOM 2812 O O . ASP A 1 380 ? 21.945 -6.961 -7.437 1.00 85.00 380 ASP A O 1
ATOM 2816 N N . THR A 1 381 ? 23.775 -7.649 -8.548 1.00 81.06 381 THR A N 1
ATOM 2817 C CA . THR A 1 381 ? 24.127 -6.353 -9.134 1.00 81.06 381 THR A CA 1
ATOM 2818 C C . THR A 1 381 ? 24.152 -6.497 -10.652 1.00 81.06 381 THR A C 1
ATOM 2820 O O . THR A 1 381 ? 25.110 -7.014 -11.219 1.00 81.06 381 THR A O 1
ATOM 2823 N N . THR A 1 382 ? 23.087 -6.048 -11.313 1.00 75.25 382 THR A N 1
ATOM 2824 C CA . THR A 1 382 ? 22.941 -6.100 -12.774 1.00 75.25 382 THR A CA 1
ATOM 2825 C C . THR A 1 382 ? 23.668 -4.938 -13.451 1.00 75.25 382 THR A C 1
ATOM 2827 O O . THR A 1 382 ? 23.427 -3.778 -13.108 1.00 75.25 382 THR A O 1
ATOM 2830 N N . GLY A 1 383 ? 24.508 -5.238 -14.443 1.00 76.06 383 GLY A N 1
ATOM 2831 C CA . GLY A 1 383 ? 25.107 -4.251 -15.348 1.00 76.06 383 GLY A CA 1
ATOM 2832 C C . GLY A 1 383 ? 24.405 -4.225 -16.709 1.00 76.06 383 GLY A C 1
ATOM 2833 O O . GLY A 1 383 ? 23.487 -5.002 -16.960 1.00 76.06 383 GLY A O 1
ATOM 2834 N N . CYS A 1 384 ? 24.864 -3.380 -17.636 1.00 76.06 384 CYS A N 1
ATOM 2835 C CA . CYS A 1 384 ? 24.301 -3.324 -18.994 1.00 76.06 384 CYS A CA 1
ATOM 2836 C C . CYS A 1 384 ? 24.371 -4.686 -19.714 1.00 76.06 384 CYS A C 1
ATOM 2838 O O . CYS A 1 384 ? 23.433 -5.066 -20.410 1.00 76.06 384 CYS A O 1
ATOM 2840 N N . SER A 1 385 ? 25.450 -5.443 -19.488 1.00 75.88 385 SER A N 1
ATOM 2841 C CA . SER A 1 385 ? 25.654 -6.802 -20.006 1.00 75.88 385 SER A CA 1
ATOM 2842 C C . SER A 1 385 ? 24.698 -7.857 -19.431 1.00 75.88 385 SER A C 1
ATOM 2844 O O . SER A 1 385 ? 24.583 -8.931 -20.012 1.00 75.88 385 SER A O 1
ATOM 2846 N N . SER A 1 386 ? 23.998 -7.573 -18.325 1.00 74.62 386 SER A N 1
ATOM 2847 C CA . SER A 1 386 ? 23.024 -8.492 -17.714 1.00 74.62 386 SER A CA 1
ATOM 2848 C C . SER A 1 386 ? 21.687 -8.552 -18.464 1.00 74.62 386 SER A C 1
ATOM 2850 O O . SER A 1 386 ? 20.925 -9.483 -18.242 1.00 74.62 386 SER A O 1
ATOM 2852 N N . CYS A 1 387 ? 21.405 -7.577 -19.337 1.00 74.56 387 CYS A N 1
ATOM 2853 C CA . CYS A 1 387 ? 20.162 -7.494 -20.122 1.00 74.56 387 CYS A CA 1
ATOM 2854 C C . CYS A 1 387 ? 20.410 -7.252 -21.624 1.00 74.56 387 CYS A C 1
ATOM 2856 O O . CYS A 1 387 ? 19.566 -7.553 -22.469 1.00 74.56 387 CYS A O 1
ATOM 2858 N N . HIS A 1 388 ? 21.559 -6.681 -21.988 1.00 76.75 388 HIS A N 1
ATOM 2859 C CA . HIS A 1 388 ? 21.951 -6.415 -23.368 1.00 76.75 388 HIS A CA 1
ATOM 2860 C C . HIS A 1 388 ? 23.212 -7.204 -23.713 1.00 76.75 388 HIS A C 1
ATOM 2862 O O . HIS A 1 388 ? 24.173 -7.196 -22.952 1.00 76.75 388 HIS A O 1
ATOM 2868 N N . ALA A 1 389 ? 23.247 -7.835 -24.889 1.00 71.62 389 ALA A N 1
ATOM 2869 C CA . ALA A 1 389 ? 24.443 -8.511 -25.390 1.00 71.62 389 ALA A CA 1
ATOM 2870 C C . ALA A 1 389 ? 25.551 -7.482 -25.692 1.00 71.62 389 ALA A C 1
ATOM 2872 O O . ALA A 1 389 ? 25.660 -6.979 -26.805 1.00 71.62 389 ALA A O 1
ATOM 2873 N N . TYR A 1 390 ? 26.348 -7.124 -24.687 1.00 66.31 390 TYR A N 1
ATOM 2874 C CA . TYR A 1 390 ? 27.430 -6.144 -24.786 1.00 66.31 390 TYR A CA 1
ATOM 2875 C C . TYR A 1 390 ? 28.799 -6.852 -24.777 1.00 66.31 390 TYR A C 1
ATOM 2877 O O . TYR A 1 390 ? 29.000 -7.733 -23.943 1.00 66.31 390 TYR A O 1
ATOM 2885 N N . PRO A 1 391 ? 29.755 -6.491 -25.660 1.00 59.28 391 PRO A N 1
ATOM 2886 C CA . PRO A 1 391 ? 29.680 -5.442 -26.683 1.00 59.28 391 PRO A CA 1
ATOM 2887 C C . PRO A 1 391 ? 28.975 -5.853 -27.986 1.00 59.28 391 PRO A C 1
ATOM 2889 O O . PRO A 1 391 ? 28.738 -4.994 -28.826 1.00 59.28 391 PRO A O 1
ATOM 2892 N N . SER A 1 392 ? 28.627 -7.129 -28.181 1.00 63.09 392 SER A N 1
ATOM 2893 C CA . SER A 1 392 ? 28.105 -7.642 -29.460 1.00 63.09 392 SER A CA 1
ATOM 2894 C C . SER A 1 392 ? 26.571 -7.593 -29.568 1.00 63.09 392 SER A C 1
ATOM 2896 O O . SER A 1 392 ? 25.891 -8.622 -29.588 1.00 63.09 392 SER A O 1
ATOM 2898 N N . LEU A 1 393 ? 26.002 -6.386 -29.661 1.00 72.50 393 LEU A N 1
ATOM 2899 C CA . LEU A 1 393 ? 24.575 -6.213 -29.948 1.00 72.50 393 LEU A CA 1
ATOM 2900 C C . LEU A 1 393 ? 24.297 -6.620 -31.404 1.00 72.50 393 LEU A C 1
ATOM 2902 O O . LEU A 1 393 ? 24.581 -5.881 -32.346 1.00 72.50 393 LEU A O 1
ATOM 2906 N N . THR A 1 394 ? 23.704 -7.793 -31.605 1.00 69.75 394 THR A N 1
ATOM 2907 C CA . THR A 1 394 ? 23.413 -8.348 -32.940 1.00 69.75 394 THR A CA 1
ATOM 2908 C C . THR A 1 394 ? 22.129 -7.805 -33.581 1.00 69.75 394 THR A C 1
ATOM 2910 O O . THR A 1 394 ? 21.878 -8.049 -34.760 1.00 69.75 394 THR A O 1
ATOM 2913 N N . SER A 1 395 ? 21.302 -7.045 -32.852 1.00 71.94 395 SER A N 1
ATOM 2914 C CA . SER A 1 395 ? 19.966 -6.652 -33.318 1.00 71.94 395 SER A CA 1
ATOM 2915 C C . SER A 1 395 ? 19.983 -5.590 -34.434 1.00 71.94 395 SER A C 1
ATOM 2917 O O . SER A 1 395 ? 20.497 -4.477 -34.287 1.00 71.94 395 SER A O 1
ATOM 2919 N N . GLY A 1 396 ? 19.357 -5.917 -35.570 1.00 76.00 396 GLY A N 1
ATOM 2920 C CA . GLY A 1 396 ? 19.124 -5.009 -36.700 1.00 76.00 396 GLY A CA 1
ATOM 2921 C C . GLY A 1 396 ? 20.400 -4.558 -37.416 1.00 76.00 396 GLY A C 1
ATOM 2922 O O . GLY A 1 396 ? 20.808 -5.137 -38.418 1.00 76.00 396 GLY A O 1
ATOM 2923 N N . SER A 1 397 ? 21.010 -3.466 -36.961 1.00 79.88 397 SER A N 1
ATOM 2924 C CA . SER A 1 397 ? 22.291 -2.973 -37.491 1.00 79.88 397 SER A CA 1
ATOM 2925 C C . SER A 1 397 ? 23.277 -2.563 -36.402 1.00 79.88 397 SER A C 1
ATOM 2927 O O . SER A 1 397 ? 24.301 -1.971 -36.732 1.00 79.88 397 SER A O 1
ATOM 2929 N N . HIS A 1 398 ? 23.028 -2.901 -35.132 1.00 80.12 398 HIS A N 1
ATOM 2930 C CA . HIS A 1 398 ? 23.949 -2.578 -34.041 1.00 80.12 398 HIS A CA 1
ATOM 2931 C C . HIS A 1 398 ? 25.359 -3.127 -34.302 1.00 80.12 398 HIS A C 1
ATOM 2933 O O . HIS A 1 398 ? 26.307 -2.349 -34.277 1.00 80.12 398 HIS A O 1
ATOM 2939 N N . ALA A 1 399 ? 25.498 -4.392 -34.711 1.00 75.44 399 ALA A N 1
ATOM 2940 C CA . ALA A 1 399 ? 26.782 -5.004 -35.076 1.00 75.44 399 ALA A CA 1
ATOM 2941 C C . ALA A 1 399 ? 27.552 -4.286 -36.212 1.00 75.44 399 ALA A C 1
ATOM 2943 O O . ALA A 1 399 ? 28.745 -4.516 -36.373 1.00 75.44 399 ALA A O 1
ATOM 2944 N N . LYS A 1 400 ? 26.901 -3.399 -36.985 1.00 73.94 400 LYS A N 1
ATOM 2945 C CA . LYS A 1 400 ? 27.549 -2.535 -37.995 1.00 73.94 400 LYS A CA 1
ATOM 2946 C C . LYS A 1 400 ? 28.008 -1.176 -37.442 1.00 73.94 400 LYS A C 1
ATOM 2948 O O . LYS A 1 400 ? 28.786 -0.501 -38.102 1.00 73.94 400 LYS A O 1
ATOM 2953 N N . HIS A 1 401 ? 27.505 -0.760 -36.277 1.00 74.81 401 HIS A N 1
ATOM 2954 C CA . HIS A 1 401 ? 27.709 0.579 -35.707 1.00 74.81 401 HIS A CA 1
ATOM 2955 C C . HIS A 1 401 ? 28.514 0.566 -34.398 1.00 74.81 401 HIS A C 1
ATOM 2957 O O . HIS A 1 401 ? 29.300 1.472 -34.177 1.00 74.81 401 HIS A O 1
ATOM 2963 N N . ILE A 1 402 ? 28.387 -0.457 -33.548 1.00 72.12 402 ILE A N 1
ATOM 2964 C CA . ILE A 1 402 ? 29.021 -0.524 -32.208 1.00 72.12 402 ILE A CA 1
ATOM 2965 C C . ILE A 1 402 ? 30.522 -0.886 -32.220 1.00 72.12 402 ILE A C 1
ATOM 2967 O O . ILE A 1 402 ? 31.117 -1.124 -31.173 1.00 72.12 402 ILE A O 1
ATOM 2971 N N . ILE A 1 403 ? 31.132 -0.957 -33.405 1.00 60.47 403 ILE A N 1
ATOM 2972 C CA . ILE A 1 403 ? 32.352 -1.732 -33.690 1.00 60.47 403 ILE A CA 1
ATOM 2973 C C . ILE A 1 403 ? 33.591 -1.267 -32.903 1.00 60.47 403 ILE A C 1
ATOM 2975 O O . ILE A 1 403 ? 34.419 -2.098 -32.546 1.00 60.47 403 ILE A O 1
ATOM 2979 N N . ASN A 1 404 ? 33.714 0.032 -32.608 1.00 52.47 404 ASN A N 1
ATOM 2980 C CA . ASN A 1 404 ? 34.892 0.630 -31.957 1.00 52.47 404 ASN A CA 1
ATOM 2981 C C . ASN A 1 404 ? 34.516 1.500 -30.737 1.00 52.47 404 ASN A C 1
ATOM 2983 O O . ASN A 1 404 ? 34.997 2.621 -30.606 1.00 52.47 404 ASN A O 1
ATOM 2987 N N . GLN A 1 405 ? 33.614 1.014 -29.872 1.00 53.16 405 GLN A N 1
ATOM 2988 C CA . GLN A 1 405 ? 32.991 1.807 -28.790 1.00 53.16 405 GLN A CA 1
ATOM 2989 C C . GLN A 1 405 ? 32.368 3.123 -29.287 1.00 53.16 405 GLN A C 1
ATOM 2991 O O . GLN A 1 405 ? 32.515 4.198 -28.702 1.00 53.16 405 GLN A O 1
ATOM 2996 N N . ASP A 1 406 ? 31.599 3.016 -30.368 1.00 58.59 406 ASP A N 1
ATOM 2997 C CA . ASP A 1 406 ? 30.690 4.069 -30.805 1.00 58.59 406 ASP A CA 1
ATOM 2998 C C . ASP A 1 406 ? 29.607 4.245 -29.725 1.00 58.59 406 ASP A C 1
ATOM 3000 O O . ASP A 1 406 ? 28.621 3.508 -29.687 1.00 58.59 406 ASP A O 1
ATOM 3004 N N . SER A 1 407 ? 29.866 5.167 -28.783 1.00 70.56 407 SER A N 1
ATOM 3005 C CA . SER A 1 407 ? 29.114 5.319 -27.528 1.00 70.56 407 SER A CA 1
ATOM 3006 C C . SER A 1 407 ? 27.609 5.277 -27.765 1.00 70.56 407 SER A C 1
ATOM 3008 O O . SER A 1 407 ? 27.089 5.979 -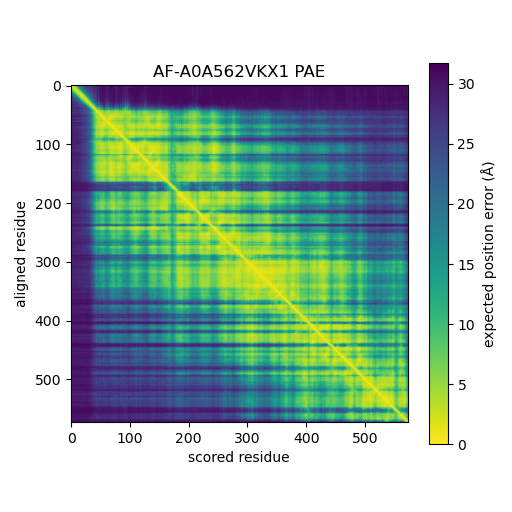28.633 1.00 70.56 407 SER A O 1
ATOM 3010 N N . CYS A 1 408 ? 26.879 4.515 -26.950 1.00 78.38 408 CYS A N 1
ATOM 3011 C CA . CYS A 1 408 ? 25.426 4.394 -27.081 1.00 78.38 408 CYS A CA 1
ATOM 3012 C C . CYS A 1 408 ? 24.709 5.763 -27.034 1.00 78.38 408 CYS A C 1
ATOM 3014 O O . CYS A 1 408 ? 23.637 5.918 -27.622 1.00 78.38 408 CYS A O 1
ATOM 3016 N N . THR A 1 409 ? 25.334 6.793 -26.443 1.00 81.25 409 THR A N 1
ATOM 3017 C CA . THR A 1 409 ? 24.873 8.193 -26.501 1.00 81.25 409 THR A CA 1
ATOM 3018 C C . THR A 1 409 ? 24.714 8.759 -27.909 1.00 81.25 409 THR A C 1
ATOM 3020 O O . THR A 1 409 ? 23.907 9.665 -28.084 1.00 81.25 409 THR A O 1
ATOM 3023 N N . LYS A 1 410 ? 25.419 8.242 -28.925 1.00 80.75 410 LYS A N 1
ATOM 3024 C CA . LYS A 1 410 ? 25.285 8.693 -30.320 1.00 80.75 410 LYS A CA 1
ATOM 3025 C C . LYS A 1 410 ? 23.845 8.562 -30.837 1.00 80.75 410 LYS A C 1
ATOM 3027 O O . LYS A 1 410 ? 23.400 9.422 -31.596 1.00 80.75 410 LYS A O 1
ATOM 3032 N N . CYS A 1 411 ? 23.119 7.535 -30.378 1.00 82.88 411 CYS A N 1
ATOM 3033 C CA . CYS A 1 411 ? 21.734 7.239 -30.767 1.00 82.88 411 CYS A CA 1
ATOM 3034 C C . CYS A 1 411 ? 20.720 7.283 -29.608 1.00 82.88 411 CYS A C 1
ATOM 3036 O O . CYS A 1 411 ? 19.532 7.468 -29.860 1.00 82.88 411 CYS A O 1
ATOM 3038 N N . HIS A 1 412 ? 21.163 7.129 -28.357 1.00 86.56 412 HIS A N 1
ATOM 3039 C CA . HIS A 1 412 ? 20.313 7.016 -27.162 1.00 86.56 412 HIS A CA 1
ATOM 3040 C C . HIS A 1 412 ? 20.645 8.092 -26.111 1.00 86.56 412 HIS A C 1
ATOM 3042 O O . HIS A 1 412 ? 20.620 7.833 -24.907 1.00 86.56 412 HIS A O 1
ATOM 3048 N N . ASN A 1 413 ? 20.963 9.317 -26.547 1.00 85.94 413 ASN A N 1
ATOM 3049 C CA . ASN A 1 413 ? 21.462 10.410 -25.694 1.00 85.94 413 ASN A CA 1
ATOM 3050 C C . ASN A 1 413 ? 20.500 10.847 -24.568 1.00 85.94 413 ASN A C 1
ATOM 3052 O O . ASN A 1 413 ? 20.903 11.581 -23.671 1.00 85.94 413 ASN A O 1
ATOM 3056 N N . ALA A 1 414 ? 19.230 10.438 -24.627 1.00 89.31 414 ALA A N 1
ATOM 3057 C CA . ALA A 1 414 ? 18.242 10.672 -23.574 1.00 89.31 414 ALA A CA 1
ATOM 3058 C C . ALA A 1 414 ? 18.263 9.597 -22.466 1.00 89.31 414 ALA A C 1
ATOM 3060 O O . ALA A 1 414 ? 17.889 9.883 -21.332 1.00 89.31 414 ALA A O 1
ATOM 3061 N N . THR A 1 415 ? 18.706 8.378 -22.788 1.00 87.50 415 THR A N 1
ATOM 3062 C CA . THR A 1 415 ? 18.611 7.195 -21.918 1.00 87.50 415 THR A CA 1
ATOM 3063 C C . THR A 1 415 ? 19.937 6.866 -21.236 1.00 87.50 415 THR A C 1
ATOM 3065 O O . THR A 1 415 ? 19.942 6.528 -20.055 1.00 87.50 415 THR A O 1
ATOM 3068 N N . VAL A 1 416 ? 21.068 6.990 -21.938 1.00 82.56 416 VAL A N 1
ATOM 3069 C CA . VAL A 1 416 ? 22.399 6.561 -21.458 1.00 82.56 416 VAL A CA 1
ATOM 3070 C C . VAL A 1 416 ? 23.400 7.716 -21.410 1.00 82.56 416 VAL A C 1
ATOM 3072 O O . VAL A 1 416 ? 23.249 8.710 -22.130 1.00 82.56 416 VAL A O 1
ATOM 3075 N N . ASP A 1 417 ? 24.441 7.586 -20.584 1.00 79.00 417 ASP A N 1
ATOM 3076 C CA . ASP A 1 417 ? 25.538 8.557 -20.523 1.00 79.00 417 ASP A CA 1
ATOM 3077 C C . ASP A 1 417 ? 26.830 8.117 -21.244 1.00 79.00 417 ASP A C 1
ATOM 3079 O O . ASP A 1 417 ? 27.003 6.953 -21.613 1.00 79.00 417 ASP A O 1
ATOM 3083 N N . ILE A 1 418 ? 27.721 9.084 -21.496 1.00 66.31 418 ILE A N 1
ATOM 3084 C CA . ILE A 1 418 ? 28.905 8.980 -22.364 1.00 66.31 418 ILE A CA 1
ATOM 3085 C C . ILE A 1 418 ? 29.838 7.853 -21.909 1.00 66.31 418 ILE A C 1
ATOM 3087 O O . ILE A 1 418 ? 30.297 7.083 -22.752 1.00 66.31 418 ILE A O 1
ATOM 3091 N N . GLY A 1 419 ? 30.046 7.714 -20.595 1.00 62.03 419 GLY A N 1
ATOM 3092 C CA . GLY A 1 419 ? 30.881 6.670 -19.989 1.00 62.03 419 GLY A CA 1
ATOM 3093 C C . GLY A 1 419 ? 30.252 5.271 -19.923 1.00 62.03 419 GLY A C 1
ATOM 3094 O O . GLY A 1 419 ? 30.838 4.387 -19.310 1.00 62.03 419 GLY A O 1
ATOM 3095 N N . MET A 1 420 ? 29.058 5.062 -20.495 1.00 63.25 420 MET A N 1
ATOM 3096 C CA . MET A 1 420 ? 28.348 3.773 -20.619 1.00 63.25 420 MET A CA 1
ATOM 3097 C C . MET A 1 420 ? 28.016 3.005 -19.319 1.00 63.25 420 MET A C 1
ATOM 3099 O O . MET A 1 420 ? 27.324 1.993 -19.387 1.00 63.25 420 MET A O 1
ATOM 3103 N N . GLY A 1 421 ? 28.430 3.483 -18.142 1.00 61.06 421 GLY A N 1
ATOM 3104 C CA . GLY A 1 421 ? 28.161 2.843 -16.846 1.00 61.06 421 GLY A CA 1
ATOM 3105 C C . GLY A 1 421 ? 26.891 3.300 -16.113 1.00 61.06 421 GLY A C 1
ATOM 3106 O O . GLY A 1 421 ? 26.543 2.701 -15.098 1.00 61.06 421 GLY A O 1
ATOM 3107 N N . VAL A 1 422 ? 26.206 4.357 -16.574 1.00 71.31 422 VAL A N 1
ATOM 3108 C CA . VAL A 1 422 ? 25.032 4.945 -15.893 1.00 71.31 422 VAL A CA 1
ATOM 3109 C C . VAL A 1 422 ? 23.959 5.386 -16.902 1.00 71.31 422 VAL A C 1
ATOM 3111 O O . VAL A 1 422 ? 24.262 5.843 -18.008 1.00 71.31 422 VAL A O 1
ATOM 3114 N N . LEU A 1 423 ? 22.690 5.257 -16.505 1.00 84.25 423 LEU A N 1
ATOM 3115 C CA . LEU A 1 423 ? 21.524 5.768 -17.231 1.00 84.25 423 LEU A CA 1
ATOM 3116 C C . LEU A 1 423 ? 21.320 7.266 -16.951 1.00 84.25 423 LEU A C 1
ATOM 3118 O O . LEU A 1 423 ? 21.325 7.684 -15.795 1.00 84.25 423 LEU A O 1
ATOM 3122 N N . LYS A 1 424 ? 21.060 8.062 -17.995 1.00 87.69 424 LYS A N 1
ATOM 3123 C CA . LYS A 1 424 ? 20.604 9.460 -17.864 1.00 87.69 424 LYS A CA 1
ATOM 3124 C C . LYS A 1 424 ? 19.144 9.565 -17.439 1.00 87.69 424 LYS A C 1
ATOM 3126 O O . LYS A 1 424 ? 18.772 10.526 -16.775 1.00 87.69 424 LYS A O 1
ATOM 3131 N N . SER A 1 425 ? 18.314 8.610 -17.854 1.00 89.00 425 SER A N 1
ATOM 3132 C CA . SER A 1 425 ? 16.889 8.605 -17.539 1.00 89.00 425 SER A CA 1
ATOM 3133 C C . SER A 1 425 ? 16.381 7.186 -17.345 1.00 89.00 425 SER A C 1
ATOM 3135 O O . SER A 1 425 ? 16.230 6.424 -18.299 1.00 89.00 425 SER A O 1
ATOM 3137 N N . TYR A 1 426 ? 16.062 6.861 -16.094 1.00 87.25 426 TYR A N 1
ATOM 3138 C CA . TYR A 1 426 ? 15.367 5.632 -15.720 1.00 87.25 426 TYR A CA 1
ATOM 3139 C C . TYR A 1 426 ? 13.934 5.596 -16.278 1.00 87.25 426 TYR A C 1
ATOM 3141 O O . TYR A 1 426 ? 13.430 4.526 -16.575 1.00 87.25 426 TYR A O 1
ATOM 3149 N N . ALA A 1 427 ? 13.301 6.752 -16.524 1.00 87.50 427 ALA A N 1
ATOM 3150 C CA . ALA A 1 427 ? 11.990 6.831 -17.181 1.00 87.50 427 ALA A CA 1
ATOM 3151 C C . ALA A 1 427 ? 12.038 6.541 -18.700 1.00 87.50 427 ALA A C 1
ATOM 3153 O O . ALA A 1 427 ? 10.996 6.333 -19.324 1.00 87.50 427 ALA A O 1
ATOM 3154 N N . LEU A 1 428 ? 13.237 6.523 -19.300 1.00 87.69 428 LEU A N 1
ATOM 3155 C CA . LEU A 1 428 ? 13.487 6.145 -20.700 1.00 87.69 428 LEU A CA 1
ATOM 3156 C C . LEU A 1 428 ? 14.234 4.803 -20.819 1.00 87.69 428 LEU A C 1
ATOM 3158 O O . LEU A 1 428 ? 14.904 4.538 -21.819 1.00 87.69 428 LEU A O 1
ATOM 3162 N N . HIS A 1 429 ? 14.152 3.968 -19.778 1.00 84.38 429 HIS A N 1
ATOM 3163 C CA . HIS A 1 429 ? 14.715 2.623 -19.725 1.00 84.38 429 HIS A CA 1
ATOM 3164 C C . HIS A 1 429 ? 13.716 1.693 -19.020 1.00 84.38 429 HIS A C 1
ATOM 3166 O O . HIS A 1 429 ? 13.140 2.069 -18.009 1.00 84.38 429 HIS A O 1
ATOM 3172 N N . VAL A 1 430 ? 13.472 0.487 -19.546 1.00 81.19 430 VAL A N 1
ATOM 3173 C CA . VAL A 1 430 ? 12.422 -0.427 -19.025 1.00 81.19 430 VAL A CA 1
ATOM 3174 C C . VAL A 1 430 ? 10.998 0.184 -19.095 1.00 81.19 430 VAL A C 1
ATOM 3176 O O . VAL A 1 430 ? 10.102 -0.150 -18.329 1.00 81.19 430 VAL A O 1
ATOM 3179 N N . ASN A 1 431 ? 10.749 1.070 -20.064 1.00 81.69 431 ASN A N 1
ATOM 3180 C CA . ASN A 1 431 ? 9.461 1.752 -20.272 1.00 81.69 431 ASN A CA 1
ATOM 3181 C C . ASN A 1 431 ? 8.644 1.201 -21.466 1.00 81.69 431 ASN A C 1
ATOM 3183 O O . ASN A 1 431 ? 7.686 1.835 -21.905 1.00 81.69 431 ASN A O 1
ATOM 3187 N N . ARG A 1 432 ? 9.027 0.034 -22.012 1.00 79.88 432 ARG A N 1
ATOM 3188 C CA . ARG A 1 432 ? 8.442 -0.630 -23.205 1.00 79.88 432 ARG A CA 1
ATOM 3189 C C . ARG A 1 432 ? 8.664 0.106 -24.543 1.00 79.88 432 ARG A C 1
ATOM 3191 O O . ARG A 1 432 ? 8.198 -0.374 -25.581 1.00 79.88 432 ARG A O 1
ATOM 3198 N N . SER A 1 433 ? 9.419 1.207 -24.538 1.00 82.44 433 SER A N 1
ATOM 3199 C CA . SER A 1 433 ? 9.879 1.939 -25.724 1.00 82.44 433 SER A CA 1
ATOM 3200 C C . SER A 1 433 ? 11.318 1.561 -26.099 1.00 82.44 433 SER A C 1
ATOM 3202 O O . SER A 1 433 ? 12.144 1.219 -25.255 1.00 82.44 433 SER A O 1
ATOM 3204 N N . VAL A 1 434 ? 11.638 1.668 -27.387 1.00 84.50 434 VAL A N 1
ATOM 3205 C CA . VAL A 1 434 ? 13.004 1.825 -27.895 1.00 84.50 434 VAL A CA 1
ATOM 3206 C C . VAL A 1 434 ? 13.208 3.316 -28.153 1.00 84.50 434 VAL A C 1
ATOM 3208 O O . VAL A 1 434 ? 12.875 3.815 -29.229 1.00 84.50 434 VAL A O 1
ATOM 3211 N N . ASP A 1 435 ? 13.716 4.024 -27.146 1.00 88.31 435 ASP A N 1
ATOM 3212 C CA . ASP A 1 435 ? 13.891 5.478 -27.165 1.00 88.31 435 ASP A CA 1
ATOM 3213 C C . ASP A 1 435 ? 15.181 5.902 -27.873 1.00 88.31 435 ASP A C 1
ATOM 3215 O O . ASP A 1 435 ? 16.287 5.525 -27.479 1.00 88.31 435 ASP A O 1
ATOM 3219 N N . ILE A 1 436 ? 15.038 6.683 -28.945 1.00 88.38 436 ILE A N 1
ATOM 3220 C CA . ILE A 1 436 ? 16.124 7.116 -29.827 1.00 88.38 436 ILE A CA 1
ATOM 3221 C C . ILE A 1 436 ? 16.206 8.646 -29.803 1.00 88.38 436 ILE A C 1
ATOM 3223 O O . ILE A 1 436 ? 15.303 9.343 -30.269 1.00 88.38 436 ILE A O 1
ATOM 3227 N N . LYS A 1 437 ? 17.333 9.178 -29.324 1.00 88.69 437 LYS A N 1
ATOM 3228 C CA . LYS A 1 437 ? 17.684 10.602 -29.390 1.00 88.69 437 LYS A CA 1
ATOM 3229 C C . LYS A 1 437 ? 19.139 10.742 -29.826 1.00 88.69 437 LYS A C 1
ATOM 3231 O O . LYS A 1 437 ? 20.052 10.368 -29.090 1.00 88.69 437 LYS A O 1
ATOM 3236 N N . LEU A 1 438 ? 19.340 11.279 -31.027 1.00 84.88 438 LEU A N 1
ATOM 3237 C CA . LEU A 1 438 ? 20.666 11.438 -31.627 1.00 84.88 438 LEU A CA 1
ATOM 3238 C C . LEU A 1 438 ? 21.487 12.524 -30.906 1.00 84.88 438 LEU A C 1
ATOM 3240 O O . LEU A 1 438 ? 20.921 13.451 -30.322 1.00 84.88 438 LEU A O 1
ATOM 3244 N N . ASN A 1 439 ? 22.817 12.431 -30.969 1.00 78.50 439 ASN A N 1
ATOM 3245 C CA . ASN A 1 439 ? 23.739 13.425 -30.402 1.00 78.50 439 ASN A CA 1
ATOM 3246 C C . ASN A 1 439 ? 24.450 14.251 -31.494 1.00 78.50 439 ASN A C 1
ATOM 3248 O O . ASN A 1 439 ? 24.680 13.767 -32.600 1.00 78.50 439 ASN A O 1
ATOM 3252 N N . VAL A 1 440 ? 24.808 15.497 -31.170 1.00 63.09 440 VAL A N 1
ATOM 3253 C CA . VAL A 1 440 ? 25.414 16.474 -32.096 1.00 63.09 440 VAL A CA 1
ATOM 3254 C C . VAL A 1 440 ? 26.891 16.175 -32.364 1.00 63.09 440 VAL A C 1
ATOM 3256 O O . VAL A 1 440 ? 27.348 16.318 -33.493 1.00 63.09 440 VAL A O 1
ATOM 3259 N N . GLY A 1 441 ? 27.633 15.719 -31.345 1.00 59.97 441 GLY A N 1
ATOM 3260 C CA . GLY A 1 441 ? 29.088 15.476 -31.380 1.00 59.97 441 GLY A CA 1
ATOM 3261 C C . GLY A 1 441 ? 29.530 14.259 -32.205 1.00 59.97 441 GLY A C 1
ATOM 3262 O O . GLY A 1 441 ? 30.403 13.508 -31.785 1.00 59.97 441 GLY A O 1
ATOM 3263 N N . VAL A 1 442 ? 28.862 14.014 -33.330 1.00 56.00 442 VAL A N 1
ATOM 3264 C CA . VAL A 1 442 ? 29.026 12.834 -34.185 1.00 56.00 442 VAL A CA 1
ATOM 3265 C C . VAL A 1 442 ? 28.977 13.217 -35.672 1.00 56.00 442 VAL A C 1
ATOM 3267 O O . VAL A 1 442 ? 29.507 12.474 -36.494 1.00 56.00 442 VAL A O 1
ATOM 3270 N N . ILE A 1 443 ? 28.308 14.323 -36.050 1.00 56.66 443 ILE A N 1
ATOM 3271 C CA . ILE A 1 443 ? 27.844 14.539 -37.432 1.00 56.66 443 ILE A CA 1
ATOM 3272 C C . ILE A 1 443 ? 27.829 16.030 -37.825 1.00 56.66 443 ILE A C 1
ATOM 3274 O O . ILE A 1 443 ? 27.254 16.850 -37.116 1.00 56.66 443 ILE A O 1
ATOM 3278 N N . GLU A 1 444 ? 28.371 16.370 -39.000 1.00 58.00 444 GLU A N 1
ATOM 3279 C CA . GLU A 1 444 ? 28.032 17.621 -39.702 1.00 58.00 444 GLU A CA 1
ATOM 3280 C C . GLU A 1 444 ? 26.573 17.589 -40.210 1.00 58.00 444 GLU A C 1
ATOM 3282 O O . GLU A 1 444 ? 26.158 16.585 -40.792 1.00 58.00 444 GLU A O 1
ATOM 3287 N N . ASN A 1 445 ? 25.844 18.711 -40.091 1.00 68.25 445 ASN A N 1
ATOM 3288 C CA . ASN A 1 445 ? 24.391 18.860 -40.339 1.00 68.25 445 ASN A CA 1
ATOM 3289 C C . ASN A 1 445 ? 23.503 18.351 -39.176 1.00 68.25 445 ASN A C 1
ATOM 3291 O O . ASN A 1 445 ? 23.997 17.828 -38.184 1.00 68.25 445 ASN A O 1
ATOM 3295 N N . VAL A 1 446 ? 22.183 18.563 -39.259 1.00 77.94 446 VAL A N 1
ATOM 3296 C CA . VAL A 1 446 ? 21.188 18.145 -38.255 1.00 77.94 446 VAL A CA 1
ATOM 3297 C C . VAL A 1 446 ? 20.700 16.725 -38.572 1.00 77.94 446 VAL A C 1
ATOM 3299 O O . VAL A 1 446 ? 19.850 16.562 -39.458 1.00 77.94 446 VAL A O 1
ATOM 3302 N N . PRO A 1 447 ? 21.173 15.684 -37.863 1.00 81.94 447 PRO A N 1
ATOM 3303 C CA . PRO A 1 447 ? 20.789 14.318 -38.169 1.00 81.94 447 PRO A CA 1
ATOM 3304 C C . PRO A 1 447 ? 19.382 14.011 -37.662 1.00 81.94 447 PRO A C 1
ATOM 3306 O O . PRO A 1 447 ? 18.937 14.542 -36.638 1.00 81.94 447 PRO A O 1
ATOM 3309 N N . LYS A 1 448 ? 18.687 13.126 -38.379 1.00 86.94 448 LYS A N 1
ATOM 3310 C CA . LYS A 1 448 ? 17.314 12.712 -38.082 1.00 86.94 448 LYS A CA 1
ATOM 3311 C C . LYS A 1 448 ? 17.150 11.195 -38.135 1.00 86.94 448 LYS A C 1
ATOM 3313 O O . LYS A 1 448 ? 17.678 10.551 -39.042 1.00 86.94 448 LYS A O 1
ATOM 3318 N N . TYR A 1 449 ? 16.348 10.645 -37.223 1.00 88.94 449 TYR A N 1
ATOM 3319 C CA . TYR A 1 449 ? 15.802 9.284 -37.287 1.00 88.94 449 TYR A CA 1
ATOM 3320 C C . TYR A 1 449 ? 14.274 9.364 -37.339 1.00 88.94 449 TYR A C 1
ATOM 3322 O O . TYR A 1 449 ? 13.658 10.029 -36.513 1.00 88.94 449 TYR A O 1
ATOM 3330 N N . ASN A 1 450 ? 13.649 8.749 -38.344 1.00 90.44 450 ASN A N 1
ATOM 3331 C CA . ASN A 1 450 ? 12.210 8.891 -38.620 1.00 90.44 450 ASN A CA 1
ATOM 3332 C C . ASN A 1 450 ? 11.722 10.360 -38.740 1.00 90.44 450 ASN A C 1
ATOM 3334 O O . ASN A 1 450 ? 10.569 10.663 -38.459 1.00 90.44 450 ASN A O 1
ATOM 3338 N N . GLY A 1 451 ? 12.613 11.289 -39.110 1.00 87.62 451 GLY A N 1
ATOM 3339 C CA . GLY A 1 451 ? 12.349 12.736 -39.132 1.00 87.62 451 GLY A CA 1
ATOM 3340 C C . GLY A 1 451 ? 12.646 13.481 -37.820 1.00 87.62 451 GLY A C 1
ATOM 3341 O O . GLY A 1 451 ? 12.869 14.691 -37.866 1.00 87.62 451 GLY A O 1
ATOM 3342 N N . TYR A 1 452 ? 12.742 12.782 -36.686 1.00 88.19 452 TYR A N 1
ATOM 3343 C CA . TYR A 1 452 ? 13.052 13.351 -35.370 1.00 88.19 452 TYR A CA 1
ATOM 3344 C C . TYR A 1 452 ? 14.548 13.653 -35.257 1.00 88.19 452 TYR A C 1
ATOM 3346 O O . TYR A 1 452 ? 15.377 12.801 -35.575 1.00 88.19 452 TYR A O 1
ATOM 3354 N N . SER A 1 453 ? 14.892 14.865 -34.822 1.00 84.25 453 SER A N 1
ATOM 3355 C CA . SER A 1 453 ? 16.269 15.361 -34.710 1.00 84.25 453 SER A CA 1
ATOM 3356 C C . SER A 1 453 ? 16.807 15.315 -33.274 1.00 84.25 453 SER A C 1
ATOM 3358 O O . SER A 1 453 ? 16.102 14.963 -32.332 1.00 84.25 453 SER A O 1
ATOM 3360 N N . ILE A 1 454 ? 18.059 15.752 -33.104 1.00 80.19 454 ILE A N 1
ATOM 3361 C CA . ILE A 1 454 ? 18.779 15.934 -31.828 1.00 80.19 454 ILE A CA 1
ATOM 3362 C C . ILE A 1 454 ? 17.984 16.604 -30.685 1.00 80.19 454 ILE A C 1
ATOM 3364 O O . ILE A 1 454 ? 18.317 16.403 -29.518 1.00 80.19 454 ILE A O 1
ATOM 3368 N N . SER A 1 455 ? 16.942 17.394 -30.970 1.00 80.75 455 SER A N 1
ATOM 3369 C CA . SER A 1 455 ? 16.116 18.047 -29.944 1.00 80.75 455 SER A CA 1
ATOM 3370 C C . SER A 1 455 ? 15.171 17.074 -29.238 1.00 80.75 455 SER A C 1
ATOM 3372 O O . SER A 1 455 ? 14.938 17.204 -28.034 1.00 80.75 455 SER A O 1
ATOM 3374 N N . THR A 1 456 ? 14.659 16.075 -29.957 1.00 85.94 456 THR A N 1
ATOM 3375 C CA . THR A 1 456 ? 13.418 15.370 -29.613 1.00 85.94 456 THR A CA 1
ATOM 3376 C C . THR A 1 456 ? 13.668 13.868 -29.513 1.00 85.94 456 THR A C 1
ATOM 3378 O O . THR A 1 456 ? 14.305 13.287 -30.385 1.00 85.94 456 THR A O 1
ATOM 3381 N N . ASN A 1 457 ? 13.167 13.223 -28.458 1.00 89.75 457 ASN A N 1
ATOM 3382 C CA . ASN A 1 457 ? 13.217 11.765 -28.361 1.00 89.75 457 ASN A CA 1
ATOM 3383 C C . ASN A 1 457 ? 12.181 11.132 -29.303 1.00 89.75 457 ASN A C 1
ATOM 3385 O O . ASN A 1 457 ? 11.017 11.532 -29.292 1.00 89.75 457 ASN A O 1
ATOM 3389 N N . TYR A 1 458 ? 12.595 10.134 -30.079 1.00 91.50 458 TYR A N 1
ATOM 3390 C CA . TYR A 1 458 ? 11.704 9.256 -30.827 1.00 91.50 458 TYR A CA 1
ATOM 3391 C C . TYR A 1 458 ? 11.583 7.920 -30.096 1.00 91.50 458 TYR A C 1
ATOM 3393 O O . TYR A 1 458 ? 12.469 7.072 -30.191 1.00 91.50 458 TYR A O 1
ATOM 3401 N N . GLY A 1 459 ? 10.483 7.746 -29.368 1.00 88.69 459 GLY A N 1
ATOM 3402 C CA . GLY A 1 459 ? 10.098 6.452 -28.818 1.00 88.69 459 GLY A CA 1
ATOM 3403 C C . GLY A 1 459 ? 9.332 5.618 -29.842 1.00 88.69 459 GLY A C 1
ATOM 3404 O O . GLY A 1 459 ? 8.517 6.149 -30.603 1.00 88.69 459 GLY A O 1
ATOM 3405 N N . LYS A 1 460 ? 9.566 4.305 -29.852 1.00 85.38 460 LYS A N 1
ATOM 3406 C CA . LYS A 1 460 ? 8.738 3.339 -30.589 1.00 85.38 460 LYS A CA 1
ATOM 3407 C C . LYS A 1 460 ? 8.574 2.041 -29.805 1.00 85.38 460 LYS A C 1
ATOM 3409 O O . LYS A 1 460 ? 9.517 1.581 -29.171 1.00 85.38 460 LYS A O 1
ATOM 3414 N N . THR A 1 461 ? 7.412 1.405 -29.897 1.00 82.12 461 THR A N 1
ATOM 3415 C CA . THR A 1 461 ? 7.165 0.098 -29.270 1.00 82.12 461 THR A CA 1
ATOM 3416 C C . THR A 1 461 ? 8.130 -0.960 -29.815 1.00 82.12 461 THR A C 1
ATOM 3418 O O . THR A 1 461 ? 8.439 -0.961 -31.014 1.00 82.12 461 THR A O 1
ATOM 3421 N N . SER A 1 462 ? 8.571 -1.897 -28.971 1.00 73.56 462 SER A N 1
ATOM 3422 C CA . SER A 1 462 ? 9.305 -3.088 -29.430 1.00 73.56 462 SER A CA 1
ATOM 3423 C C . SER A 1 462 ? 8.556 -3.835 -30.550 1.00 73.56 462 SER A C 1
ATOM 3425 O O . SER A 1 462 ? 7.341 -3.711 -30.695 1.00 73.56 462 SER A O 1
ATOM 3427 N N . GLY A 1 463 ? 9.288 -4.554 -31.403 1.00 72.25 463 GLY A N 1
ATOM 3428 C CA . GLY A 1 463 ? 8.754 -5.203 -32.610 1.00 72.25 463 GLY A CA 1
ATOM 3429 C C . GLY A 1 463 ? 8.379 -4.248 -33.757 1.00 72.25 463 GLY A C 1
ATOM 3430 O O . GLY A 1 463 ? 8.335 -4.677 -34.909 1.00 72.25 463 GLY A O 1
ATOM 3431 N N . SER A 1 464 ? 8.185 -2.947 -33.498 1.00 79.69 464 SER A N 1
ATOM 3432 C CA . SER A 1 464 ? 7.891 -1.962 -34.550 1.00 79.69 464 SER A CA 1
ATOM 3433 C C . SER A 1 464 ? 9.016 -1.893 -35.581 1.00 79.69 464 SER A C 1
ATOM 3435 O O . SER A 1 464 ? 10.200 -1.923 -35.227 1.00 79.69 464 SER A O 1
ATOM 3437 N N . GLY A 1 465 ? 8.654 -1.715 -36.854 1.00 83.31 465 GLY A N 1
ATOM 3438 C CA . GLY A 1 465 ? 9.594 -1.698 -37.975 1.00 83.31 465 GLY A CA 1
ATOM 3439 C C . GLY A 1 465 ? 10.746 -0.686 -37.850 1.00 83.31 465 GLY A C 1
ATOM 3440 O O . GLY A 1 465 ? 10.729 0.263 -37.060 1.00 83.31 465 GLY A O 1
ATOM 3441 N N . PHE A 1 466 ? 11.803 -0.898 -38.632 1.00 86.88 466 PHE A N 1
ATOM 3442 C CA . PHE A 1 466 ? 12.942 0.019 -38.682 1.00 86.88 466 PHE A CA 1
ATOM 3443 C C . PHE A 1 466 ? 12.641 1.256 -39.537 1.00 86.88 466 PHE A C 1
ATOM 3445 O O . PHE A 1 466 ? 12.188 1.129 -40.676 1.00 86.88 466 PHE A O 1
ATOM 3452 N N . ALA A 1 467 ? 12.940 2.442 -39.005 1.00 88.69 467 ALA A N 1
ATOM 3453 C CA . ALA A 1 467 ? 12.777 3.708 -39.712 1.00 88.69 467 ALA A CA 1
ATOM 3454 C C . ALA A 1 467 ? 14.058 4.135 -40.455 1.00 88.69 467 ALA A C 1
ATOM 3456 O O . ALA A 1 467 ? 15.049 3.395 -40.524 1.00 88.69 467 ALA A O 1
ATOM 3457 N N . ARG A 1 468 ? 14.019 5.330 -41.057 1.00 88.50 468 ARG A N 1
ATOM 3458 C CA . ARG A 1 468 ? 15.110 5.885 -41.869 1.00 88.50 468 ARG A CA 1
ATOM 3459 C C . ARG A 1 468 ? 15.923 6.936 -41.120 1.00 88.50 468 ARG A C 1
ATOM 3461 O O . ARG A 1 468 ? 15.358 7.801 -40.454 1.00 88.50 468 ARG A O 1
ATOM 3468 N N . CYS A 1 469 ? 17.233 6.895 -41.323 1.00 85.94 469 CYS A N 1
ATOM 3469 C CA . CYS A 1 469 ? 18.170 7.961 -41.004 1.00 85.94 469 CYS A CA 1
ATOM 3470 C C . CYS A 1 469 ? 18.241 8.956 -42.182 1.00 85.94 469 CYS A C 1
ATOM 3472 O O . CYS A 1 469 ? 18.181 8.543 -43.348 1.00 85.94 469 CYS A O 1
ATOM 3474 N N . SER A 1 470 ? 18.396 10.252 -41.911 1.00 85.38 470 SER A N 1
ATOM 3475 C CA . SER A 1 470 ? 18.634 11.294 -42.929 1.00 85.38 470 SER A CA 1
ATOM 3476 C C . SER A 1 470 ? 19.367 12.506 -42.341 1.00 85.38 470 SER A C 1
ATOM 3478 O O . SER A 1 470 ? 19.211 12.809 -41.163 1.00 85.38 470 SER A O 1
ATOM 3480 N N . GLY A 1 471 ? 20.194 13.187 -43.146 1.00 80.12 471 GLY A N 1
ATOM 3481 C CA . GLY A 1 471 ? 21.058 14.275 -42.655 1.00 80.12 471 GLY A CA 1
ATOM 3482 C C . GLY A 1 471 ? 22.266 13.791 -41.841 1.00 80.12 471 GLY A C 1
ATOM 3483 O O . GLY A 1 471 ? 22.736 14.507 -40.968 1.00 80.12 471 GLY A O 1
ATOM 3484 N N . LEU A 1 472 ? 22.741 12.561 -42.086 1.00 79.19 472 LEU A N 1
ATOM 3485 C CA . LEU A 1 472 ? 23.917 11.990 -41.422 1.00 79.19 472 LEU A CA 1
ATOM 3486 C C . LEU A 1 472 ? 25.129 12.034 -42.361 1.00 79.19 472 LEU A C 1
ATOM 3488 O O . LEU A 1 472 ? 25.084 11.417 -43.424 1.00 79.19 472 LEU A O 1
ATOM 3492 N N . TYR A 1 473 ? 26.220 12.687 -41.954 1.00 75.19 473 TYR A N 1
ATOM 3493 C CA . TYR A 1 473 ? 27.506 12.691 -42.662 1.00 75.19 473 TYR A CA 1
ATOM 3494 C C . TYR A 1 473 ? 28.025 11.274 -42.977 1.00 75.19 473 TYR A C 1
ATOM 3496 O O . TYR A 1 473 ? 28.376 11.006 -44.124 1.00 75.19 473 TYR A O 1
ATOM 3504 N N . CYS A 1 474 ? 27.947 10.326 -42.035 1.00 74.75 474 CYS A N 1
ATOM 3505 C CA . CYS A 1 474 ? 28.322 8.919 -42.266 1.00 74.75 474 CYS A CA 1
ATOM 3506 C C . CYS A 1 474 ? 27.423 8.182 -43.290 1.00 74.75 474 CYS A C 1
ATOM 3508 O O . CYS A 1 474 ? 27.696 7.043 -43.650 1.00 74.75 474 CYS A O 1
ATOM 3510 N N . HIS A 1 475 ? 26.340 8.817 -43.755 1.00 78.12 475 HIS A N 1
ATOM 3511 C CA . HIS A 1 475 ? 25.483 8.363 -44.857 1.00 78.12 475 HIS A CA 1
ATOM 3512 C C . HIS A 1 475 ? 25.477 9.355 -46.043 1.00 78.12 475 HIS A C 1
ATOM 3514 O O . HIS A 1 475 ? 24.563 9.325 -46.874 1.00 78.12 475 HIS A O 1
ATOM 3520 N N . SER A 1 476 ? 26.460 10.255 -46.117 1.00 77.69 476 SER A N 1
ATOM 3521 C CA . SER A 1 476 ? 26.668 11.162 -47.251 1.00 77.69 476 SER A CA 1
ATOM 3522 C C . SER A 1 476 ? 27.530 10.530 -48.351 1.00 77.69 476 SER A C 1
ATOM 3524 O O . SER A 1 476 ? 28.035 9.420 -48.200 1.00 77.69 476 SER A O 1
ATOM 3526 N N . ASP A 1 477 ? 27.727 11.260 -49.447 1.00 75.69 477 ASP A N 1
ATOM 3527 C CA . ASP A 1 477 ? 28.695 10.948 -50.505 1.00 75.69 477 ASP A CA 1
ATOM 3528 C C . ASP A 1 477 ? 30.153 11.319 -50.153 1.00 75.69 477 ASP A C 1
ATOM 3530 O O . ASP A 1 477 ? 31.026 11.282 -51.020 1.00 75.69 477 ASP A O 1
ATOM 3534 N N . GLY A 1 478 ? 30.438 11.687 -48.898 1.00 70.19 478 GLY A N 1
ATOM 3535 C CA . GLY A 1 478 ? 31.788 11.895 -48.356 1.00 70.19 478 GLY A CA 1
ATOM 3536 C C . GLY A 1 478 ? 32.499 13.186 -48.789 1.00 70.19 478 GLY A C 1
ATOM 3537 O O . GLY A 1 478 ? 33.389 13.646 -48.071 1.00 70.19 478 GLY A O 1
ATOM 3538 N N . LYS A 1 479 ? 32.088 13.803 -49.908 1.00 70.50 479 LYS A N 1
ATOM 3539 C CA . LYS A 1 479 ? 32.724 14.975 -50.547 1.00 70.50 479 LYS A CA 1
ATOM 3540 C C . LYS A 1 479 ? 33.040 16.103 -49.565 1.00 70.50 479 LYS A C 1
ATOM 3542 O O . LYS A 1 479 ? 32.195 16.481 -48.761 1.00 70.50 479 LYS A O 1
ATOM 3547 N N . ARG A 1 480 ? 34.240 16.680 -49.655 1.00 62.28 480 ARG A N 1
ATOM 3548 C CA . ARG A 1 480 ? 34.722 17.742 -48.757 1.00 62.28 480 ARG A CA 1
ATOM 3549 C C . ARG A 1 480 ? 33.850 19.009 -48.833 1.00 62.28 480 ARG A C 1
ATOM 3551 O O . ARG A 1 480 ? 33.644 19.556 -49.910 1.00 62.28 480 ARG A O 1
ATOM 3558 N N . GLY A 1 481 ? 33.437 19.519 -47.670 1.00 61.41 481 GLY A N 1
ATOM 3559 C CA . GLY A 1 481 ? 32.733 20.799 -47.521 1.00 61.41 481 GLY A CA 1
ATOM 3560 C C . GLY A 1 481 ? 31.207 20.703 -47.655 1.00 61.41 481 GLY A C 1
ATOM 3561 O O . GLY A 1 481 ? 30.679 20.152 -48.618 1.00 61.41 481 GLY A O 1
ATOM 3562 N N . ALA A 1 482 ? 30.487 21.286 -46.692 1.00 62.84 482 ALA A N 1
ATOM 3563 C CA . ALA A 1 482 ? 29.036 21.131 -46.538 1.00 62.84 482 ALA A CA 1
ATOM 3564 C C . ALA A 1 482 ? 28.197 21.536 -47.769 1.00 62.84 482 ALA A C 1
ATOM 3566 O O . ALA A 1 482 ? 27.134 20.958 -47.978 1.00 62.84 482 ALA A O 1
ATOM 3567 N N . ALA A 1 483 ? 28.681 22.466 -48.601 1.00 61.69 483 ALA A N 1
ATOM 3568 C CA . ALA A 1 483 ? 28.011 22.903 -49.831 1.00 61.69 483 ALA A CA 1
ATOM 3569 C C . ALA A 1 483 ? 27.931 21.820 -50.930 1.00 61.69 483 ALA A C 1
ATOM 3571 O O . ALA A 1 483 ? 27.111 21.938 -51.836 1.00 61.69 483 ALA A O 1
ATOM 3572 N N . TYR A 1 484 ? 28.759 20.770 -50.852 1.00 59.97 484 TYR A N 1
ATOM 3573 C CA . TYR A 1 484 ? 28.858 19.720 -51.875 1.00 59.97 484 TYR A CA 1
ATOM 3574 C C . TYR A 1 484 ? 28.441 18.324 -51.380 1.00 59.97 484 TYR A C 1
ATOM 3576 O O . TYR A 1 484 ? 28.354 17.399 -52.191 1.00 59.97 484 TYR A O 1
ATOM 3584 N N . ARG A 1 485 ? 28.177 18.155 -50.073 1.00 74.06 485 ARG A N 1
ATOM 3585 C CA . ARG A 1 485 ? 27.795 16.871 -49.454 1.00 74.06 485 ARG A CA 1
ATOM 3586 C C . ARG A 1 485 ? 26.347 16.491 -49.786 1.00 74.06 485 ARG A C 1
ATOM 3588 O O . ARG A 1 485 ? 25.408 17.153 -49.342 1.00 74.06 485 ARG A O 1
ATOM 3595 N N . SER A 1 486 ? 26.153 15.366 -50.469 1.00 77.62 486 SER A N 1
ATOM 3596 C CA . SER A 1 486 ? 24.826 14.787 -50.736 1.00 77.62 486 SER A CA 1
ATOM 3597 C C . SER A 1 486 ? 24.473 13.758 -49.662 1.00 77.62 486 SER A C 1
ATOM 3599 O O . SER A 1 486 ? 25.133 12.729 -49.546 1.00 77.62 486 SER A O 1
ATOM 3601 N N . TYR A 1 487 ? 23.421 13.997 -48.875 1.00 79.19 487 TYR A N 1
ATOM 3602 C CA . TYR A 1 487 ? 23.005 13.096 -47.789 1.00 79.19 487 TYR A CA 1
ATOM 3603 C C . TYR A 1 487 ? 22.022 12.032 -48.284 1.00 79.19 487 TYR A C 1
ATOM 3605 O O . TYR A 1 487 ? 20.909 12.353 -48.701 1.00 79.19 487 TYR A O 1
ATOM 3613 N N . SER A 1 488 ? 22.382 10.751 -48.180 1.00 79.44 488 SER A N 1
ATOM 3614 C CA . SER A 1 488 ? 21.509 9.651 -48.601 1.00 79.44 488 SER A CA 1
ATOM 3615 C C . SER A 1 488 ? 20.674 9.102 -47.434 1.00 79.44 488 SER A C 1
ATOM 3617 O O . SER A 1 488 ? 21.165 8.909 -46.321 1.00 79.44 488 SER A O 1
ATOM 3619 N N . SER A 1 489 ? 19.385 8.826 -47.665 1.00 84.88 489 SER A N 1
ATOM 3620 C CA . SER A 1 489 ? 18.518 8.280 -46.613 1.00 84.88 489 SER A CA 1
ATOM 3621 C C . SER A 1 489 ? 18.618 6.755 -46.528 1.00 84.88 489 SER A C 1
ATOM 3623 O O . SER A 1 489 ? 18.091 6.044 -47.389 1.00 84.88 489 SER A O 1
ATOM 3625 N N . LYS A 1 490 ? 19.242 6.237 -45.465 1.00 85.69 490 LYS A N 1
ATOM 3626 C CA . LYS A 1 490 ? 19.356 4.793 -45.188 1.00 85.69 490 LYS A CA 1
ATOM 3627 C C . LYS A 1 490 ? 18.277 4.329 -44.210 1.00 85.69 490 LYS A C 1
ATOM 3629 O O . LYS A 1 490 ? 17.991 5.022 -43.240 1.00 85.69 490 LYS A O 1
ATOM 3634 N N . LYS A 1 491 ? 17.688 3.152 -44.435 1.00 87.25 491 LYS A N 1
ATOM 3635 C CA . LYS A 1 491 ? 16.806 2.480 -43.464 1.00 87.25 491 LYS A CA 1
ATOM 3636 C C . LYS A 1 491 ? 17.659 1.593 -42.552 1.00 87.25 491 LYS A C 1
ATOM 3638 O O . LYS A 1 491 ? 18.538 0.887 -43.046 1.00 87.25 491 LYS A O 1
ATOM 3643 N N . TRP A 1 492 ? 17.421 1.636 -41.242 1.00 85.50 492 TRP A N 1
ATOM 3644 C CA . TRP A 1 492 ? 18.098 0.740 -40.296 1.00 85.50 492 TRP A CA 1
ATOM 3645 C C . TRP A 1 492 ? 17.690 -0.723 -40.556 1.00 85.50 492 TRP A C 1
ATOM 3647 O O . TRP A 1 492 ? 16.584 -0.984 -41.029 1.00 85.50 492 TRP A O 1
ATOM 3657 N N . GLY A 1 493 ? 18.579 -1.681 -40.290 1.00 80.44 493 GLY A N 1
ATOM 3658 C CA . GLY A 1 493 ? 18.345 -3.104 -40.576 1.00 80.44 493 GLY A CA 1
ATOM 3659 C C . GLY A 1 493 ? 18.492 -3.516 -42.047 1.00 80.44 493 GLY A C 1
ATOM 3660 O O . GLY A 1 493 ? 18.243 -4.673 -42.369 1.00 80.44 493 GLY A O 1
ATOM 3661 N N . ASN A 1 494 ? 18.893 -2.611 -42.946 1.00 73.81 494 ASN A N 1
ATOM 3662 C CA . ASN A 1 494 ? 19.157 -2.950 -44.348 1.00 73.81 494 ASN A CA 1
ATOM 3663 C C . ASN A 1 494 ? 20.421 -3.823 -44.530 1.00 73.81 494 ASN A C 1
ATOM 3665 O O . ASN A 1 494 ? 21.261 -3.957 -43.632 1.00 73.81 494 ASN A O 1
ATOM 3669 N N . ALA A 1 495 ? 20.568 -4.369 -45.746 1.00 70.88 495 ALA A N 1
ATOM 3670 C CA . ALA A 1 495 ? 21.749 -5.079 -46.246 1.00 70.88 495 ALA A CA 1
ATOM 3671 C C . ALA A 1 495 ? 23.058 -4.257 -46.141 1.00 70.88 495 ALA A C 1
ATOM 3673 O O . ALA A 1 495 ? 23.073 -3.125 -45.651 1.00 70.88 495 ALA A O 1
ATOM 3674 N N . SER A 1 496 ? 24.198 -4.845 -46.519 1.00 72.69 496 SER A N 1
ATOM 3675 C CA . SER A 1 496 ? 25.471 -4.106 -46.519 1.00 72.69 496 SER A CA 1
ATOM 3676 C C . SER A 1 496 ? 25.462 -2.965 -47.543 1.00 72.69 496 SER A C 1
ATOM 3678 O O . SER A 1 496 ? 24.765 -3.037 -48.554 1.00 72.69 496 SER A O 1
ATOM 3680 N N . ILE A 1 497 ? 26.226 -1.908 -47.270 1.00 75.31 497 ILE A N 1
ATOM 3681 C CA . ILE A 1 497 ? 26.362 -0.743 -48.148 1.00 75.31 497 ILE A CA 1
ATOM 3682 C C . ILE A 1 497 ? 27.717 -0.870 -48.853 1.00 75.31 497 ILE A C 1
ATOM 3684 O O . ILE A 1 497 ? 28.759 -0.718 -48.220 1.00 75.31 497 ILE A O 1
ATOM 3688 N N . GLY A 1 498 ? 27.697 -1.189 -50.149 1.00 78.94 498 GLY A N 1
ATOM 3689 C CA . GLY A 1 498 ? 28.883 -1.104 -51.008 1.00 78.94 498 GLY A CA 1
ATOM 3690 C C . GLY A 1 498 ? 29.229 0.349 -51.346 1.00 78.94 498 GLY A C 1
ATOM 3691 O O . GLY A 1 498 ? 28.438 1.256 -51.080 1.00 78.94 498 GLY A O 1
ATOM 3692 N N . CYS A 1 499 ? 30.391 0.577 -51.962 1.00 80.38 499 CYS A N 1
ATOM 3693 C CA . CYS A 1 499 ? 30.903 1.921 -52.274 1.00 80.38 499 CYS A CA 1
ATOM 3694 C C . CYS A 1 499 ? 29.895 2.777 -53.073 1.00 80.38 499 CYS A C 1
ATOM 3696 O O . CYS A 1 499 ? 29.594 3.908 -52.684 1.00 80.38 499 CYS A O 1
ATOM 3698 N N . ASN A 1 500 ? 29.272 2.185 -54.105 1.00 81.56 500 ASN A N 1
ATOM 3699 C CA . ASN A 1 500 ? 28.211 2.803 -54.918 1.00 81.56 500 ASN A CA 1
ATOM 3700 C C . ASN A 1 500 ? 26.933 3.156 -54.137 1.00 81.56 500 ASN A C 1
ATOM 3702 O O . ASN A 1 500 ? 26.078 3.885 -54.634 1.00 81.56 500 ASN A O 1
ATOM 3706 N N . GLY A 1 501 ? 26.790 2.663 -52.907 1.00 80.50 501 GLY A N 1
ATOM 3707 C CA . GLY A 1 501 ? 25.716 3.034 -52.004 1.00 80.50 501 GLY A CA 1
ATOM 3708 C C . GLY A 1 501 ? 25.896 4.419 -51.381 1.00 80.50 501 GLY A C 1
ATOM 3709 O O . GLY A 1 501 ? 24.893 4.985 -50.947 1.00 80.50 501 GLY A O 1
ATOM 3710 N N . CYS A 1 502 ? 27.108 4.979 -51.330 1.00 78.00 502 CYS A N 1
ATOM 3711 C CA . CYS A 1 502 ? 27.372 6.310 -50.763 1.00 78.00 502 CYS A CA 1
ATOM 3712 C C . CYS A 1 502 ? 27.815 7.315 -51.832 1.00 78.00 502 CYS A C 1
ATOM 3714 O O . CYS A 1 502 ? 27.180 8.358 -51.979 1.00 78.00 502 CYS A O 1
ATOM 3716 N N . HIS A 1 503 ? 28.847 6.991 -52.614 1.00 78.81 503 HIS A N 1
ATOM 3717 C CA . HIS A 1 503 ? 29.372 7.838 -53.690 1.00 78.81 503 HIS A CA 1
ATOM 3718 C C . HIS A 1 503 ? 29.451 7.061 -55.006 1.00 78.81 503 HIS A C 1
ATOM 3720 O O . HIS A 1 503 ? 29.538 5.839 -55.006 1.00 78.81 503 HIS A O 1
ATOM 3726 N N . GLY A 1 504 ? 29.416 7.752 -56.149 1.00 82.25 504 GLY A N 1
ATOM 3727 C CA . GLY A 1 504 ? 29.410 7.059 -57.443 1.00 82.25 504 GLY A CA 1
ATOM 3728 C C . GLY A 1 504 ? 28.143 6.231 -57.675 1.00 82.25 504 GLY A C 1
ATOM 3729 O O . GLY A 1 504 ? 28.208 5.176 -58.299 1.00 82.25 504 GLY A O 1
ATOM 3730 N N . THR A 1 505 ? 26.998 6.696 -57.163 1.00 80.56 505 THR A N 1
ATOM 3731 C CA . THR A 1 505 ? 25.679 6.040 -57.254 1.00 80.56 505 THR A CA 1
ATOM 3732 C C . THR A 1 505 ? 25.190 5.828 -58.692 1.00 80.56 505 THR A C 1
ATOM 3734 O O . THR A 1 505 ? 24.319 4.997 -58.929 1.00 80.56 505 THR A O 1
ATOM 3737 N N . ASN A 1 506 ? 25.760 6.560 -59.653 1.00 80.94 506 ASN A N 1
ATOM 3738 C CA . ASN A 1 506 ? 25.562 6.405 -61.093 1.00 80.94 506 ASN A CA 1
ATOM 3739 C C . ASN A 1 506 ? 26.531 5.396 -61.748 1.00 80.94 506 ASN A C 1
ATOM 3741 O O . ASN A 1 506 ? 26.579 5.310 -62.972 1.00 80.94 506 ASN A O 1
ATOM 3745 N N . THR A 1 507 ? 27.307 4.644 -60.961 1.00 82.81 507 THR A N 1
ATOM 3746 C CA . THR A 1 507 ? 28.254 3.628 -61.445 1.00 82.81 507 THR A CA 1
ATOM 3747 C C . THR A 1 507 ? 28.017 2.278 -60.769 1.00 82.81 507 THR A C 1
ATOM 3749 O O . THR A 1 507 ? 27.561 2.192 -59.627 1.00 82.81 507 THR A O 1
ATOM 3752 N N . THR A 1 508 ? 28.375 1.198 -61.460 1.00 83.31 508 THR A N 1
ATOM 3753 C CA . THR A 1 508 ? 28.382 -0.155 -60.886 1.00 83.31 508 THR A CA 1
ATOM 3754 C C . THR A 1 508 ? 29.531 -0.362 -59.899 1.00 83.31 508 THR A C 1
ATOM 3756 O O . THR A 1 508 ? 29.383 -1.128 -58.953 1.00 83.31 508 THR A O 1
ATOM 3759 N N . THR A 1 509 ? 30.660 0.330 -60.087 1.00 84.00 509 THR A N 1
ATOM 3760 C CA . THR A 1 509 ? 31.877 0.131 -59.285 1.00 84.00 509 THR A CA 1
ATOM 3761 C C . THR A 1 509 ? 31.875 0.899 -57.962 1.00 84.00 509 THR A C 1
ATOM 3763 O O . THR A 1 509 ? 32.522 0.468 -57.006 1.00 84.00 509 THR A O 1
ATOM 3766 N N . GLY A 1 510 ? 31.155 2.023 -57.895 1.00 85.00 510 GLY A N 1
ATOM 3767 C CA . GLY A 1 510 ? 31.236 3.010 -56.814 1.00 85.00 510 GLY A CA 1
ATOM 3768 C C . GLY A 1 510 ? 32.268 4.111 -57.057 1.00 85.00 510 GLY A C 1
ATOM 3769 O O . GLY A 1 510 ? 32.410 5.004 -56.220 1.00 85.00 510 GLY A O 1
ATOM 3770 N N . ALA A 1 511 ? 32.961 4.093 -58.199 1.00 85.38 511 ALA A N 1
ATOM 3771 C CA . ALA A 1 511 ? 33.794 5.207 -58.632 1.00 85.38 511 ALA A CA 1
ATOM 3772 C C . ALA A 1 511 ? 32.944 6.491 -58.756 1.00 85.38 511 ALA A C 1
ATOM 3774 O O . ALA A 1 511 ? 31.844 6.440 -59.309 1.00 85.38 511 ALA A O 1
ATOM 3775 N N . PRO A 1 512 ? 33.411 7.660 -58.283 1.00 80.94 512 PRO A N 1
ATOM 3776 C CA . PRO A 1 512 ? 32.685 8.909 -58.473 1.00 80.94 512 PRO A CA 1
ATOM 3777 C C . PRO A 1 512 ? 32.451 9.193 -59.964 1.00 80.94 512 PRO A C 1
ATOM 3779 O O . PRO A 1 512 ? 33.397 9.331 -60.733 1.00 80.94 512 PRO A O 1
ATOM 3782 N N . GLY A 1 513 ? 31.188 9.282 -60.382 1.00 76.00 513 GLY A N 1
ATOM 3783 C CA . GLY A 1 513 ? 30.803 9.485 -61.781 1.00 76.00 513 GLY A CA 1
ATOM 3784 C C . GLY A 1 513 ? 30.612 10.954 -62.166 1.00 76.00 513 GLY A C 1
ATOM 3785 O O . GLY A 1 513 ? 29.634 11.262 -62.842 1.00 76.00 513 GLY A O 1
ATOM 3786 N N . TYR A 1 514 ? 31.484 11.854 -61.695 1.00 76.81 514 TYR A N 1
ATOM 3787 C CA . TYR A 1 514 ? 31.510 13.274 -62.077 1.00 76.81 514 TYR A CA 1
ATOM 3788 C C . TYR A 1 514 ? 32.735 13.598 -62.945 1.00 76.81 514 TYR A C 1
ATOM 3790 O O . TYR A 1 514 ? 33.791 12.985 -62.789 1.00 76.81 514 TYR A O 1
ATOM 3798 N N . THR A 1 515 ? 32.621 14.575 -63.846 1.00 80.62 515 THR A N 1
ATOM 3799 C CA . THR A 1 515 ? 33.749 15.047 -64.666 1.00 80.62 515 THR A CA 1
ATOM 3800 C C . THR A 1 515 ? 34.834 15.671 -63.785 1.00 80.62 515 THR A C 1
ATOM 3802 O O . THR A 1 515 ? 34.528 16.431 -62.871 1.00 80.62 515 THR A O 1
ATOM 3805 N N . SER A 1 516 ? 36.103 15.356 -64.060 1.00 81.19 516 SER A N 1
ATOM 3806 C CA . SER A 1 516 ? 37.251 15.930 -63.345 1.00 81.19 516 SER A CA 1
ATOM 3807 C C . SER A 1 516 ? 37.318 17.450 -63.521 1.00 81.19 516 SER A C 1
ATOM 3809 O O . SER A 1 516 ? 37.254 17.933 -64.651 1.00 81.19 516 SER A O 1
ATOM 3811 N N . GLY A 1 517 ? 37.532 18.191 -62.433 1.00 74.81 517 GLY A N 1
ATOM 3812 C CA . GLY A 1 517 ? 37.745 19.642 -62.463 1.00 74.81 517 GLY A CA 1
ATOM 3813 C C . GLY A 1 517 ? 38.504 20.154 -61.230 1.00 74.81 517 GLY A C 1
ATOM 3814 O O . GLY A 1 517 ? 38.797 19.357 -60.340 1.00 74.81 517 GLY A O 1
ATOM 3815 N N . PRO A 1 518 ? 38.852 21.454 -61.172 1.00 66.75 518 PRO A N 1
ATOM 3816 C CA . PRO A 1 518 ? 39.703 22.003 -60.113 1.00 66.75 518 PRO A CA 1
ATOM 3817 C C . PRO A 1 518 ? 39.074 21.887 -58.715 1.00 66.75 518 PRO A C 1
ATOM 3819 O O . PRO A 1 518 ? 38.015 22.460 -58.453 1.00 66.75 518 PRO A O 1
ATOM 3822 N N . GLY A 1 519 ? 39.738 21.166 -57.810 1.00 62.84 519 GLY A N 1
ATOM 3823 C CA . GLY A 1 519 ? 39.254 20.851 -56.460 1.00 62.84 519 GLY A CA 1
ATOM 3824 C C . GLY A 1 519 ? 38.303 19.646 -56.379 1.00 62.84 519 GLY A C 1
ATOM 3825 O O . GLY A 1 519 ? 37.770 19.357 -55.304 1.00 62.84 519 GLY A O 1
ATOM 3826 N N . TYR A 1 520 ? 38.071 18.960 -57.498 1.00 70.81 520 TYR A N 1
ATOM 3827 C CA . TYR A 1 520 ? 37.319 17.708 -57.623 1.00 70.81 520 TYR A CA 1
ATOM 3828 C C . TYR A 1 520 ? 37.896 16.897 -58.795 1.00 70.81 520 TYR A C 1
ATOM 3830 O O . TYR A 1 520 ? 37.215 16.508 -59.750 1.00 70.81 520 TYR A O 1
ATOM 3838 N N . GLU A 1 521 ? 39.201 16.659 -58.721 1.00 79.38 521 GLU A N 1
ATOM 3839 C CA . GLU A 1 521 ? 39.962 15.880 -59.685 1.00 79.38 521 GLU A CA 1
ATOM 3840 C C . GLU A 1 521 ? 39.476 14.422 -59.691 1.00 79.38 521 GLU A C 1
ATOM 3842 O O . GLU A 1 521 ? 39.289 13.802 -58.641 1.00 79.38 521 GLU A O 1
ATOM 3847 N N . ASN A 1 522 ? 39.265 13.851 -60.879 1.00 79.06 522 ASN A N 1
ATOM 3848 C CA . ASN A 1 522 ? 38.746 12.494 -61.019 1.00 79.06 522 ASN A CA 1
ATOM 3849 C C . ASN A 1 522 ? 39.527 11.676 -62.050 1.00 79.06 522 ASN A C 1
ATOM 3851 O O . ASN A 1 522 ? 39.378 11.849 -63.259 1.00 79.06 522 ASN A O 1
ATOM 3855 N N . SER A 1 523 ? 40.329 10.734 -61.555 1.00 84.19 523 SER A N 1
ATOM 3856 C CA . SER A 1 523 ? 41.107 9.799 -62.369 1.00 84.19 523 SER A CA 1
ATOM 3857 C C . SER A 1 523 ? 40.552 8.368 -62.370 1.00 84.19 523 SER A C 1
ATOM 3859 O O . SER A 1 523 ? 41.156 7.500 -62.995 1.00 84.19 523 SER A O 1
ATOM 3861 N N . HIS A 1 524 ? 39.420 8.089 -61.708 1.00 86.62 524 HIS A N 1
ATOM 3862 C CA . HIS A 1 524 ? 38.944 6.712 -61.495 1.00 86.62 524 HIS A CA 1
ATOM 3863 C C . HIS A 1 524 ? 38.698 5.952 -62.806 1.00 86.62 524 HIS A C 1
ATOM 3865 O O . HIS A 1 524 ? 39.073 4.788 -62.908 1.00 86.62 524 HIS A O 1
ATOM 3871 N N . ALA A 1 525 ? 38.174 6.622 -63.838 1.00 84.44 525 ALA A N 1
ATOM 3872 C CA . ALA A 1 525 ? 37.947 6.035 -65.163 1.00 84.44 525 ALA A CA 1
ATOM 3873 C C . ALA A 1 525 ? 39.231 5.560 -65.885 1.00 84.44 525 ALA A C 1
ATOM 3875 O O . ALA A 1 525 ? 39.135 4.872 -66.895 1.00 84.44 525 ALA A O 1
ATOM 3876 N N . LYS A 1 526 ? 40.427 5.908 -65.381 1.00 85.00 526 LYS A N 1
ATOM 3877 C CA . LYS A 1 526 ? 41.722 5.413 -65.883 1.00 85.00 526 LYS A CA 1
ATOM 3878 C C . LYS A 1 526 ? 42.253 4.188 -65.122 1.00 85.00 526 LYS A C 1
ATOM 3880 O O . LYS A 1 526 ? 43.208 3.574 -65.581 1.00 85.00 526 LYS A O 1
ATOM 3885 N N . HIS A 1 527 ? 41.689 3.869 -63.952 1.00 84.06 527 HIS A N 1
ATOM 3886 C CA . HIS A 1 527 ? 42.307 2.954 -62.976 1.00 84.06 527 HIS A CA 1
ATOM 3887 C C . HIS A 1 527 ? 41.349 1.918 -62.360 1.00 84.06 527 HIS A C 1
ATOM 3889 O O . HIS A 1 527 ? 41.816 0.955 -61.756 1.00 84.06 527 HIS A O 1
ATOM 3895 N N . VAL A 1 528 ? 40.031 2.113 -62.477 1.00 87.88 528 VAL A N 1
ATOM 3896 C CA . VAL A 1 528 ? 38.994 1.250 -61.889 1.00 87.88 528 VAL A CA 1
ATOM 3897 C C . VAL A 1 528 ? 38.167 0.627 -63.010 1.00 87.88 528 VAL A C 1
ATOM 3899 O O . VAL A 1 528 ? 37.368 1.317 -63.644 1.00 87.88 528 VAL A O 1
ATOM 3902 N N . THR A 1 529 ? 38.334 -0.676 -63.233 1.00 86.44 529 THR A N 1
ATOM 3903 C CA . THR A 1 529 ? 37.512 -1.476 -64.159 1.00 86.44 529 THR A CA 1
ATOM 3904 C C . THR A 1 529 ? 36.472 -2.314 -63.406 1.00 86.44 529 THR A C 1
ATOM 3906 O O . THR A 1 529 ? 35.403 -2.591 -63.949 1.00 86.44 529 THR A O 1
ATOM 3909 N N . GLY A 1 530 ? 36.714 -2.629 -62.128 1.00 88.12 530 GLY A N 1
ATOM 3910 C CA . GLY A 1 530 ? 35.744 -3.230 -61.207 1.00 88.12 530 GLY A CA 1
ATOM 3911 C C . GLY A 1 530 ? 35.923 -2.741 -59.764 1.00 88.12 530 GLY A C 1
ATOM 3912 O O . GLY A 1 530 ? 36.976 -2.228 -59.401 1.00 88.12 530 GLY A O 1
ATOM 3913 N N . SER A 1 531 ? 34.920 -2.922 -58.892 1.00 86.94 531 SER A N 1
ATOM 3914 C CA . SER A 1 531 ? 35.010 -2.477 -57.481 1.00 86.94 531 SER A CA 1
ATOM 3915 C C . SER A 1 531 ? 36.212 -3.047 -56.721 1.00 86.94 531 SER A C 1
ATOM 3917 O O . SER A 1 531 ? 36.704 -2.408 -55.799 1.00 86.94 531 SER A O 1
ATOM 3919 N N . ALA A 1 532 ? 36.708 -4.229 -57.101 1.00 88.06 532 ALA A N 1
ATOM 3920 C CA . ALA A 1 532 ? 37.901 -4.820 -56.497 1.00 88.06 532 ALA A CA 1
ATOM 3921 C C . ALA A 1 532 ? 39.142 -3.911 -56.625 1.00 88.06 532 ALA A C 1
ATOM 3923 O O . ALA A 1 532 ? 39.970 -3.892 -55.717 1.00 88.06 532 ALA A O 1
ATOM 3924 N N . ASP A 1 533 ? 39.250 -3.099 -57.686 1.00 89.44 533 ASP A N 1
ATOM 3925 C CA . ASP A 1 533 ? 40.387 -2.191 -57.894 1.00 89.44 533 ASP A CA 1
ATOM 3926 C C . ASP A 1 533 ? 40.520 -1.127 -56.803 1.00 89.44 533 ASP A C 1
ATOM 3928 O O . ASP A 1 533 ? 41.628 -0.659 -56.542 1.00 89.44 533 ASP A O 1
ATOM 3932 N N . CYS A 1 534 ? 39.426 -0.773 -56.117 1.00 86.88 534 CYS A N 1
ATOM 3933 C CA . CYS A 1 534 ? 39.442 0.227 -55.052 1.00 86.88 534 CYS A CA 1
ATOM 3934 C C . CYS A 1 534 ? 40.431 -0.127 -53.924 1.00 86.88 534 CYS A C 1
ATOM 3936 O O . CYS A 1 534 ? 40.975 0.784 -53.302 1.00 86.88 534 CYS A O 1
ATOM 3938 N N . VAL A 1 535 ? 40.743 -1.413 -53.702 1.00 87.00 535 VAL A N 1
ATOM 3939 C CA . VAL A 1 535 ? 41.757 -1.834 -52.714 1.00 87.00 535 VAL A CA 1
ATOM 3940 C C . VAL A 1 535 ? 43.159 -1.296 -53.040 1.00 87.00 535 VAL A C 1
ATOM 3942 O O . VAL A 1 535 ? 43.905 -0.960 -52.127 1.00 87.00 535 VAL A O 1
ATOM 3945 N N . LYS A 1 536 ? 43.508 -1.134 -54.325 1.00 87.00 536 LYS A N 1
ATOM 3946 C CA . LYS A 1 536 ? 44.846 -0.703 -54.783 1.00 87.00 536 LYS A CA 1
ATOM 3947 C C . LYS A 1 536 ? 45.177 0.728 -54.338 1.00 87.00 536 LYS A C 1
ATOM 3949 O O . LYS A 1 536 ? 46.320 1.031 -54.003 1.00 87.00 536 LYS A O 1
ATOM 3954 N N . CYS A 1 537 ? 44.159 1.592 -54.309 1.00 85.25 537 CYS A N 1
ATOM 3955 C CA . CYS A 1 537 ? 44.277 3.015 -53.974 1.00 85.25 537 CYS A CA 1
ATOM 3956 C C . CYS A 1 537 ? 43.702 3.381 -52.597 1.00 85.25 537 CYS A C 1
ATOM 3958 O O . CYS A 1 537 ? 43.900 4.503 -52.133 1.00 85.25 537 CYS A O 1
ATOM 3960 N N . HIS A 1 538 ? 42.980 2.462 -51.949 1.00 83.38 538 HIS A N 1
ATOM 3961 C CA . HIS A 1 538 ? 42.301 2.698 -50.675 1.00 83.38 538 HIS A CA 1
ATOM 3962 C C . HIS A 1 538 ? 42.429 1.504 -49.710 1.00 83.38 538 HIS A C 1
ATOM 3964 O O . HIS A 1 538 ? 41.495 1.217 -48.963 1.00 83.38 538 HIS A O 1
ATOM 3970 N N . PHE A 1 539 ? 43.579 0.814 -49.670 1.00 81.44 539 PHE A N 1
ATOM 3971 C CA . PHE A 1 539 ? 43.782 -0.360 -48.795 1.00 81.44 539 PHE A CA 1
ATOM 3972 C C . PHE A 1 539 ? 43.599 -0.060 -47.293 1.00 81.44 539 PHE A C 1
ATOM 3974 O O . PHE A 1 539 ? 43.283 -0.954 -46.513 1.00 81.44 539 PHE A O 1
ATOM 3981 N N . LYS A 1 540 ? 43.770 1.205 -46.874 1.00 77.00 540 LYS A N 1
ATOM 3982 C CA . LYS A 1 540 ? 43.478 1.664 -45.501 1.00 77.00 540 LYS A CA 1
ATOM 3983 C C . LYS A 1 540 ? 41.985 1.920 -45.229 1.00 77.00 540 LYS A C 1
ATOM 3985 O O . LYS A 1 540 ? 41.630 2.218 -44.097 1.00 77.00 540 LYS A O 1
ATOM 3990 N N . THR A 1 541 ? 41.125 1.805 -46.236 1.00 76.56 541 THR A N 1
ATOM 3991 C CA . THR A 1 541 ? 39.678 2.084 -46.169 1.00 76.56 541 THR A CA 1
ATOM 3992 C C . THR A 1 541 ? 38.845 0.858 -46.541 1.00 76.56 541 THR A C 1
ATOM 3994 O O . THR A 1 541 ? 37.742 0.675 -46.031 1.00 76.56 541 THR A O 1
ATOM 3997 N N . THR A 1 542 ? 39.359 -0.011 -47.413 1.00 78.31 542 THR A N 1
ATOM 3998 C CA . THR A 1 542 ? 38.731 -1.279 -47.787 1.00 78.31 542 THR A CA 1
ATOM 3999 C C . THR A 1 542 ? 39.773 -2.377 -47.955 1.00 78.31 542 THR A C 1
ATOM 4001 O O . THR A 1 542 ? 40.841 -2.141 -48.507 1.00 78.31 542 THR A O 1
ATOM 4004 N N . THR A 1 543 ? 39.450 -3.587 -47.498 1.00 79.62 543 THR A N 1
ATOM 4005 C CA . THR A 1 543 ? 40.264 -4.800 -47.685 1.00 79.62 543 THR A CA 1
ATOM 4006 C C . THR A 1 543 ? 39.839 -5.627 -48.902 1.00 79.62 543 THR A C 1
ATOM 4008 O O . THR A 1 543 ? 40.576 -6.514 -49.318 1.00 79.62 543 THR A O 1
ATOM 4011 N N . THR A 1 544 ? 38.666 -5.347 -49.484 1.00 82.06 544 THR A N 1
ATOM 4012 C CA . THR A 1 544 ? 38.070 -6.116 -50.596 1.00 82.06 544 THR A CA 1
ATOM 4013 C C . THR A 1 544 ? 37.802 -5.279 -51.849 1.00 82.06 544 THR A C 1
ATOM 4015 O O . THR A 1 544 ? 37.361 -5.815 -52.863 1.00 82.06 544 THR A O 1
ATOM 4018 N N . GLY A 1 545 ? 37.957 -3.954 -51.770 1.00 83.00 545 GLY A N 1
ATOM 4019 C CA . GLY A 1 545 ? 37.509 -2.996 -52.786 1.00 83.00 545 GLY A CA 1
ATOM 4020 C C . GLY A 1 545 ? 35.988 -2.761 -52.798 1.00 83.00 545 GLY A C 1
ATOM 4021 O O . GLY A 1 545 ? 35.525 -1.644 -53.016 1.00 83.00 545 GLY A O 1
ATOM 4022 N N . THR A 1 546 ? 35.197 -3.796 -52.505 1.00 81.25 546 THR A N 1
ATOM 4023 C CA . THR A 1 546 ? 33.728 -3.804 -52.620 1.00 81.25 546 THR A CA 1
ATOM 4024 C C . THR A 1 546 ? 32.975 -3.116 -51.475 1.00 81.25 546 THR A C 1
ATOM 4026 O O . THR A 1 546 ? 31.850 -2.653 -51.678 1.00 81.25 546 THR A O 1
ATOM 4029 N N . SER A 1 547 ? 33.563 -3.036 -50.278 1.00 77.19 547 SER A N 1
ATOM 4030 C CA . SER A 1 547 ? 32.948 -2.401 -49.101 1.00 77.19 547 SER A CA 1
ATOM 4031 C C . SER A 1 547 ? 33.985 -1.956 -48.071 1.00 77.19 547 SER A C 1
ATOM 4033 O O . SER A 1 547 ? 35.052 -2.564 -47.965 1.00 77.19 547 SER A O 1
ATOM 4035 N N . VAL A 1 548 ? 33.646 -0.962 -47.249 1.00 72.31 548 VAL A N 1
ATOM 4036 C CA . VAL A 1 548 ? 34.384 -0.669 -46.008 1.00 72.31 548 VAL A CA 1
ATOM 4037 C C . VAL A 1 548 ? 34.155 -1.829 -45.020 1.00 72.31 548 VAL A C 1
ATOM 4039 O O . VAL A 1 548 ? 32.997 -2.175 -44.772 1.00 72.31 548 VAL A O 1
ATOM 4042 N N . PRO A 1 549 ? 35.206 -2.473 -44.474 1.00 61.34 549 PRO A N 1
ATOM 4043 C CA . PRO A 1 549 ? 35.053 -3.619 -43.587 1.00 61.34 549 PRO A CA 1
ATOM 4044 C C . PRO A 1 549 ? 34.472 -3.205 -42.232 1.00 61.34 549 PRO A C 1
ATOM 4046 O O . PRO A 1 549 ? 34.976 -2.304 -41.563 1.00 61.34 549 PRO A O 1
ATOM 4049 N N . GLY A 1 550 ? 33.433 -3.915 -41.794 1.00 52.59 550 GLY A N 1
ATOM 4050 C CA . GLY A 1 550 ? 32.919 -3.808 -40.433 1.00 52.59 550 GLY A CA 1
ATOM 4051 C C . GLY A 1 550 ? 33.770 -4.632 -39.468 1.00 52.59 550 GLY A C 1
ATOM 4052 O O . GLY A 1 550 ? 33.506 -5.817 -39.290 1.00 52.59 550 GLY A O 1
ATOM 4053 N N . GLY A 1 551 ? 34.769 -4.013 -38.838 1.00 52.25 551 GLY A N 1
ATOM 4054 C CA . GLY A 1 551 ? 35.574 -4.645 -37.791 1.00 52.25 551 GLY A CA 1
ATOM 4055 C C . GLY A 1 551 ? 36.577 -3.687 -37.130 1.00 52.25 551 GLY A C 1
ATOM 4056 O O . GLY A 1 551 ? 36.817 -2.595 -37.652 1.00 52.25 551 GLY A O 1
ATOM 4057 N N . PRO A 1 552 ? 37.165 -4.072 -35.984 1.00 46.47 552 PRO A N 1
ATOM 4058 C CA . PRO A 1 552 ? 38.213 -3.299 -35.329 1.00 46.47 552 PRO A CA 1
ATOM 4059 C C . PRO A 1 552 ? 39.538 -3.438 -36.096 1.00 46.47 552 PRO A C 1
ATOM 4061 O O . PRO A 1 552 ? 40.269 -4.414 -35.937 1.00 46.47 552 PRO A O 1
ATOM 4064 N N . LEU A 1 553 ? 39.852 -2.448 -36.937 1.00 43.59 553 LEU A N 1
ATOM 4065 C CA . LEU A 1 553 ? 41.146 -2.303 -37.612 1.00 43.59 553 LEU A CA 1
ATOM 4066 C C . LEU A 1 553 ? 41.764 -0.923 -37.308 1.00 43.59 553 LEU A C 1
ATOM 4068 O O . LEU A 1 553 ? 41.037 0.064 -37.156 1.00 43.59 553 LEU A O 1
ATOM 4072 N N . PRO A 1 554 ? 43.102 -0.837 -37.166 1.00 46.00 554 PRO A N 1
ATOM 4073 C CA . PRO A 1 554 ? 43.762 0.293 -36.516 1.00 46.00 554 PRO A CA 1
ATOM 4074 C C . PRO A 1 554 ? 43.689 1.572 -37.356 1.00 46.00 554 PRO A C 1
ATOM 4076 O O . PRO A 1 554 ? 44.184 1.608 -38.483 1.00 46.00 554 PRO A O 1
ATOM 4079 N N . ALA A 1 555 ? 43.073 2.618 -36.789 1.00 48.91 555 ALA A N 1
ATOM 4080 C CA . ALA A 1 555 ? 42.930 3.980 -37.334 1.00 48.91 555 ALA A CA 1
ATOM 4081 C C . ALA A 1 555 ? 42.323 4.108 -38.753 1.00 48.91 555 ALA A C 1
ATOM 4083 O O . ALA A 1 555 ? 42.216 5.211 -39.282 1.00 48.91 555 ALA A O 1
ATOM 4084 N N . SER A 1 556 ? 41.909 3.002 -39.370 1.00 49.69 556 SER A N 1
ATOM 4085 C CA . SER A 1 556 ? 41.644 2.895 -40.810 1.00 49.69 556 SER A CA 1
ATOM 4086 C C . SER A 1 556 ? 40.206 3.290 -41.152 1.00 49.69 556 SER A C 1
ATOM 4088 O O . SER A 1 556 ? 39.977 4.108 -42.038 1.00 49.69 556 SER A O 1
ATOM 4090 N N . GLY A 1 557 ? 39.231 2.827 -40.360 1.00 50.88 557 GLY A N 1
ATOM 4091 C CA . GLY A 1 557 ? 37.836 3.277 -40.469 1.00 50.88 557 GLY A CA 1
ATOM 4092 C C . GLY A 1 557 ? 37.657 4.786 -40.240 1.00 50.88 557 GLY A C 1
ATOM 4093 O O . GLY A 1 557 ? 36.749 5.389 -40.808 1.00 50.88 557 GLY A O 1
ATOM 4094 N N . SER A 1 558 ? 38.559 5.415 -39.478 1.00 56.75 558 SER A N 1
ATOM 4095 C CA . SER A 1 558 ? 38.579 6.868 -39.275 1.00 56.75 558 SER A CA 1
ATOM 4096 C C . SER A 1 558 ? 38.874 7.639 -40.564 1.00 56.75 558 SER A C 1
ATOM 4098 O O . SER A 1 558 ? 38.376 8.749 -40.720 1.00 56.75 558 SER A O 1
ATOM 4100 N N . LEU A 1 559 ? 39.637 7.063 -41.502 1.00 65.25 559 LEU A N 1
ATOM 4101 C CA . LEU A 1 559 ? 40.038 7.739 -42.741 1.00 65.25 559 LEU A CA 1
ATOM 4102 C C . LEU A 1 559 ? 38.873 7.951 -43.716 1.00 65.25 559 LEU A C 1
ATOM 4104 O O . LEU A 1 559 ? 38.848 8.927 -44.449 1.00 65.25 559 LEU A O 1
ATOM 4108 N N . HIS A 1 560 ? 37.860 7.083 -43.707 1.00 71.12 560 HIS A N 1
ATOM 4109 C CA . HIS A 1 560 ? 36.664 7.294 -44.533 1.00 71.12 560 HIS A CA 1
ATOM 4110 C C . HIS A 1 560 ? 35.672 8.300 -43.917 1.00 71.12 560 HIS A C 1
ATOM 4112 O O . HIS A 1 560 ? 34.702 8.689 -44.566 1.00 71.12 560 HIS A O 1
ATOM 4118 N N . LEU A 1 561 ? 35.887 8.697 -42.656 1.00 65.31 561 LEU A N 1
ATOM 4119 C CA . LEU A 1 561 ? 34.937 9.453 -41.830 1.00 65.31 561 LEU A CA 1
ATOM 4120 C C . LEU A 1 561 ? 35.550 10.725 -41.206 1.00 65.31 561 LEU A C 1
ATOM 4122 O O . LEU A 1 561 ? 34.930 11.349 -40.348 1.00 65.31 561 LEU A O 1
ATOM 4126 N N . ASN A 1 562 ? 36.747 11.130 -41.637 1.00 66.38 562 ASN A N 1
ATOM 4127 C CA . ASN A 1 562 ? 37.467 12.327 -41.175 1.00 66.38 562 ASN A CA 1
ATOM 4128 C C . ASN A 1 562 ? 37.168 13.596 -42.006 1.00 66.38 562 ASN A C 1
ATOM 4130 O O . ASN A 1 562 ? 37.608 14.685 -41.644 1.00 66.38 562 ASN A O 1
ATOM 4134 N N . GLY A 1 563 ? 36.446 13.473 -43.125 1.00 65.00 563 GLY A N 1
ATOM 4135 C CA . GLY A 1 563 ? 36.172 14.574 -44.052 1.00 65.00 563 GLY A CA 1
ATOM 4136 C C . GLY A 1 563 ? 37.246 14.847 -45.115 1.00 65.00 563 GLY A C 1
ATOM 4137 O O . GLY A 1 563 ? 37.071 15.806 -45.877 1.00 65.00 563 GLY A O 1
ATOM 4138 N N . THR A 1 564 ? 38.313 14.042 -45.210 1.00 69.25 564 THR A N 1
ATOM 4139 C CA . THR A 1 564 ? 39.399 14.200 -46.199 1.00 69.25 564 THR A CA 1
ATOM 4140 C C . THR A 1 564 ? 39.409 13.107 -47.281 1.00 69.25 564 THR A C 1
ATOM 4142 O O . THR A 1 564 ? 38.973 11.986 -47.035 1.00 69.25 564 THR A O 1
ATOM 4145 N N . PRO A 1 565 ? 39.900 13.395 -48.507 1.00 70.19 565 PRO A N 1
ATOM 4146 C CA . PRO A 1 565 ? 40.077 12.374 -49.544 1.00 70.19 565 PRO A CA 1
ATOM 4147 C C . PRO A 1 565 ? 41.284 11.461 -49.260 1.00 70.19 565 PRO A C 1
ATOM 4149 O O . PRO A 1 565 ? 42.416 11.762 -49.635 1.00 70.19 565 PRO A O 1
ATOM 4152 N N . ASP A 1 566 ? 41.044 10.321 -48.615 1.00 72.25 566 ASP A N 1
ATOM 4153 C CA . ASP A 1 566 ? 42.096 9.373 -48.230 1.00 72.25 566 ASP A CA 1
ATOM 4154 C C . ASP A 1 566 ? 42.462 8.368 -49.343 1.00 72.25 566 ASP A C 1
ATOM 4156 O O . ASP A 1 566 ? 42.010 7.216 -49.380 1.00 72.25 566 ASP A O 1
ATOM 4160 N N . VAL A 1 567 ? 43.336 8.806 -50.257 1.00 76.62 567 VAL A N 1
ATOM 4161 C CA . VAL A 1 567 ? 44.044 7.935 -51.212 1.00 76.62 567 VAL A CA 1
ATOM 4162 C C . VAL A 1 567 ? 45.341 7.444 -50.576 1.00 76.62 567 VAL A C 1
ATOM 4164 O O . VAL A 1 567 ? 46.215 8.226 -50.212 1.00 76.62 567 VAL A O 1
ATOM 4167 N N . ASN A 1 568 ? 45.481 6.129 -50.466 1.00 74.81 568 ASN A N 1
ATOM 4168 C CA . ASN A 1 568 ? 46.670 5.460 -49.962 1.00 74.81 568 ASN A CA 1
ATOM 4169 C C . ASN A 1 568 ? 47.005 4.326 -50.935 1.00 74.81 568 ASN A C 1
ATOM 4171 O O . ASN A 1 568 ? 46.370 3.273 -50.898 1.00 74.81 568 ASN A O 1
ATOM 4175 N N . LEU A 1 569 ? 47.983 4.551 -51.814 1.00 73.56 569 LEU A N 1
ATOM 4176 C CA . LEU A 1 569 ? 48.464 3.527 -52.742 1.00 73.56 569 LEU A CA 1
ATOM 4177 C C . LEU A 1 569 ? 49.156 2.408 -51.957 1.00 73.56 569 LEU A C 1
ATOM 4179 O O . LEU A 1 569 ? 50.006 2.688 -51.104 1.00 73.56 569 LEU A O 1
ATOM 4183 N N . SER A 1 570 ? 48.836 1.147 -52.255 1.00 61.62 570 SER A N 1
ATOM 4184 C CA . SER A 1 570 ? 49.713 0.036 -51.866 1.00 61.62 570 SER A CA 1
ATOM 4185 C C . SER A 1 570 ? 51.118 0.258 -52.450 1.00 61.62 570 SER A C 1
ATOM 4187 O O . SER A 1 570 ? 51.259 0.958 -53.454 1.00 61.62 570 SER A O 1
ATOM 4189 N N . LYS A 1 571 ? 52.162 -0.316 -51.826 1.00 51.84 571 LYS A N 1
ATOM 4190 C CA . LYS A 1 571 ? 53.549 -0.204 -52.327 1.00 51.84 571 LYS A CA 1
ATOM 4191 C C . LYS A 1 571 ? 53.618 -0.514 -53.837 1.00 51.84 571 LYS A C 1
ATOM 4193 O O . LYS A 1 571 ? 52.837 -1.353 -54.287 1.00 51.84 571 LYS A O 1
ATOM 4198 N N . PRO A 1 572 ? 54.505 0.167 -54.592 1.00 52.69 572 PRO A N 1
ATOM 4199 C CA . PRO A 1 572 ? 54.534 0.076 -56.048 1.00 52.69 572 PRO A CA 1
ATOM 4200 C C . PRO A 1 572 ? 54.677 -1.371 -56.529 1.00 52.69 572 PRO A C 1
ATOM 4202 O O . PRO A 1 572 ? 55.371 -2.169 -55.896 1.00 52.69 572 PRO A O 1
ATOM 4205 N N . PHE A 1 573 ? 53.983 -1.650 -57.634 1.00 49.88 573 PHE A N 1
ATOM 4206 C CA . PHE A 1 573 ? 54.111 -2.865 -58.437 1.00 49.88 573 PHE A CA 1
ATOM 4207 C C . PHE A 1 573 ? 55.461 -2.894 -59.165 1.00 49.88 573 PHE A C 1
ATOM 4209 O O . PHE A 1 573 ? 55.925 -1.793 -59.547 1.00 49.88 573 PHE A O 1
#

pLDDT: mean 75.99, std 15.2, range [29.69, 95.81]

Foldseek 3Di:
DDDDDDDDDDDDDDDDDDDDDDDDDDDDDDPPPDPPPPPPDDPDPQVQADQVGAADPFQDRVHNHHHFDSVLQAGNQQVSCCLFQPPSNVVDPVCVPQKGAGDPARNNQPDPNHWDFPPCPGIDGDDRDDPFGWIACHQLQLRHTDPTGNDDDDDPPVCVCSRAPQPNQLPDVLGVAFPRPQSVVVCLVQPTPVSVLQFFDQLRPPPNSSVVSSDLDWGHTQHHDPVNHRFWDWPFTDSASHSSCRVVGDWTWTDQHLVQALLPDPDDRGDDPTHTRPDDDWNCRHHNPQCDCPSPPNLSNQCCPPVHLNDAPCQWQVCQPVPSIDGNDPCSVRVSDDHTDGDPVFADPPFDDPPFKTAQTCQQAQVQDSGHGAIDTSPDDDWPVRHAVPPCRPPQCSLLQPFPPNDPCQWQVCFADRVRGDTNDSCCGSVQWPKTAHDDVAFDFFKDWLNDTNVDIDTDGRPDAWTKIWGGCVQWLLAADPVPTHIDIDTTSDDAQWLCSHAVVVDPQNQHPDDADDSRGGDCVVQPPHQQSCCQFQVLQDVRSGHRDSHDDPCSVVQSVVSDDDTDGDDDD

InterPro domains:
  IPR010176 CxxxxCH...CXXCH motif, Geobacter sulfurreducens [PF09698] (253-287)
  IPR010176 CxxxxCH...CXXCH motif, Geobacter sulfurreducens [PF09698] (357-388)
  IPR010176 CxxxxCH...CXXCH motif, Geobacter sulfurreducens [PF09698] (469-503)
  IPR010176 CxxxxCH...CXXCH motif, Geobacter sulfurreducens [TIGR01904] (124-177)
  IPR010176 CxxxxCH...CXXCH motif, Geobacter sulfurreducens [TIGR01904] (246-303)
  IPR010176 CxxxxCH...CXXCH motif, Geobacter sulfurreducens [TIGR01904] (333-401)
  IPR010176 CxxxxCH...CXXCH motif, Geobacter sulfurreducens [TIGR01904] (454-515)
  IPR036280 Multiheme cytochrome superfamily [SSF48695] (41-324)
  IPR036280 Multiheme cytochrome superfamily [SSF48695] (277-546)

Radius of gyration: 50.25 Å; Cα contacts (8 Å, |Δi|>4): 959; chains: 1; bounding box: 113×70×168 Å

Mean predicted aligned error: 16.22 Å

Sequence (573 aa):
MNRRASLSALSRTLILSTIFLAGFFVLGVPVGHAIQKYQYSPQLCSDCHGMPPIDTAYRNVTTGGFKGSHLTHATTGQSSCEKCHNGSSTFKTDHSNGFIHMSSNINASPSPAKGVYSTKGVFFNQTSNPILGTCTNVNCHFETTTPVWSSTTFASPTDCGQCHGAPPSGTGPGYTGGNAGSHTRHNLYYAGANQCVKCHTDHTAEANTFAHATSLRNIVVAPRDPAGTLAGSYTGSGANFLPSRQASQSFGTCSGTYCHSNGQSATGPYSHTAIQWGSTTTCTTCHDGAAAITSLSGKHQKHVSTSLYQFRCSNCHYDTTNDGSTISSYALHVNKTKDVTFDPAIRTSTSSWNGSQCVNIYCHGNGQSLTPTDTVAWTDTTGCSSCHAYPSLTSGSHAKHIINQDSCTKCHNATVDIGMGVLKSYALHVNRSVDIKLNVGVIENVPKYNGYSISTNYGKTSGSGFARCSGLYCHSDGKRGAAYRSYSSKKWGNASIGCNGCHGTNTTTGAPGYTSGPGYENSHAKHVTGSADCVKCHFKTTTTGTSVPGGPLPASGSLHLNGTPDVNLSKPF

Secondary structure (DSSP, 8-state):
------------------------------------------SSGGGTS-SSPPB-SS-BTTTTBBSS-HHHH--SSHHHHTTTSTTGGG--GGGGSSEEE--SSGGG--STT--EESTT-SEEE--SS----BEES-GGGTTSPPPBTTPPPP-TTGGGGGTS-SS--S-STT---S-THHHHHHHTTS-SGGGGGGTS---TTSTTTTGGGGS--------B-TTS-B-SEE----S--SGGGGGG----EEES-GGGS-S--SSSPP-SPPEETT----GGGTS--TT-STTTTTHHHHHH-TTTT---GGGT-TTT-SSSSS-S-GGGTSSSS------TTT--TT-EE-SSEEES-TTSS-SS-S----EEETT----GGGTS--S---STTHHHHSTT---THHHHTTTB-TTSSSBS-GGGSSSSB--BB--STT-SS--EETTEETTS-B--BTTPPP-EEES-GGGB---SSTTTPPBP-EETT-----GGGTS-TTSSS----S--BTTB---GGGT-SSGGGHHHHHTTT-SSSSS---S--TTTTTTTSSSS---BPPSP-